Protein AF-A0A7X1NZ88-F1 (afdb_monomer)

Nearest PDB structures (foldseek):
  2yy6-assembly2_B  TM=7.267E-01  e=1.446E-05  Aquifex aeolicus VF5
  4rn3-assembly2_B  TM=6.350E-01  e=9.796E-06  Geobacter sulfurreducens PCA
  4rn3-assembly1_A  TM=6.258E-01  e=7.417E-06  Geobacter sulfurreducens PCA
  4uas-assembly2_B  TM=7.132E-01  e=3.085E-04  Cereibacter sphaeroides
  4uau-assembly2_B  TM=7.292E-01  e=5.381E-04  Cereibacter sphaeroides

Sequence (412 aa):
MLRLVIVDSTIISESDAKNLDTLEKVLTRLRSKGVKIALVSTNKMGMYKASRASFQFSFDYSLSGEEVYGKPQNSFKGGGDRITEICGEMGIPPHETLYIGDDQHDYASSLHSGCFFVAAAWKGLSGVFTAERAQRPEDVWSFASHYLLHPPRWNFSLDDPNRKFRLRTLASANTLASEVRFSGNPPYRLFNLKQLFKDKLPIKCGNRSAVLIMFWHTLASIVLENLSPQYSIFTVYPGSKPDRTNGVIQQVADIASKVLGSKFIGDLIVRAIPAPSSHELKTSGKDSFLTQTNSVILNKHYRSKIKGKTIVVFDDFHTSGKSLEWARNLFLAAGAKEVVMIAMGRFGGRSKPHTAYEPVSVSTVTPFDLKEYSESDFLSTDLHLSPSDEGRVVLQKSFEKNLVNKPFEEID

InterPro domains:
  IPR000836 Phosphoribosyltransferase domain [cd06223] (265-352)
  IPR002645 STAS domain [PS50801] (1-43)
  IPR023214 HAD superfamily [G3DSA:3.40.50.1000] (4-145)
  IPR029057 Phosphoribosyltransferase-like [G3DSA:3.40.50.2020] (245-382)
  IPR029057 Phosphoribosyltransferase-like [SSF53271] (260-346)
  IPR036412 HAD-like superfamily [SSF56784] (19-124)
  IPR041492 Haloacid dehalogenase-like hydrolase [PF13419] (17-119)

Foldseek 3Di:
DAAEEEEELCQQLQDDPVLLVLLLVLVVVCVVLNHAYEYEYQAVVSVVSSVPGPHPDDHPYYDYVCVVPVDNDPVCQLDQVRVVVVCVVVVHQQLSYEYEEAEPSSLSNSLNRQHFYEHDPCSPHDDDDLHHYDVGSLVVSVLCVQARSDAQQFQWWDDDVVLQEIEGELEAQEPPPPFFWAAFDPPCRIDGLCCCQVVVDQTHQAPHTLLVLLLSSNLSNCSNVVVDPAAAEEEEQDFQDFPDDSVSVLVSRCSSCRSNNYHYDHQQKTFQDHADGLVVCVVVVNNDLQSQQQGMAGAPVCLVVLAAHEYEYEYAEAEQCSRVLSVSLLSVLSHHSHYYYYYHYYYDDQARFRKHWAAPDSPLHPRHDRDRDDPVRTDIDTHHIDGDPNSSVSSNVSSVCSNVVDPSVPSD

Solvent-accessible surface area (backbone atoms only — not comparable to full-atom values): 21600 Å² total; per-residue (Å²): 69,53,41,35,38,38,35,36,22,64,66,53,50,68,45,54,71,70,53,37,55,44,35,48,54,39,54,53,53,43,38,76,73,66,26,43,42,31,41,34,25,68,29,65,66,41,47,52,44,27,72,68,31,95,56,96,69,86,63,79,42,76,48,34,38,25,76,76,68,76,44,86,55,80,88,56,67,31,51,16,60,70,58,47,48,54,22,57,79,66,75,41,62,40,41,24,26,38,36,40,32,45,42,59,38,48,52,37,17,24,29,61,41,42,20,42,56,36,36,40,41,63,69,56,65,55,78,89,77,71,60,54,69,22,68,41,51,61,44,51,47,56,48,36,66,72,44,33,66,44,71,63,38,41,23,28,37,41,79,37,79,91,80,32,34,38,41,40,21,41,33,58,43,34,86,58,104,70,50,51,67,37,45,31,39,83,92,46,47,64,43,43,55,55,47,47,73,73,68,57,50,93,52,32,21,48,95,40,48,45,67,56,56,55,45,49,47,50,50,38,24,34,40,46,65,57,65,57,54,76,62,20,38,26,33,41,66,62,41,48,42,63,92,44,65,63,63,68,60,48,52,49,41,41,53,45,15,58,46,38,44,27,43,56,38,75,63,48,41,38,39,82,42,74,45,82,47,69,66,61,26,50,77,67,73,66,65,52,63,55,62,46,58,55,19,49,34,36,38,67,91,48,53,83,70,38,49,68,24,43,36,37,38,36,44,69,62,41,55,47,34,51,67,62,36,48,51,41,49,33,42,48,58,48,40,27,60,32,33,30,38,39,19,59,21,27,40,63,63,86,83,52,40,36,44,45,62,42,59,76,43,84,80,64,58,57,32,63,48,93,50,90,71,58,74,85,49,42,47,76,46,78,41,78,48,52,74,34,67,62,18,44,52,54,54,37,50,49,31,49,53,38,49,66,65,66,58,81,92,73,70,128

Organism: NCBI:txid2651870

Mean predicted aligned error: 5.88 Å

Radius of gyration: 22.83 Å; Cα contacts (8 Å, |Δi|>4): 846; chains: 1; bounding box: 55×40×68 Å

pLDDT: mean 89.1, std 9.87, range [45.41, 98.62]

Structure (mmCIF, N/CA/C/O backbone):
data_AF-A0A7X1NZ88-F1
#
_entry.id   AF-A0A7X1NZ88-F1
#
loop_
_atom_site.group_PDB
_atom_site.id
_atom_site.type_symbol
_atom_site.label_atom_id
_atom_site.label_alt_id
_atom_site.label_comp_id
_atom_site.label_asym_id
_atom_site.label_entity_id
_atom_site.label_seq_id
_atom_site.pdbx_PDB_ins_code
_atom_site.Cartn_x
_atom_site.Cartn_y
_atom_site.Cartn_z
_atom_site.occupancy
_atom_site.B_iso_or_equiv
_atom_site.auth_seq_id
_atom_site.auth_comp_id
_atom_site.auth_asym_id
_atom_site.auth_atom_id
_atom_site.pdbx_PDB_model_num
ATOM 1 N N . MET A 1 1 ? 8.891 -9.110 -2.313 1.00 92.50 1 MET A N 1
ATOM 2 C CA . MET A 1 1 ? 9.969 -8.152 -2.715 1.00 92.50 1 MET A CA 1
ATOM 3 C C . MET A 1 1 ? 9.889 -7.950 -4.220 1.00 92.50 1 MET A C 1
ATOM 5 O O . MET A 1 1 ? 9.249 -8.764 -4.864 1.00 92.50 1 MET A O 1
ATOM 9 N N . LEU A 1 2 ? 10.516 -6.922 -4.803 1.00 96.25 2 LEU A N 1
ATOM 10 C CA . LEU A 1 2 ? 10.587 -6.804 -6.266 1.00 96.25 2 LEU A CA 1
ATOM 11 C C . LEU A 1 2 ? 11.314 -8.009 -6.865 1.00 96.25 2 LEU A C 1
ATOM 13 O O . LEU A 1 2 ? 12.443 -8.305 -6.475 1.00 96.25 2 LEU A O 1
ATOM 17 N N . ARG A 1 3 ? 10.668 -8.677 -7.817 1.00 97.88 3 ARG A N 1
ATOM 18 C CA . ARG A 1 3 ? 11.208 -9.850 -8.517 1.00 97.88 3 ARG A CA 1
ATOM 19 C C . ARG A 1 3 ? 11.140 -9.729 -10.028 1.00 97.88 3 ARG A C 1
ATOM 21 O O . ARG A 1 3 ? 11.883 -10.441 -10.695 1.00 97.88 3 ARG A O 1
ATOM 28 N N . LEU A 1 4 ? 10.317 -8.824 -10.556 1.00 98.50 4 LEU A N 1
ATOM 29 C CA . LEU A 1 4 ? 10.181 -8.585 -11.989 1.00 98.50 4 LEU A CA 1
ATOM 30 C C . LEU A 1 4 ? 10.167 -7.087 -12.303 1.00 98.50 4 LEU A C 1
ATOM 32 O O . LEU A 1 4 ? 9.461 -6.319 -11.652 1.00 98.50 4 LEU A O 1
ATOM 36 N N . VAL A 1 5 ? 10.906 -6.678 -13.330 1.00 98.50 5 VAL A N 1
ATOM 37 C CA . VAL A 1 5 ? 10.702 -5.398 -14.015 1.00 98.50 5 VAL A CA 1
ATOM 38 C C . VAL A 1 5 ? 10.202 -5.658 -15.425 1.00 98.50 5 VAL A C 1
ATOM 40 O O . VAL A 1 5 ? 10.816 -6.424 -16.162 1.00 98.50 5 VAL A O 1
ATOM 43 N N . ILE A 1 6 ? 9.113 -4.996 -15.801 1.00 98.19 6 ILE A N 1
ATOM 44 C CA . ILE A 1 6 ? 8.585 -4.975 -17.164 1.00 98.19 6 ILE A CA 1
ATOM 45 C C . ILE A 1 6 ? 8.858 -3.591 -17.748 1.00 98.19 6 ILE A C 1
ATOM 47 O O . ILE A 1 6 ? 8.533 -2.579 -17.129 1.00 98.19 6 ILE A O 1
ATOM 51 N N . VAL A 1 7 ? 9.457 -3.549 -18.933 1.00 97.75 7 VAL A N 1
ATOM 52 C CA . VAL A 1 7 ? 9.765 -2.311 -19.657 1.00 97.75 7 VAL A CA 1
ATOM 53 C C . VAL A 1 7 ? 8.891 -2.249 -20.903 1.00 97.75 7 VAL A C 1
ATOM 55 O O . VAL A 1 7 ? 8.884 -3.217 -21.666 1.00 97.75 7 VAL A O 1
ATOM 58 N N . ASP A 1 8 ? 8.167 -1.148 -21.133 1.00 96.00 8 ASP A N 1
ATOM 59 C CA . ASP A 1 8 ? 7.512 -0.958 -22.432 1.00 96.00 8 ASP A CA 1
ATOM 60 C C . ASP A 1 8 ? 8.554 -0.702 -23.530 1.00 96.00 8 ASP A C 1
ATOM 62 O O . ASP A 1 8 ? 9.543 0.013 -23.358 1.00 96.00 8 ASP A O 1
ATOM 66 N N . SER A 1 9 ? 8.322 -1.300 -24.690 1.00 94.69 9 SER A N 1
ATOM 67 C CA . SER A 1 9 ? 9.119 -1.150 -25.901 1.00 94.69 9 SER A CA 1
ATOM 68 C C . SER A 1 9 ? 9.396 0.295 -26.317 1.00 94.69 9 SER A C 1
ATOM 70 O O . SER A 1 9 ? 10.493 0.557 -26.813 1.00 94.69 9 SER A O 1
ATOM 72 N N . THR A 1 10 ? 8.464 1.232 -26.105 1.00 93.94 10 THR A N 1
ATOM 73 C CA . THR A 1 10 ? 8.634 2.657 -26.442 1.00 93.94 10 THR A CA 1
ATOM 74 C C . THR A 1 10 ? 9.784 3.280 -25.663 1.00 93.94 10 THR A C 1
ATOM 76 O O . THR A 1 10 ? 10.535 4.081 -26.221 1.00 93.94 10 THR A O 1
ATOM 79 N N . ILE A 1 11 ? 9.996 2.848 -24.416 1.00 95.50 11 ILE A N 1
ATOM 80 C CA . ILE A 1 11 ? 11.105 3.298 -23.570 1.00 95.50 11 ILE A CA 1
ATOM 81 C C . ILE A 1 11 ? 12.448 2.980 -24.224 1.00 95.50 11 ILE A C 1
ATOM 83 O O . ILE A 1 11 ? 13.386 3.764 -24.112 1.00 95.50 11 ILE A O 1
ATOM 87 N N . ILE A 1 12 ? 12.541 1.860 -24.939 1.00 95.00 12 ILE A N 1
ATOM 88 C CA . ILE A 1 12 ? 13.766 1.441 -25.623 1.00 95.00 12 ILE A CA 1
ATOM 89 C C . ILE A 1 12 ? 13.857 2.078 -27.008 1.00 95.00 12 ILE A C 1
ATOM 91 O O . ILE A 1 12 ? 14.896 2.609 -27.385 1.00 95.00 12 ILE A O 1
ATOM 95 N N . SER A 1 13 ? 12.779 2.032 -27.791 1.00 92.56 13 SER A N 1
ATOM 96 C CA . SER A 1 13 ? 12.834 2.456 -29.190 1.00 92.56 13 SER A CA 1
ATOM 97 C C . SER A 1 13 ? 12.854 3.971 -29.391 1.00 92.56 13 SER A C 1
ATOM 99 O O . SER A 1 13 ? 13.199 4.418 -30.481 1.00 92.56 13 SER A O 1
ATOM 101 N N . GLU A 1 14 ? 12.443 4.755 -28.390 1.00 92.12 14 GLU A N 1
ATOM 102 C CA . GLU A 1 14 ? 12.278 6.213 -28.509 1.00 92.12 14 GLU A CA 1
ATOM 103 C C . GLU A 1 14 ? 13.181 7.018 -27.558 1.00 92.12 14 GLU A C 1
ATOM 105 O O . GLU A 1 14 ? 13.150 8.247 -27.593 1.00 92.12 14 GLU A O 1
ATOM 110 N N . SER A 1 15 ? 14.003 6.361 -26.731 1.00 93.31 15 SER A N 1
ATOM 111 C CA . SER A 1 15 ? 15.005 7.047 -25.902 1.00 93.31 15 SER A CA 1
ATOM 112 C C . SER A 1 15 ? 16.286 7.342 -26.687 1.00 93.31 15 SER A C 1
ATOM 114 O O . SER A 1 15 ? 16.672 6.600 -27.590 1.00 93.31 15 SER A O 1
ATOM 116 N N . ASP A 1 16 ? 16.993 8.409 -26.307 1.00 93.81 16 ASP A N 1
ATOM 117 C CA . ASP A 1 16 ? 18.328 8.691 -26.837 1.00 93.81 16 ASP A CA 1
ATOM 118 C C . ASP A 1 16 ? 19.387 7.685 -26.341 1.00 93.81 16 ASP A C 1
ATOM 120 O O . ASP A 1 16 ? 19.215 6.998 -25.331 1.00 93.81 16 ASP A O 1
ATOM 124 N N . ALA A 1 17 ? 20.524 7.628 -27.040 1.00 92.69 17 ALA A N 1
ATOM 125 C CA . ALA A 1 17 ? 21.594 6.671 -26.761 1.00 92.69 17 ALA A CA 1
ATOM 126 C C . ALA A 1 17 ? 22.169 6.773 -25.334 1.00 92.69 17 ALA A C 1
ATOM 128 O O . ALA A 1 17 ? 22.557 5.759 -24.757 1.00 92.69 17 ALA A O 1
ATOM 129 N N . LYS A 1 18 ? 22.209 7.975 -24.741 1.00 93.94 18 LYS A N 1
ATOM 130 C CA . LYS A 1 18 ? 22.734 8.179 -23.382 1.00 93.94 18 LYS A CA 1
ATOM 131 C C . LYS A 1 18 ? 21.781 7.603 -22.333 1.00 93.94 18 LYS A C 1
ATOM 133 O O . LYS A 1 18 ? 22.219 6.976 -21.365 1.00 93.94 18 LYS A O 1
ATOM 138 N N . ASN A 1 19 ? 20.482 7.814 -22.520 1.00 94.94 19 ASN A N 1
ATOM 139 C CA . ASN A 1 19 ? 19.455 7.237 -21.666 1.00 94.94 19 ASN A CA 1
ATOM 140 C C . ASN A 1 19 ? 19.406 5.709 -21.810 1.00 94.94 19 ASN A C 1
ATOM 142 O O . ASN A 1 19 ? 19.270 5.017 -20.804 1.00 94.94 19 ASN A O 1
ATOM 146 N N . LEU A 1 20 ? 19.602 5.173 -23.018 1.00 94.88 20 LEU A N 1
ATOM 147 C CA . LEU A 1 20 ? 19.685 3.727 -23.249 1.00 94.88 20 LEU A CA 1
ATOM 148 C C . LEU A 1 20 ? 20.888 3.079 -22.551 1.00 94.88 20 LEU A C 1
ATOM 150 O O . LEU A 1 20 ? 20.698 2.099 -21.836 1.00 94.88 20 LEU A O 1
ATOM 154 N N . ASP A 1 21 ? 22.089 3.653 -22.668 1.00 94.44 21 ASP A N 1
ATOM 155 C CA . ASP A 1 21 ? 23.287 3.165 -21.960 1.00 94.44 21 ASP A CA 1
ATOM 156 C C . ASP A 1 21 ? 23.079 3.152 -20.433 1.00 94.44 21 ASP A C 1
ATOM 158 O O . ASP A 1 21 ? 23.385 2.177 -19.742 1.00 94.44 21 ASP A O 1
ATOM 162 N N . THR A 1 22 ? 22.480 4.214 -19.887 1.00 95.62 22 THR A N 1
ATOM 163 C CA . THR A 1 22 ? 22.176 4.275 -18.449 1.00 95.62 22 THR A CA 1
ATOM 164 C C . THR A 1 22 ? 21.103 3.262 -18.044 1.00 95.62 22 THR A C 1
ATOM 166 O O . THR A 1 22 ? 21.238 2.602 -17.011 1.00 95.62 22 THR A O 1
ATOM 169 N N . LEU A 1 23 ? 20.046 3.100 -18.846 1.00 96.62 23 LEU A N 1
ATOM 170 C CA . LEU A 1 23 ? 18.994 2.117 -18.590 1.00 96.62 23 LEU A CA 1
ATOM 171 C C . LEU A 1 23 ? 19.556 0.690 -18.608 1.00 96.62 23 LEU A C 1
ATOM 173 O O . LEU A 1 23 ? 19.223 -0.097 -17.726 1.00 96.62 23 LEU A O 1
ATOM 177 N N . GLU A 1 24 ? 20.453 0.367 -19.539 1.00 96.50 24 GLU A N 1
ATOM 178 C CA . GLU A 1 24 ? 21.107 -0.943 -19.618 1.00 96.50 24 GLU A CA 1
ATOM 179 C C . GLU A 1 24 ? 21.880 -1.261 -18.329 1.00 96.50 24 GLU A C 1
ATOM 181 O O . GLU A 1 24 ? 21.734 -2.347 -17.755 1.00 96.50 24 GLU A O 1
ATOM 186 N N . LYS A 1 25 ? 22.625 -0.282 -17.798 1.00 96.00 25 LYS A N 1
ATOM 187 C CA . LYS A 1 25 ? 23.321 -0.402 -16.504 1.00 96.00 25 LYS A CA 1
ATOM 188 C C . LYS A 1 25 ? 22.343 -0.614 -15.349 1.00 96.00 25 LYS A C 1
ATOM 190 O O . LYS A 1 25 ? 22.582 -1.465 -14.491 1.00 96.00 25 LYS A O 1
ATOM 195 N N . VAL A 1 26 ? 21.227 0.117 -15.331 1.00 96.94 26 VAL A N 1
ATOM 196 C CA . VAL A 1 26 ? 20.171 -0.027 -14.314 1.00 96.94 26 VAL A CA 1
ATOM 197 C C . VAL A 1 26 ? 19.550 -1.424 -14.346 1.00 96.94 26 VAL A C 1
ATOM 199 O O . VAL A 1 26 ? 19.471 -2.073 -13.301 1.00 96.94 26 VAL A O 1
ATOM 202 N N . LEU A 1 27 ? 19.147 -1.919 -15.520 1.00 97.75 27 LEU A N 1
ATOM 203 C CA . LEU A 1 27 ? 18.542 -3.248 -15.661 1.00 97.75 27 LEU A CA 1
ATOM 204 C C . LEU A 1 27 ? 19.543 -4.362 -15.327 1.00 97.75 27 LEU A C 1
ATOM 206 O O . LEU A 1 27 ? 19.189 -5.322 -14.643 1.00 97.75 27 LEU A O 1
ATOM 210 N N . THR A 1 28 ? 20.811 -4.206 -15.717 1.00 96.88 28 THR A N 1
ATOM 211 C CA . THR A 1 28 ? 21.896 -5.134 -15.351 1.00 96.88 28 THR A CA 1
ATOM 212 C C . THR A 1 28 ? 22.089 -5.196 -13.839 1.00 96.88 28 THR A C 1
ATOM 214 O O . THR A 1 28 ? 22.226 -6.277 -13.262 1.00 96.88 28 THR A O 1
ATOM 217 N N . ARG A 1 29 ? 22.034 -4.044 -13.163 1.00 96.06 29 ARG A N 1
ATOM 218 C CA . ARG A 1 29 ? 22.141 -3.969 -11.704 1.00 96.06 29 ARG A CA 1
ATOM 219 C C . ARG A 1 29 ? 20.928 -4.567 -10.993 1.00 96.06 29 ARG A C 1
ATOM 221 O O . ARG A 1 29 ? 21.085 -5.233 -9.977 1.00 96.06 29 ARG A O 1
ATOM 228 N N . LEU A 1 30 ? 19.719 -4.377 -11.517 1.00 97.25 30 LEU A N 1
ATOM 229 C CA . LEU A 1 30 ? 18.522 -5.047 -10.997 1.00 97.25 30 LEU A CA 1
ATOM 230 C C . LEU A 1 30 ? 18.638 -6.570 -11.150 1.00 97.25 30 LEU A C 1
ATOM 232 O O . LEU A 1 30 ? 18.397 -7.306 -10.191 1.00 97.25 30 LEU A O 1
ATOM 236 N N . ARG A 1 31 ? 19.105 -7.042 -12.311 1.00 97.44 31 ARG A N 1
ATOM 237 C CA . ARG A 1 31 ? 19.367 -8.464 -12.562 1.00 97.44 31 ARG A CA 1
ATOM 238 C C . ARG A 1 31 ? 20.394 -9.052 -11.599 1.00 97.44 31 ARG A C 1
ATOM 240 O O . ARG A 1 31 ? 20.181 -10.156 -11.103 1.00 97.44 31 ARG A O 1
ATOM 247 N N . SER A 1 32 ? 21.461 -8.323 -11.263 1.00 96.50 32 SER A N 1
ATOM 248 C CA . SER A 1 32 ? 22.452 -8.798 -10.281 1.00 96.50 32 SER A CA 1
ATOM 249 C C . SER A 1 32 ? 21.893 -8.921 -8.856 1.00 96.50 32 SER A C 1
ATOM 251 O O . SER A 1 32 ? 22.459 -9.642 -8.036 1.00 96.50 32 SER A O 1
ATOM 253 N N . LYS A 1 33 ? 20.748 -8.287 -8.564 1.00 96.75 33 LYS A N 1
ATOM 254 C CA . LYS A 1 33 ? 19.971 -8.477 -7.327 1.00 96.75 33 LYS A CA 1
ATOM 255 C C . LYS A 1 33 ? 18.910 -9.585 -7.437 1.00 96.75 33 LYS A C 1
ATOM 257 O O . LYS A 1 33 ? 18.087 -9.722 -6.537 1.00 96.75 33 LYS A O 1
ATOM 262 N N . GLY A 1 34 ? 18.924 -10.375 -8.512 1.00 96.75 34 GLY A N 1
ATOM 263 C CA . GLY A 1 34 ? 17.995 -11.486 -8.738 1.00 96.75 34 GLY A CA 1
ATOM 264 C C . GLY A 1 34 ? 16.652 -11.083 -9.353 1.00 96.75 34 GLY A C 1
ATOM 265 O O . GLY A 1 34 ? 15.737 -11.904 -9.390 1.00 96.75 34 GLY A O 1
ATOM 266 N N . VAL A 1 35 ? 16.514 -9.843 -9.832 1.00 98.25 35 VAL A N 1
ATOM 267 C CA . VAL A 1 35 ? 15.289 -9.367 -10.486 1.00 98.25 35 VAL A CA 1
ATOM 268 C C . VAL A 1 35 ? 15.260 -9.825 -11.942 1.00 98.25 35 VAL A C 1
ATOM 270 O O . VAL A 1 35 ? 16.208 -9.614 -12.696 1.00 98.25 35 VAL A O 1
ATOM 273 N N . LYS A 1 36 ? 14.154 -10.440 -12.349 1.00 98.50 36 LYS A N 1
ATOM 274 C CA . LYS A 1 36 ? 13.869 -10.794 -13.738 1.00 98.50 36 LYS A CA 1
ATOM 275 C C . LYS A 1 36 ? 13.466 -9.565 -14.538 1.00 98.50 36 LYS A C 1
ATOM 277 O O . LYS A 1 36 ? 12.806 -8.681 -14.000 1.00 98.50 36 LYS A O 1
ATOM 282 N N . ILE A 1 37 ? 13.852 -9.501 -15.808 1.00 98.44 37 ILE A N 1
ATOM 283 C CA . ILE A 1 37 ? 13.590 -8.336 -16.657 1.00 98.44 37 ILE A CA 1
ATOM 284 C C . ILE A 1 37 ? 12.858 -8.778 -17.922 1.00 98.44 37 ILE A C 1
ATOM 286 O O . ILE A 1 37 ? 13.381 -9.588 -18.684 1.00 98.44 37 ILE A O 1
ATOM 290 N N . ALA A 1 38 ? 11.675 -8.223 -18.160 1.00 98.06 38 ALA A N 1
ATOM 291 C CA . ALA A 1 38 ? 10.854 -8.519 -19.325 1.00 98.06 38 ALA A CA 1
ATOM 292 C C . ALA A 1 38 ? 10.605 -7.275 -20.187 1.00 98.06 38 ALA A C 1
ATOM 294 O O . ALA A 1 38 ? 10.600 -6.143 -19.697 1.00 98.06 38 ALA A O 1
ATOM 295 N N . LEU A 1 39 ? 10.377 -7.511 -21.476 1.00 96.81 39 LEU A N 1
ATOM 296 C CA . LEU A 1 39 ? 10.003 -6.497 -22.457 1.00 96.81 39 LEU A CA 1
ATOM 297 C C . LEU A 1 39 ? 8.551 -6.703 -22.884 1.00 96.81 39 LEU A C 1
ATOM 299 O O . LEU A 1 39 ? 8.151 -7.821 -23.208 1.00 96.81 39 LEU A O 1
ATOM 303 N N . VAL A 1 40 ? 7.770 -5.630 -22.938 1.00 94.75 40 VAL A N 1
ATOM 304 C CA . VAL A 1 40 ? 6.394 -5.681 -23.438 1.00 94.75 40 VAL A CA 1
ATOM 305 C C . VAL A 1 40 ? 6.188 -4.679 -24.563 1.00 94.75 40 VAL A C 1
ATOM 307 O O . VAL A 1 40 ? 6.780 -3.606 -24.573 1.00 94.75 40 VAL A O 1
ATOM 310 N N . SER A 1 41 ? 5.332 -5.012 -25.524 1.00 91.31 41 SER A N 1
ATOM 311 C CA . SER A 1 41 ? 4.857 -4.047 -26.515 1.00 91.31 41 SER A CA 1
ATOM 312 C C . SER A 1 41 ? 3.378 -4.225 -26.811 1.00 91.31 41 SER A C 1
ATOM 314 O O . SER A 1 41 ? 2.755 -5.241 -26.497 1.00 91.31 41 SER A O 1
ATOM 316 N N . THR A 1 42 ? 2.774 -3.219 -27.438 1.00 85.69 42 THR A N 1
ATOM 317 C CA . THR A 1 42 ? 1.399 -3.336 -27.944 1.00 85.69 42 THR A CA 1
ATOM 318 C C . THR A 1 42 ? 1.335 -4.252 -29.169 1.00 85.69 42 THR A C 1
ATOM 320 O O . THR A 1 42 ? 0.361 -4.976 -29.337 1.00 85.69 42 THR A O 1
ATOM 323 N N . ASN A 1 43 ? 2.363 -4.244 -30.021 1.00 84.81 43 ASN A N 1
ATOM 324 C CA . ASN A 1 43 ? 2.378 -4.971 -31.292 1.00 84.81 43 ASN A CA 1
ATOM 325 C C . ASN A 1 43 ? 3.790 -5.471 -31.634 1.00 84.81 43 ASN A C 1
ATOM 327 O O . ASN A 1 43 ? 4.777 -5.050 -31.026 1.00 84.81 43 ASN A O 1
ATOM 331 N N . LYS A 1 44 ? 3.899 -6.361 -32.626 1.00 86.06 44 LYS A N 1
ATOM 332 C CA . LYS A 1 44 ? 5.195 -6.943 -33.021 1.00 86.06 44 LYS A CA 1
ATOM 333 C C . LYS A 1 44 ? 6.163 -5.913 -33.601 1.00 86.06 44 LYS A C 1
ATOM 335 O O . LYS A 1 44 ? 7.374 -6.054 -33.463 1.00 86.06 44 LYS A O 1
ATOM 340 N N . MET A 1 45 ? 5.646 -4.852 -34.220 1.00 86.25 45 MET A N 1
ATOM 341 C CA . MET A 1 45 ? 6.479 -3.781 -34.768 1.00 86.25 45 MET A CA 1
ATOM 342 C C . MET A 1 45 ? 7.207 -3.002 -33.664 1.00 86.25 45 MET A C 1
ATOM 344 O O . MET A 1 45 ? 8.372 -2.653 -33.835 1.00 86.25 45 MET A O 1
ATOM 348 N N . GLY A 1 46 ? 6.560 -2.755 -32.523 1.00 86.38 46 GLY A N 1
ATOM 349 C CA . GLY A 1 46 ? 7.202 -2.136 -31.362 1.00 86.38 46 GLY A CA 1
ATOM 350 C C . GLY A 1 46 ? 8.326 -3.007 -30.797 1.00 86.38 46 GLY A C 1
ATOM 351 O O . GLY A 1 46 ? 9.4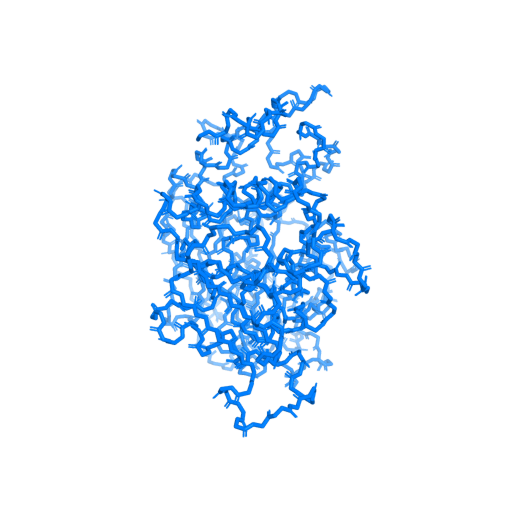27 -2.508 -30.572 1.00 86.38 46 GLY A O 1
ATOM 352 N N . MET A 1 47 ? 8.102 -4.323 -30.698 1.00 87.88 47 MET A N 1
ATOM 353 C CA . MET A 1 47 ? 9.153 -5.287 -30.333 1.00 87.88 47 MET A CA 1
ATOM 354 C C . MET A 1 47 ? 10.336 -5.238 -31.305 1.00 87.88 47 MET A C 1
ATOM 356 O O . MET A 1 47 ? 11.491 -5.156 -30.887 1.00 87.88 47 MET A O 1
ATOM 360 N N . TYR A 1 48 ? 10.053 -5.230 -32.610 1.00 87.44 48 TYR A N 1
ATOM 361 C CA . TYR A 1 48 ? 11.082 -5.142 -33.641 1.00 87.44 48 TYR A CA 1
ATOM 362 C C . TYR A 1 48 ? 11.897 -3.846 -33.531 1.00 87.44 48 TYR A C 1
ATOM 364 O O . TYR A 1 48 ? 13.127 -3.891 -33.569 1.00 87.44 48 TYR A O 1
ATOM 372 N N . LYS A 1 49 ? 11.243 -2.695 -33.338 1.00 88.75 49 LYS A N 1
ATOM 373 C CA . LYS A 1 49 ? 11.929 -1.408 -33.144 1.00 88.75 49 LYS A CA 1
ATOM 374 C C . LYS A 1 49 ? 12.832 -1.422 -31.911 1.00 88.75 49 LYS A C 1
ATOM 376 O O . LYS A 1 49 ? 13.979 -1.004 -32.018 1.00 88.75 49 LYS A O 1
ATOM 381 N N . ALA A 1 50 ? 12.351 -1.948 -30.784 1.00 87.62 50 ALA A N 1
ATOM 382 C CA . ALA A 1 50 ? 13.156 -2.090 -29.573 1.00 87.62 50 ALA A CA 1
ATOM 383 C C . ALA A 1 50 ? 14.384 -2.989 -29.807 1.00 87.62 50 ALA A C 1
ATOM 385 O O . ALA A 1 50 ? 15.486 -2.624 -29.416 1.00 87.62 50 ALA A O 1
ATOM 386 N N . SER A 1 51 ? 14.230 -4.103 -30.536 1.00 84.94 51 SER A N 1
ATOM 387 C CA . SER A 1 51 ? 15.345 -5.009 -30.876 1.00 84.94 51 SER A CA 1
ATOM 388 C C . SER A 1 51 ? 16.404 -4.400 -31.809 1.00 84.94 51 SER A C 1
ATOM 390 O O . SER A 1 51 ? 17.528 -4.890 -31.878 1.00 84.94 51 SER A O 1
ATOM 392 N N . ARG A 1 52 ? 16.041 -3.351 -32.559 1.00 84.44 52 ARG A N 1
ATOM 393 C CA . ARG A 1 52 ? 16.928 -2.629 -33.486 1.00 84.44 52 ARG A CA 1
ATOM 394 C C . ARG A 1 52 ? 17.576 -1.399 -32.857 1.00 84.44 52 ARG A C 1
ATOM 396 O O . ARG A 1 52 ? 18.451 -0.810 -33.489 1.00 84.44 52 ARG A O 1
ATOM 403 N N . ALA A 1 53 ? 17.140 -0.991 -31.667 1.00 82.44 53 ALA A N 1
ATOM 404 C CA . ALA A 1 53 ? 17.783 0.087 -30.934 1.00 82.44 53 ALA A CA 1
ATOM 405 C C . ALA A 1 53 ? 19.216 -0.319 -30.557 1.00 82.44 53 ALA A C 1
ATOM 407 O O . ALA A 1 53 ? 19.526 -1.505 -30.430 1.00 82.44 53 ALA A O 1
ATOM 408 N N . SER A 1 54 ? 20.088 0.665 -30.338 1.00 78.44 54 SER A N 1
ATOM 409 C CA . SER A 1 54 ? 21.433 0.450 -29.786 1.00 78.44 54 SER A CA 1
ATOM 410 C C . SER A 1 54 ? 21.358 0.103 -28.292 1.00 78.44 54 SER A C 1
ATOM 412 O O . SER A 1 54 ? 21.888 0.826 -27.457 1.00 78.44 54 SER A O 1
ATOM 414 N N . PHE A 1 55 ? 20.637 -0.965 -27.958 1.00 86.69 55 PHE A N 1
ATOM 415 C CA . PHE A 1 55 ? 20.359 -1.426 -26.606 1.00 86.69 55 PHE A CA 1
ATOM 416 C C . PHE A 1 55 ? 20.724 -2.909 -26.522 1.00 86.69 55 PHE A C 1
ATOM 418 O O . PHE A 1 55 ? 20.010 -3.758 -27.055 1.00 86.69 55 PHE A O 1
ATOM 425 N N . GLN A 1 56 ? 21.866 -3.230 -25.911 1.00 85.12 56 GLN A N 1
ATOM 426 C CA . GLN A 1 56 ? 22.455 -4.575 -25.956 1.00 85.12 56 GLN A CA 1
ATOM 427 C C . GLN A 1 56 ? 22.074 -5.409 -24.730 1.00 85.12 56 GLN A C 1
ATOM 429 O O . GLN A 1 56 ? 22.865 -6.182 -24.192 1.00 85.12 56 GLN A O 1
ATOM 434 N N . PHE A 1 57 ? 20.821 -5.291 -24.298 1.00 90.19 57 PHE A N 1
ATOM 435 C CA . PHE A 1 57 ? 20.311 -6.012 -23.143 1.00 90.19 57 PHE A CA 1
ATOM 436 C C . PHE A 1 57 ? 19.494 -7.241 -23.559 1.00 90.19 57 PHE A C 1
ATOM 438 O O . PHE A 1 57 ? 18.510 -7.135 -24.289 1.00 90.19 57 PHE A O 1
ATOM 445 N N . SER A 1 58 ? 19.860 -8.416 -23.043 1.00 92.75 58 SER A N 1
ATOM 446 C CA . SER A 1 58 ? 19.046 -9.629 -23.190 1.00 92.75 58 SER A CA 1
ATOM 447 C C . SER A 1 58 ? 17.917 -9.637 -22.162 1.00 92.75 58 SER A C 1
ATOM 449 O O . SER A 1 58 ? 18.189 -9.449 -20.976 1.00 92.75 58 SER A O 1
ATOM 451 N N . PHE A 1 59 ? 16.675 -9.868 -22.585 1.00 95.94 59 PHE A N 1
ATOM 452 C CA . PHE A 1 59 ? 15.505 -9.968 -21.707 1.00 95.94 59 PHE A CA 1
ATOM 453 C C . PHE A 1 59 ? 15.252 -11.414 -21.278 1.00 95.94 59 PHE A C 1
ATOM 455 O O . PHE A 1 59 ? 15.464 -12.343 -22.050 1.00 95.94 59 PHE A O 1
ATOM 462 N N . ASP A 1 60 ? 14.775 -11.601 -20.047 1.00 97.19 60 ASP A N 1
ATOM 463 C CA . ASP A 1 60 ? 14.361 -12.912 -19.538 1.00 97.19 60 ASP A CA 1
ATOM 464 C C . ASP A 1 60 ? 13.059 -13.392 -20.205 1.00 97.19 60 ASP A C 1
ATOM 466 O O . ASP A 1 60 ? 12.842 -14.594 -20.331 1.00 97.19 60 ASP A O 1
ATOM 470 N N . TYR A 1 61 ? 12.194 -12.459 -20.619 1.00 96.75 61 TYR A N 1
ATOM 471 C CA . TYR A 1 61 ? 10.960 -12.742 -21.351 1.00 96.75 61 TYR A CA 1
ATOM 472 C C . TYR A 1 61 ? 10.538 -11.543 -22.207 1.00 96.75 61 TYR A C 1
ATOM 474 O O . TYR A 1 61 ? 10.886 -10.397 -21.909 1.00 96.75 61 TYR A O 1
ATOM 482 N N . SER A 1 62 ? 9.777 -11.785 -23.270 1.00 94.75 62 SER A N 1
ATOM 483 C CA . SER A 1 62 ? 9.306 -10.730 -24.162 1.00 94.75 62 SER A CA 1
ATOM 484 C C . SER A 1 62 ? 7.926 -11.056 -24.715 1.00 94.75 62 SER A C 1
ATOM 486 O O . SER A 1 62 ? 7.732 -12.175 -25.179 1.00 94.75 62 SER A O 1
ATOM 488 N N . LEU A 1 63 ? 7.000 -10.096 -24.701 1.00 93.00 63 LEU A N 1
ATOM 489 C CA . LEU A 1 63 ? 5.617 -10.330 -25.122 1.00 93.00 63 LEU A CA 1
ATOM 490 C C . LEU A 1 63 ? 5.027 -9.132 -25.871 1.00 93.00 63 LEU A C 1
ATOM 492 O O . LEU A 1 63 ? 5.041 -7.996 -25.392 1.00 93.00 63 LEU A O 1
ATOM 496 N N . SER A 1 64 ? 4.435 -9.387 -27.031 1.00 90.19 64 SER A N 1
ATOM 497 C CA . SER A 1 64 ? 3.604 -8.421 -27.746 1.00 90.19 64 SER A CA 1
ATOM 498 C C . SER A 1 64 ? 2.118 -8.632 -27.451 1.00 90.19 64 SER A C 1
ATOM 500 O O . SER A 1 64 ? 1.653 -9.746 -27.227 1.00 90.19 64 SER A O 1
ATOM 502 N N . GLY A 1 65 ? 1.325 -7.560 -27.513 1.00 84.19 65 GLY A N 1
ATOM 503 C CA . GLY A 1 65 ? -0.134 -7.666 -27.393 1.00 84.19 65 GLY A CA 1
ATOM 504 C C . GLY A 1 65 ? -0.767 -8.582 -28.448 1.00 84.19 65 GLY A C 1
ATOM 505 O O . GLY A 1 65 ? -1.767 -9.233 -28.172 1.00 84.19 65 GLY A O 1
ATOM 506 N N . GLU A 1 66 ? -0.169 -8.697 -29.635 1.00 85.00 66 GLU A N 1
ATOM 507 C CA . GLU A 1 66 ? -0.627 -9.630 -30.674 1.00 85.00 66 GLU A CA 1
ATOM 508 C C . GLU A 1 66 ? -0.556 -11.096 -30.239 1.00 85.00 66 GLU A C 1
ATOM 510 O O . GLU A 1 66 ? -1.416 -11.877 -30.638 1.00 85.00 66 GLU A O 1
ATOM 515 N N . GLU A 1 67 ? 0.439 -11.468 -29.433 1.00 84.62 67 GLU A N 1
ATOM 516 C CA . GLU A 1 67 ? 0.585 -12.832 -28.911 1.00 84.62 67 GLU A CA 1
ATOM 517 C C . GLU A 1 67 ? -0.476 -13.149 -27.855 1.00 84.62 67 GLU A C 1
ATOM 519 O O . GLU A 1 67 ? -0.948 -14.278 -27.796 1.00 84.62 67 GLU A O 1
ATOM 524 N N . VAL A 1 68 ? -0.920 -12.143 -27.096 1.00 83.62 68 VAL A N 1
ATOM 525 C CA . VAL A 1 68 ? -1.990 -12.298 -26.097 1.00 83.62 68 VAL A CA 1
ATOM 526 C C . VAL A 1 68 ? -3.369 -12.358 -26.752 1.00 83.62 68 VAL A C 1
ATOM 528 O O . VAL A 1 68 ? -4.198 -13.193 -26.406 1.00 83.62 68 VAL A O 1
ATOM 531 N N . TYR A 1 69 ? -3.645 -11.464 -27.704 1.00 82.69 69 TYR A N 1
ATOM 532 C CA . TYR A 1 69 ? -5.003 -11.280 -28.229 1.00 82.69 69 TYR A CA 1
ATOM 533 C C . TYR A 1 69 ? -5.242 -11.936 -29.595 1.00 82.69 69 TYR A C 1
ATOM 535 O O . TYR A 1 69 ? -6.366 -11.898 -30.099 1.00 82.69 69 TYR A O 1
ATOM 543 N N . GLY A 1 70 ? -4.206 -12.491 -30.230 1.00 78.88 70 GLY A N 1
ATOM 544 C CA . GLY A 1 70 ? -4.282 -13.134 -31.548 1.00 78.88 70 GLY A CA 1
ATOM 545 C C . GLY A 1 70 ? -4.533 -12.176 -32.720 1.00 78.88 70 GLY A C 1
ATOM 546 O O . GLY A 1 70 ? -4.770 -12.621 -33.842 1.00 78.88 70 GLY A O 1
ATOM 547 N N . LYS A 1 71 ? -4.514 -10.858 -32.486 1.00 72.88 71 LYS A N 1
ATOM 548 C CA . LYS A 1 71 ? -4.729 -9.823 -33.508 1.00 72.88 71 LYS A CA 1
ATOM 549 C C . LYS A 1 71 ? -4.018 -8.516 -33.147 1.00 72.88 71 LYS A C 1
ATOM 551 O O . LYS A 1 71 ? -3.973 -8.155 -31.968 1.00 72.88 71 LYS A O 1
ATOM 556 N N . PRO A 1 72 ? -3.523 -7.757 -34.140 1.00 65.50 72 PRO A N 1
ATOM 557 C CA . PRO A 1 72 ? -3.026 -6.406 -33.916 1.00 65.50 72 PRO A CA 1
ATOM 558 C C . PRO A 1 72 ? -4.214 -5.499 -33.592 1.00 65.50 72 PRO A C 1
ATOM 560 O O . PRO A 1 72 ? -4.977 -5.111 -34.475 1.00 65.50 72 PRO A O 1
ATOM 563 N N . GLN A 1 73 ? -4.420 -5.181 -32.313 1.00 63.84 73 GLN A N 1
ATOM 564 C CA . GLN A 1 73 ? -5.517 -4.303 -31.917 1.00 63.84 73 GLN A CA 1
ATOM 565 C C . GLN A 1 73 ? -5.108 -3.338 -30.801 1.00 63.84 73 GLN A C 1
ATOM 567 O O . GLN A 1 73 ? -4.794 -3.736 -29.683 1.00 63.84 73 GLN A O 1
ATOM 572 N N . ASN A 1 74 ? -5.201 -2.037 -31.092 1.00 62.44 74 ASN A N 1
ATOM 573 C CA . ASN A 1 74 ? -5.018 -0.962 -30.108 1.00 62.44 74 ASN A CA 1
ATOM 574 C C . ASN A 1 74 ? -6.135 -0.916 -29.046 1.00 62.44 74 ASN A C 1
ATOM 576 O O . ASN A 1 74 ? -5.993 -0.220 -28.046 1.00 62.44 74 ASN A O 1
ATOM 580 N N . SER A 1 75 ? -7.237 -1.652 -29.239 1.00 58.31 75 SER A N 1
ATOM 581 C CA . SER A 1 75 ? -8.400 -1.678 -28.338 1.00 58.31 75 SER A CA 1
ATOM 582 C C . SER A 1 75 ? -8.130 -2.303 -26.967 1.00 58.31 75 SER A C 1
ATOM 584 O O . SER A 1 75 ? -8.978 -2.201 -26.090 1.00 58.31 75 SER A O 1
ATOM 586 N N . PHE A 1 76 ? -6.972 -2.938 -26.777 1.00 67.38 76 PHE A N 1
ATOM 587 C CA . PHE A 1 76 ? -6.575 -3.562 -25.511 1.00 67.38 76 PHE A CA 1
ATOM 588 C C . PHE A 1 76 ? -5.535 -2.746 -24.730 1.00 67.38 76 PHE A C 1
ATOM 590 O O . PHE A 1 76 ? -5.053 -3.177 -23.679 1.00 67.38 76 PHE A O 1
ATOM 597 N N . LYS A 1 77 ? -5.165 -1.559 -25.232 1.00 77.31 77 LYS A N 1
ATOM 598 C CA . LYS A 1 77 ? -4.270 -0.648 -24.516 1.00 77.31 77 LYS A CA 1
ATOM 599 C C . LYS A 1 77 ? -4.905 -0.212 -23.196 1.00 77.31 77 LYS A C 1
ATOM 601 O O . LYS A 1 77 ? -6.043 0.250 -23.164 1.00 77.31 77 LYS A O 1
ATOM 606 N N . GLY A 1 78 ? -4.147 -0.319 -22.111 1.00 83.00 78 GLY A N 1
ATOM 607 C CA . GLY A 1 78 ? -4.634 -0.025 -20.766 1.00 83.00 78 GLY A CA 1
ATOM 608 C C . GLY A 1 78 ? -5.200 -1.228 -20.019 1.00 83.00 78 GLY A C 1
ATOM 609 O O . GLY A 1 78 ? -5.477 -1.088 -18.834 1.00 83.00 78 GLY A O 1
ATOM 610 N N . GLY A 1 79 ? -5.367 -2.392 -20.655 1.00 87.69 79 GLY A N 1
ATOM 611 C CA . GLY A 1 79 ? -5.700 -3.641 -19.963 1.00 87.69 79 GLY A CA 1
ATOM 612 C C . GLY A 1 79 ? -4.504 -4.220 -19.197 1.00 87.69 79 GLY A C 1
ATOM 613 O O . GLY A 1 79 ? -3.354 -4.037 -19.596 1.00 87.69 79 GLY A O 1
ATOM 614 N N . GLY A 1 80 ? -4.773 -4.937 -18.103 1.00 90.75 80 GLY A N 1
ATOM 615 C CA . GLY A 1 80 ? -3.738 -5.589 -17.289 1.00 90.75 80 GLY A CA 1
ATOM 616 C C . GLY A 1 80 ? -3.203 -6.901 -17.876 1.00 90.75 80 GLY A C 1
ATOM 617 O O . GLY A 1 80 ? -2.177 -7.390 -17.413 1.00 90.75 80 GLY A O 1
ATOM 618 N N . ASP A 1 81 ? -3.860 -7.458 -18.898 1.00 91.62 81 ASP A N 1
ATOM 619 C CA . ASP A 1 81 ? -3.672 -8.856 -19.317 1.00 91.62 81 ASP A CA 1
ATOM 620 C C . ASP A 1 81 ? -2.241 -9.169 -19.760 1.00 91.62 81 ASP A C 1
ATOM 622 O O . ASP A 1 81 ? -1.702 -10.197 -19.379 1.00 91.62 81 ASP A O 1
ATOM 626 N N . ARG A 1 82 ? -1.569 -8.253 -20.474 1.00 92.31 82 ARG A N 1
ATOM 627 C CA . ARG A 1 82 ? -0.161 -8.442 -20.883 1.00 92.31 82 ARG A CA 1
ATOM 628 C C . ARG A 1 82 ? 0.779 -8.573 -19.687 1.00 92.31 82 ARG A C 1
ATOM 630 O O . ARG A 1 82 ? 1.702 -9.376 -19.714 1.00 92.31 82 ARG A O 1
ATOM 637 N N . ILE A 1 83 ? 0.557 -7.771 -18.646 1.00 94.19 83 ILE A N 1
ATOM 638 C CA . ILE A 1 83 ? 1.363 -7.835 -17.424 1.00 94.19 83 ILE A CA 1
ATOM 639 C C . ILE A 1 83 ? 1.052 -9.137 -16.690 1.00 94.19 83 ILE A C 1
ATOM 641 O O . ILE A 1 83 ? 1.979 -9.824 -16.274 1.00 94.19 83 ILE A O 1
ATOM 645 N N . THR A 1 84 ? -0.229 -9.497 -16.580 1.00 94.00 84 THR A N 1
ATOM 646 C CA . THR A 1 84 ? -0.674 -10.749 -15.955 1.00 94.00 84 THR A CA 1
ATOM 647 C C . THR A 1 84 ? -0.110 -11.983 -16.659 1.00 94.00 84 THR A C 1
ATOM 649 O O . THR A 1 84 ? 0.331 -12.899 -15.974 1.00 94.00 84 THR A O 1
ATOM 652 N N . GLU A 1 85 ? -0.061 -11.990 -17.990 1.00 95.00 85 GLU A N 1
ATOM 653 C CA . GLU A 1 85 ? 0.509 -13.076 -18.793 1.00 95.00 85 GLU A CA 1
ATOM 654 C C . GLU A 1 85 ? 2.007 -13.242 -18.515 1.00 95.00 85 GLU A C 1
ATOM 656 O O . GLU A 1 85 ? 2.451 -14.321 -18.135 1.00 95.00 85 GLU A O 1
ATOM 661 N N . ILE A 1 86 ? 2.783 -12.150 -18.591 1.00 96.50 86 ILE A N 1
ATOM 662 C CA . ILE A 1 86 ? 4.217 -12.171 -18.253 1.00 96.50 86 ILE A CA 1
ATOM 663 C C . ILE A 1 86 ? 4.416 -12.653 -16.807 1.00 96.50 86 ILE A C 1
ATOM 665 O O . ILE A 1 86 ? 5.278 -13.484 -16.536 1.00 96.50 86 ILE A O 1
ATOM 669 N N . CYS A 1 87 ? 3.616 -12.146 -15.867 1.00 96.94 87 CYS A N 1
ATOM 670 C CA . CYS A 1 87 ? 3.648 -12.569 -14.467 1.00 96.94 87 CYS A CA 1
ATOM 671 C C . CYS A 1 87 ? 3.386 -14.078 -14.317 1.00 96.94 87 CYS A C 1
ATOM 673 O O . CYS A 1 87 ? 4.096 -14.752 -13.566 1.00 96.94 87 CYS A O 1
ATOM 675 N N . GLY A 1 88 ? 2.395 -14.604 -15.042 1.00 97.00 88 GLY A N 1
ATOM 676 C CA . GLY A 1 88 ? 2.023 -16.017 -15.058 1.00 97.00 88 GLY A CA 1
ATOM 677 C C . GLY A 1 88 ? 3.147 -16.909 -15.575 1.00 97.00 88 GLY A C 1
ATOM 678 O O . GLY A 1 88 ? 3.578 -17.811 -14.858 1.00 97.00 88 GLY A O 1
ATOM 679 N N . GLU A 1 89 ? 3.685 -16.592 -16.753 1.00 97.00 89 GLU A N 1
ATOM 680 C CA . GLU A 1 89 ? 4.795 -17.323 -17.382 1.00 97.00 89 GLU A CA 1
ATOM 681 C C . GLU A 1 89 ? 6.062 -17.328 -16.517 1.00 97.00 89 GLU A C 1
ATOM 683 O O . GLU A 1 89 ? 6.790 -18.317 -16.441 1.00 97.00 89 GLU A O 1
ATOM 688 N N . MET A 1 90 ? 6.317 -16.234 -15.798 1.00 96.81 90 MET A N 1
ATOM 689 C CA . MET A 1 90 ? 7.489 -16.120 -14.931 1.00 96.81 90 MET A CA 1
ATOM 690 C C . MET A 1 90 ? 7.256 -16.644 -13.507 1.00 96.81 90 MET A C 1
ATOM 692 O O . MET A 1 90 ? 8.201 -16.676 -12.714 1.00 96.81 90 MET A O 1
ATOM 696 N N . GLY A 1 91 ? 6.027 -17.033 -13.149 1.00 97.38 91 GLY A N 1
ATOM 697 C CA . GLY A 1 91 ? 5.669 -17.445 -11.788 1.00 97.38 91 GLY A CA 1
ATOM 698 C C . GLY A 1 91 ? 5.891 -16.343 -10.741 1.00 97.38 91 GLY A C 1
ATOM 699 O O . GLY A 1 91 ? 6.250 -16.625 -9.591 1.00 97.38 91 GLY A O 1
ATOM 700 N N . ILE A 1 92 ? 5.737 -15.077 -11.140 1.00 97.62 92 ILE A N 1
ATOM 701 C CA . ILE A 1 92 ? 5.940 -13.900 -10.289 1.00 97.62 92 ILE A CA 1
ATOM 702 C C . ILE A 1 92 ? 4.608 -13.161 -10.173 1.00 97.62 92 ILE A C 1
ATOM 704 O O . ILE A 1 92 ? 4.045 -12.776 -11.191 1.00 97.62 92 ILE A O 1
ATOM 708 N N . PRO A 1 93 ? 4.076 -12.929 -8.964 1.00 95.50 93 PRO A N 1
ATOM 709 C CA . PRO A 1 93 ? 2.804 -12.239 -8.828 1.00 95.50 93 PRO A CA 1
ATOM 710 C C . PRO A 1 93 ? 2.927 -10.741 -9.190 1.00 95.50 93 PRO A C 1
ATOM 712 O O . PRO A 1 93 ? 3.972 -10.128 -8.944 1.00 95.50 93 PRO A O 1
ATOM 715 N N . PRO A 1 94 ? 1.851 -10.093 -9.681 1.00 94.31 94 PRO A N 1
ATOM 716 C CA . PRO A 1 94 ? 1.910 -8.692 -10.112 1.00 94.31 94 PRO A CA 1
ATOM 717 C C . PRO A 1 94 ? 2.381 -7.704 -9.037 1.00 94.31 94 PRO A C 1
ATOM 719 O O . PRO A 1 94 ? 3.109 -6.761 -9.327 1.00 94.31 94 PRO A O 1
ATOM 722 N N . HIS A 1 95 ? 2.047 -7.944 -7.770 1.00 93.06 95 HIS A N 1
ATOM 723 C CA . HIS A 1 95 ? 2.446 -7.075 -6.659 1.00 93.06 95 HIS A CA 1
ATOM 724 C C . HIS A 1 95 ? 3.950 -7.156 -6.306 1.00 93.06 95 HIS A C 1
ATOM 726 O O . HIS A 1 95 ? 4.452 -6.373 -5.502 1.00 93.06 95 HIS A O 1
ATOM 732 N N . GLU A 1 96 ? 4.691 -8.078 -6.927 1.00 95.62 96 GLU A N 1
ATOM 733 C CA . GLU A 1 96 ? 6.157 -8.167 -6.887 1.00 95.62 96 GLU A CA 1
ATOM 734 C C . GLU A 1 96 ? 6.808 -7.635 -8.177 1.00 95.62 96 GLU A C 1
ATOM 736 O O . GLU A 1 96 ? 7.990 -7.887 -8.434 1.00 95.62 96 GLU A O 1
ATOM 741 N N . THR A 1 97 ? 6.047 -6.884 -8.979 1.00 96.56 97 THR A N 1
ATOM 742 C CA . THR A 1 97 ? 6.449 -6.383 -10.297 1.00 96.56 97 THR A CA 1
ATOM 743 C C . THR A 1 97 ? 6.486 -4.853 -10.339 1.00 96.56 97 THR A C 1
ATOM 745 O O . THR A 1 97 ? 5.633 -4.174 -9.763 1.00 96.56 97 THR A O 1
ATOM 748 N N . LEU A 1 98 ? 7.477 -4.304 -11.044 1.00 97.00 98 LEU A N 1
ATOM 749 C CA . LEU A 1 98 ? 7.574 -2.890 -11.406 1.00 97.00 98 LEU A CA 1
ATOM 750 C C . LEU A 1 98 ? 7.433 -2.737 -12.922 1.00 97.00 98 LEU A C 1
ATOM 752 O O . LEU A 1 98 ? 8.201 -3.325 -13.676 1.00 97.00 98 LEU A O 1
ATOM 756 N N . TYR A 1 99 ? 6.496 -1.908 -13.361 1.00 97.19 99 TYR A N 1
ATOM 757 C CA . TYR A 1 99 ? 6.319 -1.529 -14.756 1.00 97.19 99 TYR A CA 1
ATOM 758 C C . TYR A 1 99 ? 6.937 -0.155 -15.027 1.00 97.19 99 TYR A C 1
ATOM 760 O O . TYR A 1 99 ? 6.701 0.796 -14.276 1.00 97.19 99 TYR A O 1
ATOM 768 N N . ILE A 1 100 ? 7.701 -0.047 -16.113 1.00 97.56 100 ILE A N 1
ATOM 769 C CA . ILE A 1 100 ? 8.291 1.200 -16.608 1.00 97.56 100 ILE A CA 1
ATOM 770 C C . ILE A 1 100 ? 7.621 1.547 -17.937 1.00 97.56 100 ILE A C 1
ATOM 772 O O . ILE A 1 100 ? 7.754 0.801 -18.905 1.00 97.56 100 ILE A O 1
ATOM 776 N N . GLY A 1 101 ? 6.924 2.682 -17.974 1.00 95.94 101 GLY A N 1
ATOM 777 C CA . GLY A 1 101 ? 6.220 3.169 -19.164 1.00 95.94 101 GLY A CA 1
ATOM 778 C C . GLY A 1 101 ? 6.137 4.691 -19.208 1.00 95.94 101 GLY A C 1
ATOM 779 O O . GLY A 1 101 ? 6.592 5.372 -18.284 1.00 95.94 101 GLY A O 1
ATOM 780 N N . ASP A 1 102 ? 5.576 5.233 -20.283 1.00 94.12 102 ASP A N 1
ATOM 781 C CA . ASP A 1 102 ? 5.599 6.672 -20.584 1.00 94.12 102 ASP A CA 1
ATOM 782 C C . ASP A 1 102 ? 4.223 7.287 -20.877 1.00 94.12 102 ASP A C 1
ATOM 784 O O . ASP A 1 102 ? 4.090 8.519 -20.891 1.00 94.12 102 ASP A O 1
ATOM 788 N N . ASP A 1 103 ? 3.192 6.460 -21.066 1.00 93.00 103 ASP A N 1
ATOM 789 C CA . ASP A 1 103 ? 1.856 6.922 -21.437 1.00 93.00 103 ASP A CA 1
ATOM 790 C C . ASP A 1 103 ? 0.743 6.505 -20.453 1.00 93.00 103 ASP A C 1
ATOM 792 O O . ASP A 1 103 ? 0.915 5.720 -19.514 1.00 93.00 103 ASP A O 1
ATOM 796 N N . GLN A 1 104 ? -0.446 7.078 -20.653 1.00 92.06 104 GLN A N 1
ATOM 797 C CA . GLN A 1 104 ? -1.621 6.809 -19.821 1.00 92.06 104 GLN A CA 1
ATOM 798 C C . GLN A 1 104 ? -2.100 5.348 -19.900 1.00 92.06 104 GLN A C 1
ATOM 800 O O . GLN A 1 104 ? -2.723 4.857 -18.954 1.00 92.06 104 GLN A O 1
ATOM 805 N N . HIS A 1 105 ? -1.840 4.651 -21.006 1.00 92.19 105 HIS A N 1
ATOM 806 C CA . HIS A 1 105 ? -2.214 3.252 -21.172 1.00 92.19 105 HIS A CA 1
ATOM 807 C C . HIS A 1 105 ? -1.281 2.330 -20.393 1.00 92.19 105 HIS A C 1
ATOM 809 O O . HIS A 1 105 ? -1.757 1.369 -19.794 1.00 92.19 105 HIS A O 1
ATOM 815 N N . ASP A 1 106 ? 0.010 2.625 -20.334 1.00 93.38 106 ASP A N 1
ATOM 816 C CA . ASP A 1 106 ? 0.959 1.928 -19.468 1.00 93.38 106 ASP A CA 1
ATOM 817 C C . ASP A 1 106 ? 0.550 2.048 -18.004 1.00 93.38 106 ASP A C 1
ATOM 819 O O . ASP A 1 106 ? 0.419 1.049 -17.290 1.00 93.38 106 ASP A O 1
ATOM 823 N N . TYR A 1 107 ? 0.243 3.276 -17.581 1.00 93.62 107 TYR A N 1
ATOM 824 C CA . TYR A 1 107 ? -0.245 3.527 -16.234 1.00 93.62 107 TYR A CA 1
ATOM 825 C C . TYR A 1 107 ? -1.535 2.752 -15.957 1.00 93.62 107 TYR A C 1
ATOM 827 O O . TYR A 1 107 ? -1.605 2.017 -14.977 1.00 93.62 107 TYR A O 1
ATOM 835 N N . ALA A 1 108 ? -2.532 2.816 -16.841 1.00 92.00 108 ALA A N 1
ATOM 836 C CA . ALA A 1 108 ? -3.759 2.039 -16.674 1.00 92.00 108 ALA A CA 1
ATOM 837 C C . ALA A 1 108 ? -3.496 0.520 -16.617 1.00 92.00 108 ALA A C 1
ATOM 839 O O . ALA A 1 108 ? -4.068 -0.160 -15.766 1.00 92.00 108 ALA A O 1
ATOM 840 N N . SER A 1 109 ? -2.587 0.000 -17.449 1.00 92.38 109 SER A N 1
ATOM 841 C CA . SER A 1 109 ? -2.217 -1.424 -17.467 1.00 92.38 109 SER A CA 1
ATOM 842 C C . SER A 1 109 ? -1.617 -1.853 -16.123 1.00 92.38 109 SER A C 1
ATOM 844 O O . SER A 1 109 ? -1.976 -2.902 -15.581 1.00 92.38 109 SER A O 1
ATOM 846 N N . SER A 1 110 ? -0.754 -1.017 -15.536 1.00 92.62 110 SER A N 1
ATOM 847 C CA . SER A 1 110 ? -0.160 -1.275 -14.219 1.00 92.62 110 SER A CA 1
ATOM 848 C C . SER A 1 110 ? -1.204 -1.303 -13.092 1.00 92.62 110 SER A C 1
ATOM 850 O O . SER A 1 110 ? -1.222 -2.228 -12.282 1.00 92.62 110 SER A O 1
ATOM 852 N N . LEU A 1 111 ? -2.159 -0.363 -13.093 1.00 90.94 111 LEU A N 1
ATOM 853 C CA . LEU A 1 111 ? -3.251 -0.330 -12.114 1.00 90.94 111 LEU A CA 1
ATOM 854 C C . LEU A 1 111 ? -4.176 -1.543 -12.260 1.00 90.94 111 LEU A C 1
ATOM 856 O O . LEU A 1 111 ? -4.640 -2.113 -11.269 1.00 90.94 111 LEU A O 1
ATOM 860 N N . HIS A 1 112 ? -4.455 -1.943 -13.501 1.00 90.88 112 HIS A N 1
ATOM 861 C CA . HIS A 1 112 ? -5.321 -3.079 -13.795 1.00 90.88 112 HIS A CA 1
ATOM 862 C C . HIS A 1 112 ? -4.670 -4.439 -13.518 1.00 90.88 112 HIS A C 1
ATOM 864 O O . HIS A 1 112 ? -5.390 -5.418 -13.338 1.00 90.88 112 HIS A O 1
ATOM 870 N N . SER A 1 113 ? -3.343 -4.505 -13.429 1.00 90.56 113 SER A N 1
ATOM 871 C CA . SER A 1 113 ? -2.613 -5.713 -13.021 1.00 90.56 113 SER A CA 1
ATOM 872 C C . SER A 1 113 ? -2.242 -5.720 -11.535 1.00 90.56 113 SER A C 1
ATOM 874 O O . SER A 1 113 ? -2.032 -6.787 -10.966 1.00 90.56 113 SER A O 1
ATOM 876 N N . GLY A 1 114 ? -2.207 -4.556 -10.877 1.00 89.56 114 GLY A N 1
ATOM 877 C CA . GLY A 1 114 ? -1.826 -4.432 -9.469 1.00 89.56 114 GLY A CA 1
ATOM 878 C C . GLY A 1 114 ? -0.311 -4.427 -9.239 1.00 89.56 114 GLY A C 1
ATOM 879 O O . GLY A 1 114 ? 0.138 -4.826 -8.163 1.00 89.56 114 GLY A O 1
ATOM 880 N N . CYS A 1 115 ? 0.473 -4.001 -10.233 1.00 91.12 115 CYS A N 1
ATOM 881 C CA . CYS A 1 115 ? 1.921 -3.826 -10.112 1.00 91.12 115 CYS A CA 1
ATOM 882 C C . CYS A 1 115 ? 2.303 -2.363 -9.831 1.00 91.12 115 CYS A C 1
ATOM 884 O O . CYS A 1 115 ? 1.496 -1.446 -9.994 1.00 91.12 115 CYS A O 1
ATOM 886 N N . PHE A 1 116 ? 3.555 -2.116 -9.431 1.00 91.88 116 PHE A N 1
ATOM 887 C CA . PHE A 1 116 ? 4.070 -0.747 -9.346 1.00 91.88 116 PHE A CA 1
ATOM 888 C C . PHE A 1 116 ? 4.236 -0.129 -10.730 1.00 91.88 116 PHE A C 1
ATOM 890 O O . PHE A 1 116 ? 4.549 -0.828 -11.691 1.00 91.88 116 PHE A O 1
ATOM 897 N N . PHE A 1 117 ? 4.117 1.195 -10.802 1.00 93.88 117 PHE A N 1
ATOM 898 C CA . PHE A 1 117 ? 4.407 1.973 -11.999 1.00 93.88 117 PHE A CA 1
ATOM 899 C C . PHE A 1 117 ? 5.432 3.057 -11.706 1.00 93.88 117 PHE A C 1
ATOM 901 O O . PHE A 1 117 ? 5.296 3.806 -10.734 1.00 93.88 117 PHE A O 1
ATOM 908 N N . VAL A 1 118 ? 6.429 3.159 -12.578 1.00 95.12 118 VAL A N 1
ATOM 909 C CA . VAL A 1 118 ? 7.327 4.308 -12.661 1.00 95.12 118 VAL A CA 1
ATOM 910 C C . VAL A 1 118 ? 7.164 4.929 -14.040 1.00 95.12 118 VAL A C 1
ATOM 912 O O . VAL A 1 118 ? 7.357 4.269 -15.060 1.00 95.12 118 VAL A O 1
ATOM 915 N N . ALA A 1 119 ? 6.826 6.217 -14.052 1.00 95.75 119 ALA A N 1
ATOM 916 C CA . ALA A 1 119 ? 6.710 6.991 -15.276 1.00 95.75 119 ALA A CA 1
ATOM 917 C C . ALA A 1 119 ? 8.108 7.423 -15.742 1.00 95.75 119 ALA A C 1
ATOM 919 O O . ALA A 1 119 ? 8.807 8.147 -15.021 1.00 95.75 119 ALA A O 1
ATOM 920 N N . ALA A 1 120 ? 8.498 7.003 -16.942 1.00 96.31 120 ALA A N 1
ATOM 921 C CA . ALA A 1 120 ? 9.771 7.315 -17.584 1.00 96.31 120 ALA A CA 1
ATOM 922 C C . ALA A 1 120 ? 9.792 8.758 -18.117 1.00 96.31 120 ALA A C 1
ATOM 924 O O . ALA A 1 120 ? 9.719 9.018 -19.318 1.00 96.31 120 ALA A O 1
ATOM 925 N N . ALA A 1 121 ? 9.873 9.733 -17.212 1.00 95.00 121 ALA A N 1
ATOM 926 C CA . ALA A 1 121 ? 9.766 11.146 -17.560 1.00 95.00 121 ALA A CA 1
ATOM 927 C C . ALA A 1 121 ? 10.922 11.669 -18.422 1.00 95.00 121 ALA A C 1
ATOM 929 O O . ALA A 1 121 ? 10.733 12.670 -19.110 1.00 95.00 121 ALA A O 1
ATOM 930 N N . TRP A 1 122 ? 12.067 10.976 -18.454 1.00 94.69 122 TRP A N 1
ATOM 931 C CA . TRP A 1 122 ? 13.184 11.303 -19.350 1.00 94.69 122 TRP A CA 1
ATOM 932 C C . TRP A 1 122 ? 12.807 11.261 -20.838 1.00 94.69 122 TRP A C 1
ATOM 934 O O . TRP A 1 122 ? 13.449 11.926 -21.644 1.00 94.69 122 TRP A O 1
ATOM 944 N N . LYS A 1 123 ? 11.753 10.521 -21.203 1.00 91.12 123 LYS A N 1
ATOM 945 C CA . LYS A 1 123 ? 11.238 10.438 -22.577 1.00 91.12 123 LYS A CA 1
ATOM 946 C C . LYS A 1 123 ? 10.238 11.553 -22.917 1.00 91.12 123 LYS A C 1
ATOM 948 O O . LYS A 1 123 ? 9.919 11.782 -24.080 1.00 91.12 123 LYS A O 1
ATOM 953 N N . GLY A 1 124 ? 9.761 12.276 -21.906 1.00 87.81 124 GLY A N 1
ATOM 954 C CA . GLY A 1 124 ? 8.588 13.135 -22.005 1.00 87.81 124 GLY A CA 1
ATOM 955 C C . GLY A 1 124 ? 7.310 12.329 -21.778 1.00 87.81 124 GLY A C 1
ATOM 956 O O . GLY A 1 124 ? 7.078 11.302 -22.406 1.00 87.81 124 GLY A O 1
ATOM 957 N N . LEU A 1 125 ? 6.481 12.796 -20.846 1.00 89.69 125 LEU A N 1
ATOM 958 C CA . LEU A 1 125 ? 5.250 12.109 -20.462 1.00 89.69 125 LEU A CA 1
ATOM 959 C C . LEU A 1 125 ? 4.047 12.658 -21.223 1.00 89.69 125 LEU A C 1
ATOM 961 O O . LEU A 1 125 ? 3.896 13.874 -21.361 1.00 89.69 125 LEU A O 1
ATOM 965 N N . SER A 1 126 ? 3.135 11.767 -21.609 1.00 81.94 126 SER A N 1
ATOM 966 C CA . SER A 1 126 ? 1.818 12.144 -22.123 1.00 81.94 126 SER A CA 1
ATOM 967 C C . SER A 1 126 ? 0.723 11.739 -21.130 1.00 81.94 126 SER A C 1
ATOM 969 O O . SER A 1 126 ? 0.363 10.572 -21.008 1.00 81.94 126 SER A O 1
ATOM 971 N N . GLY A 1 127 ? 0.200 12.710 -20.372 1.00 80.94 127 GLY A N 1
ATOM 972 C CA . GLY A 1 127 ? -0.902 12.491 -19.426 1.00 80.94 127 GLY A CA 1
ATOM 973 C C . GLY A 1 127 ? -0.604 12.883 -17.977 1.00 80.94 127 GLY A C 1
ATOM 974 O O . GLY A 1 127 ? 0.408 13.514 -17.662 1.00 80.94 127 GLY A O 1
ATOM 975 N N . VAL A 1 128 ? -1.536 12.534 -17.085 1.00 81.31 128 VAL A N 1
ATOM 976 C CA . VAL A 1 128 ? -1.480 12.865 -15.654 1.00 81.31 128 VAL A CA 1
ATOM 977 C C . VAL A 1 128 ? -1.393 11.582 -14.839 1.00 81.31 128 VAL A C 1
ATOM 979 O O . VAL A 1 128 ? -2.347 10.817 -14.731 1.00 81.31 128 VAL A O 1
ATOM 982 N N . PHE A 1 129 ? -0.242 11.403 -14.199 1.00 83.31 129 PHE A N 1
ATOM 983 C CA . PHE A 1 129 ? 0.094 10.213 -13.423 1.00 83.31 129 PHE A CA 1
ATOM 984 C C . PHE A 1 129 ? 0.131 10.525 -11.934 1.00 83.31 129 PHE A C 1
ATOM 986 O O . PHE A 1 129 ? 0.745 11.521 -11.529 1.00 83.31 129 PHE A O 1
ATOM 993 N N . THR A 1 130 ? -0.452 9.637 -11.128 1.00 86.88 130 THR A N 1
ATOM 994 C CA . THR A 1 130 ? -0.188 9.563 -9.685 1.00 86.88 130 THR A CA 1
ATOM 995 C C . THR A 1 130 ? 0.770 8.398 -9.452 1.00 86.88 130 THR A C 1
ATOM 997 O O . THR A 1 130 ? 0.343 7.302 -9.122 1.00 86.88 130 THR A O 1
ATOM 1000 N N . ALA A 1 131 ? 2.057 8.620 -9.718 1.00 87.50 131 ALA A N 1
ATOM 1001 C CA . ALA A 1 131 ? 3.115 7.613 -9.631 1.00 87.50 131 ALA A CA 1
ATOM 1002 C C . ALA A 1 131 ? 4.488 8.280 -9.447 1.00 87.50 131 ALA A C 1
ATOM 1004 O O . ALA A 1 131 ? 4.607 9.499 -9.619 1.00 87.50 131 ALA A O 1
ATOM 1005 N N . GLU A 1 132 ? 5.520 7.493 -9.124 1.00 88.31 132 GLU A N 1
ATOM 1006 C CA . GLU A 1 132 ? 6.898 7.998 -9.119 1.00 88.31 132 GLU A CA 1
ATOM 1007 C C . GLU A 1 132 ? 7.304 8.355 -10.555 1.00 88.31 132 GLU A C 1
ATOM 1009 O O . GLU A 1 132 ? 7.080 7.590 -11.496 1.00 88.31 132 GLU A O 1
ATOM 1014 N N . ARG A 1 133 ? 7.885 9.546 -10.723 1.00 92.00 133 ARG A N 1
ATOM 1015 C CA . ARG A 1 133 ? 8.355 10.052 -12.016 1.00 92.00 133 ARG A CA 1
ATOM 1016 C C . ARG A 1 133 ? 9.869 10.028 -12.034 1.00 92.00 133 ARG A C 1
ATOM 1018 O O . ARG A 1 133 ? 10.502 10.876 -11.407 1.00 92.00 133 ARG A O 1
ATOM 1025 N N . ALA A 1 134 ? 10.430 9.094 -12.779 1.00 94.12 134 ALA A N 1
ATOM 1026 C CA . ALA A 1 134 ? 11.863 9.015 -12.969 1.00 94.12 134 ALA A CA 1
ATOM 1027 C C . ALA A 1 134 ? 12.276 10.025 -14.049 1.00 94.12 134 ALA A C 1
ATOM 1029 O O . ALA A 1 134 ? 11.876 9.904 -15.204 1.00 94.12 134 ALA A O 1
ATOM 1030 N N . GLN A 1 135 ? 13.023 11.061 -13.661 1.00 94.31 135 GLN A N 1
ATOM 1031 C CA . GLN A 1 135 ? 13.503 12.099 -14.582 1.00 94.31 135 GLN A CA 1
ATOM 1032 C C . GLN A 1 135 ? 14.670 11.604 -15.428 1.00 94.31 135 GLN A C 1
ATOM 1034 O O . GLN A 1 135 ? 14.959 12.184 -16.470 1.00 94.31 135 GLN A O 1
ATOM 1039 N N . ARG A 1 136 ? 15.348 10.556 -14.956 1.00 95.31 136 ARG A N 1
ATOM 1040 C CA . ARG A 1 136 ? 16.449 9.870 -15.626 1.00 95.31 136 ARG A CA 1
ATOM 1041 C C . ARG A 1 136 ? 16.375 8.365 -15.327 1.00 95.31 136 ARG A C 1
ATOM 1043 O O . ARG A 1 136 ? 15.813 8.000 -14.287 1.00 95.31 136 ARG A O 1
ATOM 1050 N N . PRO A 1 137 ? 16.937 7.485 -16.172 1.00 96.19 137 PRO A N 1
ATOM 1051 C CA . PRO A 1 137 ? 16.899 6.039 -15.940 1.00 96.19 137 PRO A CA 1
ATOM 1052 C C . PRO A 1 137 ? 17.440 5.609 -14.565 1.00 96.19 137 PRO A C 1
ATOM 1054 O O . PRO A 1 137 ? 16.878 4.715 -13.933 1.00 96.19 137 PRO A O 1
ATOM 1057 N N . GLU A 1 138 ? 18.470 6.275 -14.033 1.00 95.25 138 GLU A N 1
ATOM 1058 C CA . GLU A 1 138 ? 19.028 6.017 -12.695 1.00 95.25 138 GLU A CA 1
ATOM 1059 C C . GLU A 1 138 ? 18.034 6.221 -11.539 1.00 95.25 138 GLU A C 1
ATOM 1061 O O . GLU A 1 138 ? 18.187 5.637 -10.456 1.00 95.25 138 GLU A O 1
ATOM 1066 N N . ASP A 1 139 ? 16.990 7.023 -11.749 1.00 93.25 139 ASP A N 1
ATOM 1067 C CA . ASP A 1 139 ? 15.963 7.247 -10.739 1.00 93.25 139 ASP A CA 1
ATOM 1068 C C . ASP A 1 139 ? 15.109 5.975 -10.544 1.00 93.25 139 ASP A C 1
ATOM 1070 O O . ASP A 1 139 ? 14.611 5.742 -9.443 1.00 93.25 139 ASP A O 1
ATOM 1074 N N . VAL A 1 140 ? 15.015 5.092 -11.554 1.00 95.81 140 VAL A N 1
ATOM 1075 C CA . VAL A 1 140 ? 14.357 3.772 -11.445 1.00 95.81 140 VAL A CA 1
ATOM 1076 C C . VAL A 1 140 ? 15.077 2.896 -10.426 1.00 95.81 140 VAL A C 1
ATOM 1078 O O . VAL A 1 140 ? 14.446 2.335 -9.531 1.00 95.81 140 VAL A O 1
ATOM 1081 N N . TRP A 1 141 ? 16.405 2.792 -10.524 1.00 94.38 141 TRP A N 1
ATOM 1082 C CA . TRP A 1 141 ? 17.203 2.070 -9.532 1.00 94.38 141 TRP A CA 1
ATOM 1083 C C . TRP A 1 141 ? 17.091 2.715 -8.160 1.00 94.38 141 TRP A C 1
ATOM 1085 O O . TRP A 1 141 ? 16.926 2.013 -7.166 1.00 94.38 141 TRP A O 1
ATOM 1095 N N . SER A 1 142 ? 17.178 4.045 -8.096 1.00 89.81 142 SER A N 1
ATOM 1096 C CA . SER A 1 142 ? 17.075 4.776 -6.835 1.00 89.81 142 SER A CA 1
ATOM 1097 C C . SER A 1 142 ? 15.746 4.467 -6.149 1.00 89.81 142 SER A C 1
ATOM 1099 O O . SER A 1 142 ? 15.722 4.174 -4.960 1.00 89.81 142 SER A O 1
ATOM 1101 N N . PHE A 1 143 ? 14.647 4.423 -6.902 1.00 90.69 143 PHE A N 1
ATOM 1102 C CA . PHE A 1 143 ? 13.346 4.016 -6.388 1.00 90.69 143 PHE A CA 1
ATOM 1103 C C . PHE A 1 143 ? 13.314 2.532 -5.980 1.00 90.69 143 PHE A C 1
ATOM 1105 O O . PHE A 1 143 ? 12.967 2.208 -4.842 1.00 90.69 143 PHE A O 1
ATOM 1112 N N . ALA A 1 144 ? 13.716 1.623 -6.870 1.00 93.88 144 ALA A N 1
ATOM 1113 C CA . ALA A 1 144 ? 13.658 0.182 -6.632 1.00 93.88 144 ALA A CA 1
ATOM 1114 C C . ALA A 1 144 ? 14.541 -0.254 -5.453 1.00 93.88 144 ALA A C 1
ATOM 1116 O O . ALA A 1 144 ? 14.062 -0.926 -4.543 1.00 93.88 144 ALA A O 1
ATOM 1117 N N . SER A 1 145 ? 15.804 0.169 -5.420 1.00 89.88 145 SER A N 1
ATOM 1118 C CA . SER A 1 145 ? 16.746 -0.132 -4.333 1.00 89.88 145 SER A CA 1
ATOM 1119 C C . SER A 1 145 ? 16.289 0.415 -2.994 1.00 89.88 145 SER A C 1
ATOM 1121 O O . SER A 1 145 ? 16.480 -0.227 -1.968 1.00 89.88 145 SER A O 1
ATOM 1123 N N . HIS A 1 146 ? 15.633 1.569 -2.987 1.00 87.19 146 HIS A N 1
ATOM 1124 C CA . HIS A 1 146 ? 15.220 2.199 -1.750 1.00 87.19 146 HIS A CA 1
ATOM 1125 C C . HIS A 1 146 ? 13.911 1.624 -1.198 1.00 87.19 146 HIS A C 1
ATOM 1127 O O . HIS A 1 146 ? 13.775 1.429 0.016 1.00 87.19 146 HIS A O 1
ATOM 1133 N N . TYR A 1 147 ? 12.952 1.322 -2.078 1.00 88.94 147 TYR A N 1
ATOM 1134 C CA . TYR A 1 147 ? 11.582 0.983 -1.692 1.00 88.94 147 TYR A CA 1
ATOM 1135 C C . TYR A 1 147 ? 11.174 -0.457 -2.016 1.00 88.94 147 TYR A C 1
ATOM 1137 O O . TYR A 1 147 ? 10.442 -1.050 -1.225 1.00 88.94 147 TYR A O 1
ATOM 1145 N N . LEU A 1 148 ? 11.674 -1.070 -3.087 1.00 92.50 148 LEU A N 1
ATOM 1146 C CA . LEU A 1 148 ? 11.112 -2.326 -3.599 1.00 92.50 148 LEU A CA 1
ATOM 1147 C C . LEU A 1 148 ? 12.017 -3.563 -3.439 1.00 92.50 148 LEU A C 1
ATOM 1149 O O . LEU A 1 148 ? 11.509 -4.679 -3.352 1.00 92.50 148 LEU A O 1
ATOM 1153 N N . LEU A 1 149 ? 13.336 -3.383 -3.333 1.00 92.19 149 LEU A N 1
ATOM 1154 C CA . LEU A 1 149 ? 14.325 -4.465 -3.172 1.00 92.19 149 LEU A CA 1
ATOM 1155 C C . LEU A 1 149 ? 14.522 -4.938 -1.722 1.00 92.19 149 LEU A C 1
ATOM 1157 O O . LEU A 1 149 ? 15.442 -5.698 -1.430 1.00 92.19 149 LEU A O 1
ATOM 1161 N N . HIS A 1 150 ? 13.661 -4.503 -0.806 1.00 87.50 150 HIS A N 1
ATOM 1162 C CA . HIS A 1 150 ? 13.663 -4.962 0.580 1.00 87.50 150 HIS A CA 1
ATOM 1163 C C . HIS A 1 150 ? 12.300 -5.564 0.939 1.00 87.50 150 HIS A C 1
ATOM 1165 O O . HIS A 1 150 ? 11.293 -5.187 0.328 1.00 87.50 150 HIS A O 1
ATOM 1171 N N . PRO A 1 151 ? 12.235 -6.477 1.926 1.00 85.50 151 PRO A N 1
ATOM 1172 C CA . PRO A 1 151 ? 10.965 -6.967 2.451 1.00 85.50 151 PRO A CA 1
ATOM 1173 C C . PRO A 1 151 ? 10.068 -5.824 2.969 1.00 85.50 151 PRO A C 1
ATOM 1175 O O . PRO A 1 151 ? 10.578 -4.739 3.278 1.00 85.50 151 PRO A O 1
ATOM 1178 N N . PRO A 1 152 ? 8.743 -6.045 3.089 1.00 84.56 152 PRO A N 1
ATOM 1179 C CA . PRO A 1 152 ? 7.827 -5.108 3.744 1.00 84.56 152 PRO A CA 1
ATOM 1180 C C . PRO A 1 152 ? 8.346 -4.652 5.119 1.00 84.56 152 PRO A C 1
ATOM 1182 O O . PRO A 1 152 ? 8.877 -5.447 5.891 1.00 84.56 152 PRO A O 1
ATOM 1185 N N . ARG A 1 153 ? 8.215 -3.356 5.429 1.00 84.94 153 ARG A N 1
ATOM 1186 C CA . ARG A 1 153 ? 8.984 -2.692 6.505 1.00 84.94 153 ARG A CA 1
ATOM 1187 C C . ARG A 1 153 ? 8.166 -2.408 7.757 1.00 84.94 153 ARG A C 1
ATOM 1189 O O . ARG A 1 153 ? 8.287 -1.349 8.368 1.00 84.94 153 ARG A O 1
ATOM 1196 N N . TRP A 1 154 ? 7.308 -3.337 8.141 1.00 91.75 154 TRP A N 1
ATOM 1197 C CA . TRP A 1 154 ? 6.439 -3.141 9.293 1.00 91.75 154 TRP A CA 1
ATOM 1198 C C . TRP A 1 154 ? 7.194 -3.392 10.590 1.00 91.75 154 TRP A C 1
ATOM 1200 O O . TRP A 1 154 ? 7.659 -4.498 10.833 1.00 91.75 154 TRP A O 1
ATOM 1210 N N . ASN A 1 155 ? 7.280 -2.387 11.461 1.00 90.75 155 ASN A N 1
ATOM 1211 C CA . ASN A 1 155 ? 7.864 -2.577 12.788 1.00 90.75 155 ASN A CA 1
ATOM 1212 C C . ASN A 1 155 ? 6.988 -3.478 13.672 1.00 90.75 155 ASN A C 1
ATOM 1214 O O . ASN A 1 155 ? 7.500 -4.112 14.592 1.00 90.75 155 ASN A O 1
ATOM 1218 N N . PHE A 1 156 ? 5.675 -3.514 13.428 1.00 92.25 156 PHE A N 1
ATOM 1219 C CA . PHE A 1 156 ? 4.781 -4.481 14.062 1.00 92.25 156 PHE A CA 1
ATOM 1220 C C . PHE A 1 156 ? 3.729 -4.986 13.079 1.00 92.25 156 PHE A C 1
ATOM 1222 O O . PHE A 1 156 ? 3.155 -4.193 12.324 1.00 92.25 156 PHE A O 1
ATOM 1229 N N . SER A 1 157 ? 3.445 -6.283 13.150 1.00 95.12 157 SER A N 1
ATOM 1230 C CA . SER A 1 157 ? 2.418 -6.963 12.361 1.00 95.12 157 SER A CA 1
ATOM 1231 C C . SER A 1 157 ? 1.568 -7.887 13.235 1.00 95.12 157 SER A C 1
ATOM 1233 O O . SER A 1 157 ? 2.011 -8.358 14.281 1.00 95.12 157 SER A O 1
ATOM 1235 N N . LEU A 1 158 ? 0.322 -8.107 12.830 1.00 96.25 158 LEU A N 1
ATOM 1236 C CA . LEU A 1 158 ? -0.580 -9.097 13.412 1.00 96.25 158 LEU A CA 1
ATOM 1237 C C . LEU A 1 158 ? -1.590 -9.503 12.342 1.00 96.25 158 LEU A C 1
ATOM 1239 O O . LEU A 1 158 ? -2.269 -8.635 11.797 1.00 96.25 158 LEU A O 1
ATOM 1243 N N . ASP A 1 159 ? -1.688 -10.798 12.068 1.00 97.56 159 ASP A N 1
ATOM 1244 C CA . ASP A 1 159 ? -2.679 -11.370 11.160 1.00 97.56 159 ASP A CA 1
ATOM 1245 C C . ASP A 1 159 ? -3.617 -12.274 11.942 1.00 97.56 159 ASP A C 1
ATOM 1247 O O . ASP A 1 159 ? -3.172 -13.123 12.713 1.00 97.56 159 ASP A O 1
ATOM 1251 N N . ASP A 1 160 ? -4.915 -12.095 11.727 1.00 97.38 160 ASP A N 1
ATOM 1252 C CA . ASP A 1 160 ? -5.941 -12.941 12.314 1.00 97.38 160 ASP A CA 1
ATOM 1253 C C . ASP A 1 160 ? -6.999 -13.262 11.247 1.00 97.38 160 ASP A C 1
ATOM 1255 O O . ASP A 1 160 ? -7.975 -12.520 11.072 1.00 97.38 160 ASP A O 1
ATOM 1259 N N . PRO A 1 161 ? -6.812 -14.358 10.488 1.00 96.38 161 PRO A N 1
ATOM 1260 C CA . PRO A 1 161 ? -7.757 -14.748 9.447 1.00 96.38 161 PRO A CA 1
ATOM 1261 C C . PRO A 1 161 ? -9.126 -15.144 10.016 1.00 96.38 161 PRO A C 1
ATOM 1263 O O . PRO A 1 161 ? -10.135 -14.956 9.334 1.00 96.38 161 PRO A O 1
ATOM 1266 N N . ASN A 1 162 ? -9.193 -15.619 11.266 1.00 95.94 162 ASN A N 1
ATOM 1267 C CA . ASN A 1 162 ? -10.457 -15.975 11.918 1.00 95.94 162 ASN A CA 1
ATOM 1268 C C . ASN A 1 162 ? -11.295 -14.722 12.187 1.00 95.94 162 ASN A C 1
ATOM 1270 O O . ASN A 1 162 ? -12.491 -14.690 11.895 1.00 95.94 162 ASN A O 1
ATOM 1274 N N . ARG A 1 163 ? -10.644 -13.652 12.656 1.00 96.25 163 ARG A N 1
ATOM 1275 C CA . ARG A 1 163 ? -11.262 -12.332 12.861 1.00 96.25 163 ARG A CA 1
ATOM 1276 C C . ARG A 1 163 ? -11.243 -11.447 11.612 1.00 96.25 163 ARG A C 1
ATOM 1278 O O . ARG A 1 163 ? -11.686 -10.298 11.679 1.00 96.25 163 ARG A O 1
ATOM 1285 N N . LYS A 1 164 ? -10.781 -11.988 10.476 1.00 97.75 164 LYS A N 1
ATOM 1286 C CA . LYS A 1 164 ? -10.737 -11.361 9.144 1.00 97.75 164 LYS A CA 1
ATOM 1287 C C . LYS A 1 164 ? -10.043 -10.001 9.140 1.00 97.75 164 LYS A C 1
ATOM 1289 O O . LYS A 1 164 ? -10.557 -9.040 8.554 1.00 97.75 164 LYS A O 1
ATOM 1294 N N . PHE A 1 165 ? -8.886 -9.909 9.794 1.00 97.94 165 PHE A N 1
ATOM 1295 C CA . PHE A 1 165 ? -8.093 -8.690 9.754 1.00 97.94 165 PHE A CA 1
ATOM 1296 C C . PHE A 1 165 ? -6.592 -8.921 9.645 1.00 97.94 165 PHE A C 1
ATOM 1298 O O . PHE A 1 165 ? -6.051 -9.951 10.046 1.00 97.94 165 PHE A O 1
ATOM 1305 N N . ARG A 1 166 ? -5.924 -7.878 9.151 1.00 98.19 166 ARG A N 1
ATOM 1306 C CA . ARG A 1 166 ? -4.470 -7.714 9.193 1.00 98.19 166 ARG A CA 1
ATOM 1307 C C . ARG A 1 166 ? -4.158 -6.346 9.777 1.00 98.19 166 ARG A C 1
ATOM 1309 O O . ARG A 1 166 ? -4.750 -5.354 9.366 1.00 98.19 166 ARG A O 1
ATOM 1316 N N . LEU A 1 167 ? -3.249 -6.276 10.739 1.00 97.50 167 LEU A N 1
ATOM 1317 C CA . LEU A 1 167 ? -2.796 -5.042 11.372 1.00 97.50 167 LEU A CA 1
ATOM 1318 C C . LEU A 1 167 ? -1.323 -4.826 11.062 1.00 97.50 167 LEU A C 1
ATOM 1320 O O . LEU A 1 167 ? -0.494 -5.710 11.277 1.00 97.50 167 LEU A O 1
ATOM 1324 N N . ARG A 1 168 ? -0.992 -3.628 10.592 1.00 96.25 168 ARG A N 1
ATOM 1325 C CA . ARG A 1 168 ? 0.375 -3.207 10.314 1.00 96.25 168 ARG A CA 1
ATOM 1326 C C . ARG A 1 168 ? 0.654 -1.854 10.937 1.00 96.25 168 ARG A C 1
ATOM 1328 O O . ARG A 1 168 ? -0.177 -0.947 10.897 1.00 96.25 168 ARG A O 1
ATOM 1335 N N . THR A 1 169 ? 1.846 -1.707 11.502 1.00 93.56 169 THR A N 1
ATOM 1336 C CA . THR A 1 169 ? 2.330 -0.405 11.965 1.00 93.56 169 THR A CA 1
ATOM 1337 C C . THR A 1 169 ? 3.740 -0.161 11.456 1.00 93.56 169 THR A C 1
ATOM 1339 O O . THR A 1 169 ? 4.596 -1.045 11.550 1.00 93.56 169 THR A O 1
ATOM 1342 N N . LEU A 1 170 ? 3.972 1.020 10.884 1.00 90.56 170 LEU A N 1
ATOM 1343 C CA . LEU A 1 170 ? 5.221 1.300 10.180 1.00 90.56 170 LEU A CA 1
ATOM 1344 C C . LEU A 1 170 ? 6.395 1.489 11.142 1.00 90.56 170 LEU A C 1
ATOM 1346 O O . LEU A 1 170 ? 7.453 0.907 10.930 1.00 90.56 170 LEU A O 1
ATOM 1350 N N . ALA A 1 171 ? 6.215 2.254 12.220 1.00 88.69 171 ALA A N 1
ATOM 1351 C CA . ALA A 1 171 ? 7.287 2.497 13.179 1.00 88.69 171 ALA A CA 1
ATOM 1352 C C . ALA A 1 171 ? 6.791 2.686 14.623 1.00 88.69 171 ALA A C 1
ATOM 1354 O O . ALA A 1 171 ? 5.633 3.005 14.892 1.00 88.69 171 ALA A O 1
ATOM 1355 N N . SER A 1 172 ? 7.698 2.489 15.581 1.00 86.19 172 SER A N 1
ATOM 1356 C CA . SER A 1 172 ? 7.451 2.820 16.987 1.00 86.19 172 SER A CA 1
ATOM 1357 C C . SER A 1 172 ? 7.388 4.339 17.175 1.00 86.19 172 SER A C 1
ATOM 1359 O O . SER A 1 172 ? 8.255 5.077 16.710 1.00 86.19 172 SER A O 1
ATOM 1361 N N . ALA A 1 173 ? 6.366 4.796 17.891 1.00 84.25 173 ALA A N 1
ATOM 1362 C CA . ALA A 1 173 ? 6.169 6.176 18.322 1.00 84.25 173 ALA A CA 1
ATOM 1363 C C . ALA A 1 173 ? 6.474 6.368 19.818 1.00 84.25 173 ALA A C 1
ATOM 1365 O O . ALA A 1 173 ? 6.125 7.400 20.392 1.00 84.25 173 ALA A O 1
ATOM 1366 N N . ASN A 1 174 ? 7.082 5.375 20.476 1.00 78.94 174 ASN A N 1
ATOM 1367 C CA . ASN A 1 174 ? 7.449 5.494 21.885 1.00 78.94 174 ASN A CA 1
ATOM 1368 C C . ASN A 1 174 ? 8.390 6.672 22.113 1.00 78.94 174 ASN A C 1
ATOM 1370 O O . ASN A 1 174 ? 9.323 6.876 21.351 1.00 78.94 174 ASN A O 1
ATOM 1374 N N . THR A 1 175 ? 8.161 7.403 23.200 1.00 63.66 175 THR A N 1
ATOM 1375 C CA . THR A 1 175 ? 8.991 8.542 23.623 1.00 63.66 175 THR A CA 1
ATOM 1376 C C . THR A 1 175 ? 9.865 8.220 24.840 1.00 63.66 175 THR A C 1
ATOM 1378 O O . THR A 1 175 ? 10.528 9.104 25.365 1.00 63.66 175 THR A O 1
ATOM 1381 N N . LEU A 1 176 ? 9.819 6.979 25.336 1.00 62.69 176 LEU A N 1
ATOM 1382 C CA . LEU A 1 176 ? 10.650 6.484 26.445 1.00 62.69 176 LEU A CA 1
ATOM 1383 C C . LEU A 1 176 ? 11.838 5.676 25.885 1.00 62.69 176 LEU A C 1
ATOM 1385 O O . LEU A 1 176 ? 12.123 5.791 24.700 1.00 62.69 176 LEU A O 1
ATOM 1389 N N . ALA A 1 177 ? 12.514 4.853 26.697 1.00 51.75 177 ALA A N 1
ATOM 1390 C CA . ALA A 1 177 ? 13.808 4.182 26.437 1.00 51.75 177 ALA A CA 1
ATOM 1391 C C . ALA A 1 177 ? 13.989 3.386 25.110 1.00 51.75 177 ALA A C 1
ATOM 1393 O O . ALA A 1 177 ? 15.050 2.823 24.876 1.00 51.75 177 ALA A O 1
ATOM 1394 N N . SER A 1 178 ? 12.983 3.328 24.234 1.00 60.66 178 SER A N 1
ATOM 1395 C CA . SER A 1 178 ? 13.016 2.703 22.902 1.00 60.66 178 SER A CA 1
ATOM 1396 C C . SER A 1 178 ? 12.536 3.648 21.784 1.00 60.66 178 SER A C 1
ATOM 1398 O O . SER A 1 178 ? 11.933 3.208 20.801 1.00 60.66 178 SER A O 1
ATOM 1400 N N . GLU A 1 179 ? 12.744 4.957 21.950 1.00 72.12 179 GLU A N 1
ATOM 1401 C CA . GLU A 1 179 ? 12.366 5.958 20.953 1.00 72.12 179 GLU A CA 1
ATOM 1402 C C . GLU A 1 179 ? 13.153 5.785 19.651 1.00 72.12 179 GLU A C 1
ATOM 1404 O O . GLU A 1 179 ? 14.383 5.753 19.631 1.00 72.12 179 GLU A O 1
ATOM 1409 N N . VAL A 1 180 ? 12.420 5.708 18.541 1.00 81.06 180 VAL A N 1
ATOM 1410 C CA . VAL A 1 180 ? 13.008 5.659 17.203 1.00 81.06 180 VAL A CA 1
ATOM 1411 C C . VAL A 1 180 ? 13.196 7.085 16.704 1.00 81.06 180 VAL A C 1
ATOM 1413 O O . VAL A 1 180 ? 12.239 7.857 16.607 1.00 81.06 180 VAL A O 1
ATOM 1416 N 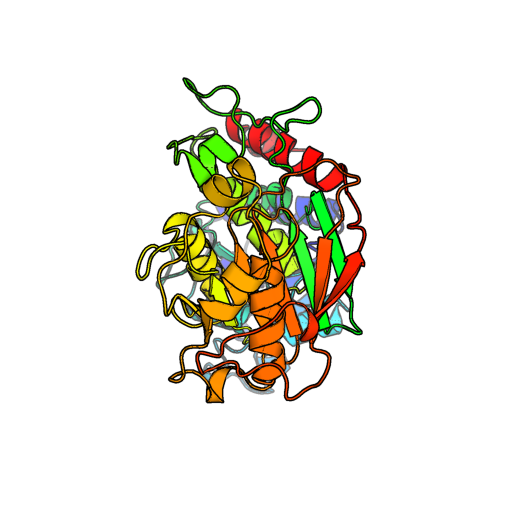N . ARG A 1 181 ? 14.445 7.425 16.381 1.00 89.62 181 ARG A N 1
ATOM 1417 C CA . ARG A 1 181 ? 14.829 8.702 15.777 1.00 89.62 181 ARG A CA 1
ATOM 1418 C C . ARG A 1 181 ? 15.224 8.501 14.317 1.00 89.62 181 ARG A C 1
ATOM 1420 O O . ARG A 1 181 ? 15.839 7.492 13.973 1.00 89.62 181 ARG A O 1
ATOM 1427 N N . PHE A 1 182 ? 14.875 9.472 13.485 1.00 91.69 182 PHE A N 1
ATOM 1428 C CA . PHE A 1 182 ? 15.189 9.523 12.059 1.00 91.69 182 PHE A CA 1
ATOM 1429 C C . PHE A 1 182 ? 16.035 10.754 11.749 1.00 91.69 182 PHE A C 1
ATOM 1431 O O . PHE A 1 182 ? 15.894 11.785 12.410 1.00 91.69 182 PHE A O 1
ATOM 1438 N N . SER A 1 183 ? 16.884 10.647 10.730 1.00 92.56 183 SER A N 1
ATOM 1439 C CA . SER A 1 183 ? 17.781 11.717 10.291 1.00 92.56 183 SER A CA 1
ATOM 1440 C C . SER A 1 183 ? 17.068 12.715 9.377 1.00 92.56 183 SER A C 1
ATOM 1442 O O . SER A 1 183 ? 16.366 12.325 8.442 1.00 92.56 183 SER A O 1
ATOM 1444 N N . GLY A 1 184 ? 17.262 14.009 9.625 1.00 93.06 184 GLY A N 1
ATOM 1445 C CA . GLY A 1 184 ? 16.666 15.097 8.847 1.00 93.06 184 GLY A CA 1
ATOM 1446 C C . GLY A 1 184 ? 17.626 16.261 8.604 1.00 93.06 184 GLY A C 1
ATOM 1447 O O . GLY A 1 184 ? 18.739 16.306 9.127 1.00 93.06 184 GLY A O 1
ATOM 1448 N N . ASN A 1 185 ? 17.189 17.220 7.791 1.00 92.06 185 ASN A N 1
ATOM 1449 C CA . ASN A 1 185 ? 17.927 18.456 7.540 1.00 92.06 185 ASN A CA 1
ATOM 1450 C C . ASN A 1 185 ? 17.899 19.366 8.785 1.00 92.06 185 ASN A C 1
ATOM 1452 O O . ASN A 1 185 ? 16.944 19.315 9.565 1.00 92.06 185 ASN A O 1
ATOM 1456 N N . PRO A 1 186 ? 18.877 20.277 8.953 1.00 89.69 186 PRO A N 1
ATOM 1457 C CA . PRO A 1 186 ? 18.758 21.374 9.911 1.00 89.69 186 PRO A CA 1
ATOM 1458 C C . PRO A 1 186 ? 17.450 22.177 9.721 1.00 89.69 186 PRO A C 1
ATOM 1460 O O . PRO A 1 186 ? 17.027 22.375 8.581 1.00 89.69 186 PRO A O 1
ATOM 1463 N N . PRO A 1 187 ? 16.804 22.648 10.809 1.00 89.81 187 PRO A N 1
ATOM 1464 C CA . PRO A 1 187 ? 17.218 22.519 12.212 1.00 89.81 187 PRO A CA 1
ATOM 1465 C C . PRO A 1 187 ? 16.891 21.148 12.842 1.00 89.81 187 PRO A C 1
ATOM 1467 O O . PRO A 1 187 ? 17.377 20.837 13.926 1.00 89.81 187 PRO A O 1
ATOM 1470 N N . TYR A 1 188 ? 16.119 20.299 12.163 1.00 89.50 188 TYR A N 1
ATOM 1471 C CA . TYR A 1 188 ? 15.617 19.017 12.668 1.00 89.50 188 TYR A CA 1
ATOM 1472 C C . TYR A 1 188 ? 16.545 17.843 12.319 1.00 89.50 188 TYR A C 1
ATOM 1474 O O . TYR A 1 188 ? 16.136 16.887 11.661 1.00 89.50 188 TYR A O 1
ATOM 1482 N N . ARG A 1 189 ? 17.807 17.909 12.771 1.00 91.06 189 ARG A N 1
ATOM 1483 C CA . ARG A 1 189 ? 18.832 16.882 12.474 1.00 91.06 189 ARG A CA 1
ATOM 1484 C C . ARG A 1 189 ? 18.402 15.466 12.864 1.00 91.06 189 ARG A C 1
ATOM 1486 O O . ARG A 1 189 ? 18.701 14.517 12.149 1.00 91.06 189 ARG A O 1
ATOM 1493 N N . LEU A 1 190 ? 17.690 15.348 13.985 1.00 92.75 190 LEU A N 1
ATOM 1494 C CA . LEU A 1 190 ? 17.024 14.130 14.428 1.00 92.75 190 LEU A CA 1
ATOM 1495 C C . LEU A 1 190 ? 15.568 14.443 14.764 1.00 92.75 190 LEU A C 1
ATOM 1497 O O . LEU A 1 190 ? 15.284 15.446 15.422 1.00 92.75 190 LEU A O 1
ATOM 1501 N N . PHE A 1 191 ? 14.652 13.567 14.364 1.00 92.06 191 PHE A N 1
ATOM 1502 C CA . PHE A 1 191 ? 13.228 13.725 14.650 1.00 92.06 191 PHE A CA 1
ATOM 1503 C C . PHE A 1 191 ? 12.527 12.392 14.934 1.00 92.06 191 PHE A C 1
ATOM 1505 O O . PHE A 1 191 ? 13.079 11.325 14.678 1.00 92.06 191 PHE A O 1
ATOM 1512 N N . ASN A 1 192 ? 11.312 12.447 15.483 1.00 90.25 192 ASN A N 1
ATOM 1513 C CA . ASN A 1 192 ? 10.455 11.285 15.741 1.00 90.25 192 ASN A CA 1
ATOM 1514 C C . ASN A 1 192 ? 9.100 11.393 15.008 1.00 90.25 192 ASN A C 1
ATOM 1516 O O . ASN A 1 192 ? 8.753 12.423 14.426 1.00 90.25 192 ASN A O 1
ATOM 1520 N N . LEU A 1 193 ? 8.292 10.328 15.057 1.00 88.19 193 LEU A N 1
ATOM 1521 C CA . LEU A 1 193 ? 6.982 10.295 14.388 1.00 88.19 193 LEU A CA 1
ATOM 1522 C C . LEU A 1 193 ? 5.980 11.308 14.947 1.00 88.19 193 LEU A C 1
ATOM 1524 O O . LEU A 1 193 ? 5.123 11.793 14.209 1.00 88.19 193 LEU A O 1
ATOM 1528 N N . LYS A 1 194 ? 6.067 11.631 16.243 1.00 86.38 194 LYS A N 1
ATOM 1529 C CA . LYS A 1 194 ? 5.180 12.618 16.872 1.00 86.38 194 LYS A CA 1
ATOM 1530 C C . LYS A 1 194 ? 5.396 13.992 16.238 1.00 86.38 194 LYS A C 1
ATOM 1532 O O . LYS A 1 194 ? 4.422 14.624 15.839 1.00 86.38 194 LYS A O 1
ATOM 1537 N N . GLN A 1 195 ? 6.652 14.396 16.071 1.00 88.62 195 GLN A N 1
ATOM 1538 C CA . GLN A 1 195 ? 7.010 15.651 15.412 1.00 88.62 195 GLN A CA 1
ATOM 1539 C C . GLN A 1 195 ? 6.460 15.724 13.981 1.00 88.62 195 GLN A C 1
ATOM 1541 O O . GLN A 1 195 ? 6.000 16.778 13.546 1.00 88.62 195 GLN A O 1
ATOM 1546 N N . LEU A 1 196 ? 6.454 14.597 13.265 1.00 86.50 196 LEU A N 1
ATOM 1547 C CA . LEU A 1 196 ? 5.988 14.527 11.883 1.00 86.50 196 LEU A CA 1
ATOM 1548 C C . LEU A 1 196 ? 4.454 14.545 11.757 1.00 86.50 196 LEU A C 1
ATOM 1550 O O . LEU A 1 196 ? 3.908 15.335 10.993 1.00 86.50 196 LEU A O 1
ATOM 1554 N N . PHE A 1 197 ? 3.748 13.684 12.496 1.00 82.94 197 PHE A N 1
ATOM 1555 C CA . PHE A 1 197 ? 2.309 13.457 12.296 1.00 82.94 197 PHE A CA 1
ATOM 1556 C C . PHE A 1 197 ? 1.409 14.205 13.285 1.00 82.94 197 PHE A C 1
ATOM 1558 O O . PHE A 1 197 ? 0.286 14.565 12.927 1.00 82.94 197 PHE A O 1
ATOM 1565 N N . LYS A 1 198 ? 1.882 14.456 14.514 1.00 80.88 198 LYS A N 1
ATOM 1566 C CA . LYS A 1 198 ? 1.115 15.166 15.549 1.00 80.88 198 LYS A CA 1
ATOM 1567 C C . LYS A 1 198 ? 1.432 16.657 15.552 1.00 80.88 198 LYS A C 1
ATOM 1569 O O . LYS A 1 198 ? 0.512 17.467 15.466 1.00 80.88 198 LYS A O 1
ATOM 1574 N N . ASP A 1 199 ? 2.718 16.996 15.598 1.00 85.00 199 ASP A N 1
ATOM 1575 C CA . ASP A 1 199 ? 3.178 18.389 15.646 1.00 85.00 199 ASP A CA 1
ATOM 1576 C C . ASP A 1 199 ? 3.282 19.005 14.234 1.00 85.00 199 ASP A C 1
ATOM 1578 O O . ASP A 1 199 ? 3.378 20.221 14.095 1.00 85.00 199 ASP A O 1
ATOM 1582 N N . LYS A 1 200 ? 3.194 18.169 13.183 1.00 85.06 200 LYS A N 1
ATOM 1583 C CA . LYS A 1 200 ? 3.146 18.557 11.760 1.00 85.06 200 LYS A CA 1
ATOM 1584 C C . LYS A 1 200 ? 4.323 19.431 11.323 1.00 85.06 200 LYS A C 1
ATOM 1586 O O . LYS A 1 200 ? 4.161 20.345 10.513 1.00 85.06 200 LYS A O 1
ATOM 1591 N N . LEU A 1 201 ? 5.514 19.150 11.849 1.00 89.12 201 LEU A N 1
ATOM 1592 C CA . LEU A 1 201 ? 6.715 19.888 11.479 1.00 89.12 201 LEU A CA 1
ATOM 1593 C C . LEU A 1 201 ? 7.086 19.606 10.009 1.00 89.12 201 LEU A C 1
ATOM 1595 O O . LEU A 1 201 ? 7.077 18.443 9.592 1.00 89.12 201 LEU A O 1
ATOM 1599 N N . PRO A 1 202 ? 7.452 20.632 9.215 1.00 90.25 202 PRO A N 1
ATOM 1600 C CA . PRO A 1 202 ? 7.771 20.498 7.791 1.00 90.25 202 PRO A CA 1
ATOM 1601 C C . PRO A 1 202 ? 9.194 19.954 7.581 1.00 90.25 202 PRO A C 1
ATOM 1603 O O . PRO A 1 202 ? 10.056 20.598 6.982 1.00 90.25 202 PRO A O 1
ATOM 1606 N N . ILE A 1 203 ? 9.465 18.768 8.120 1.00 91.81 203 ILE A N 1
ATOM 1607 C CA . ILE A 1 203 ? 10.797 18.165 8.131 1.00 91.81 203 ILE A CA 1
ATOM 1608 C C . ILE A 1 203 ? 11.144 17.653 6.732 1.00 91.81 203 ILE A C 1
ATOM 1610 O O . ILE A 1 203 ? 10.368 16.934 6.096 1.00 91.81 203 ILE A O 1
ATOM 1614 N N . LYS A 1 204 ? 12.346 18.001 6.270 1.00 92.62 204 LYS A N 1
ATOM 1615 C CA . LYS A 1 204 ? 12.942 17.492 5.032 1.00 92.62 204 LYS A CA 1
ATOM 1616 C C . LYS A 1 204 ? 14.128 16.590 5.340 1.00 92.62 204 LYS A C 1
ATO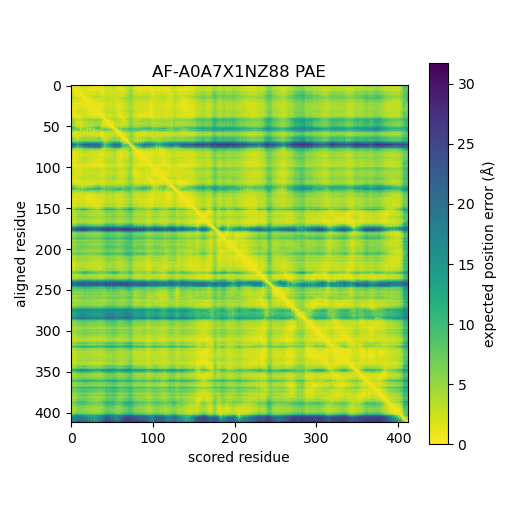M 1618 O O . LYS A 1 204 ? 14.774 16.739 6.374 1.00 92.62 204 LYS A O 1
ATOM 1623 N N . CYS A 1 205 ? 14.410 15.686 4.417 1.00 89.75 205 CYS A N 1
ATOM 1624 C CA . CYS A 1 205 ? 15.584 14.835 4.418 1.00 89.75 205 CYS A CA 1
ATOM 1625 C C . CYS A 1 205 ? 16.177 14.856 3.004 1.00 89.75 205 CYS A C 1
ATOM 1627 O O . CYS A 1 205 ? 15.527 14.422 2.048 1.00 89.75 205 CYS A O 1
ATOM 1629 N N . GLY A 1 206 ? 17.343 15.489 2.862 1.00 88.62 206 GLY A N 1
ATOM 1630 C CA . GLY A 1 206 ? 17.853 15.917 1.562 1.00 88.62 206 GLY A CA 1
ATOM 1631 C C . GLY A 1 206 ? 16.848 16.848 0.882 1.00 88.62 206 GLY A C 1
ATOM 1632 O O . GLY A 1 206 ? 16.384 17.826 1.476 1.00 88.62 206 GLY A O 1
ATOM 1633 N N . ASN A 1 207 ? 16.456 16.507 -0.344 1.00 85.44 207 ASN A N 1
ATOM 1634 C CA . ASN A 1 207 ? 15.479 17.282 -1.118 1.00 85.44 207 ASN A CA 1
ATOM 1635 C C . ASN A 1 207 ? 14.026 16.805 -0.946 1.00 85.44 207 ASN A C 1
ATOM 1637 O O . ASN A 1 207 ? 13.110 17.425 -1.490 1.00 85.44 207 ASN A O 1
ATOM 1641 N N . ARG A 1 208 ? 13.785 15.724 -0.192 1.00 85.19 208 ARG A N 1
ATOM 1642 C CA . ARG A 1 208 ? 12.455 15.114 -0.038 1.00 85.19 208 ARG A CA 1
ATOM 1643 C C . ARG A 1 208 ? 11.815 15.484 1.304 1.00 85.19 208 ARG A C 1
ATOM 1645 O O . ARG A 1 208 ? 12.490 15.697 2.308 1.00 85.19 208 ARG A O 1
ATOM 1652 N N . SER A 1 209 ? 10.484 15.552 1.329 1.00 88.62 209 SER A N 1
ATOM 1653 C CA . SER A 1 209 ? 9.716 15.653 2.578 1.00 88.62 209 SER A CA 1
ATOM 1654 C C . SER A 1 209 ? 9.832 14.350 3.372 1.00 88.62 209 SER A C 1
ATOM 1656 O O . SER A 1 209 ? 9.687 13.269 2.800 1.00 88.62 209 SER A O 1
ATOM 1658 N N . ALA A 1 210 ? 10.029 14.434 4.689 1.00 90.44 210 ALA A N 1
ATOM 1659 C CA . ALA A 1 210 ? 10.064 13.254 5.550 1.00 90.44 210 ALA A CA 1
ATOM 1660 C C . ALA A 1 210 ? 8.734 12.480 5.529 1.00 90.44 210 ALA A C 1
ATOM 1662 O O . ALA A 1 210 ? 8.739 11.251 5.525 1.00 90.44 210 ALA A O 1
ATOM 1663 N N . VAL A 1 211 ? 7.600 13.188 5.425 1.00 86.56 211 VAL A N 1
ATOM 1664 C CA . VAL A 1 211 ? 6.272 12.573 5.240 1.00 86.56 211 VAL A CA 1
ATOM 1665 C C . VAL A 1 211 ? 6.243 11.736 3.966 1.00 86.56 211 VAL A C 1
ATOM 1667 O O . VAL A 1 211 ? 5.742 10.616 3.980 1.00 86.56 211 VAL A O 1
ATOM 1670 N N . LEU A 1 212 ? 6.806 12.259 2.874 1.00 84.12 212 LEU A N 1
ATOM 1671 C CA . LEU A 1 212 ? 6.806 11.577 1.583 1.00 84.12 212 LEU A CA 1
ATOM 1672 C C . LEU A 1 212 ? 7.684 10.317 1.606 1.00 84.12 212 LEU A C 1
ATOM 1674 O O . LEU A 1 212 ? 7.314 9.304 1.022 1.00 84.12 212 LEU A O 1
ATOM 1678 N N . ILE A 1 213 ? 8.815 10.348 2.317 1.00 87.94 213 ILE A N 1
ATOM 1679 C CA . ILE A 1 213 ? 9.658 9.159 2.511 1.00 87.94 213 ILE A CA 1
ATOM 1680 C C . ILE A 1 213 ? 8.880 8.074 3.271 1.00 87.94 213 ILE A C 1
ATOM 1682 O O . ILE A 1 213 ? 8.822 6.936 2.806 1.00 87.94 213 ILE A O 1
ATOM 1686 N N . MET A 1 214 ? 8.233 8.422 4.393 1.00 88.25 214 MET A N 1
ATOM 1687 C CA . MET A 1 214 ? 7.388 7.484 5.157 1.00 88.25 214 MET A CA 1
ATOM 1688 C C . MET A 1 214 ? 6.246 6.927 4.307 1.00 88.25 214 MET A C 1
ATOM 1690 O O . MET A 1 214 ? 5.951 5.732 4.346 1.00 88.25 214 MET A O 1
ATOM 1694 N N . PHE A 1 215 ? 5.612 7.798 3.524 1.00 85.19 215 PHE A N 1
ATOM 1695 C CA . PHE A 1 215 ? 4.529 7.434 2.628 1.00 85.19 215 PHE A CA 1
ATOM 1696 C C . PHE A 1 215 ? 4.962 6.364 1.627 1.00 85.19 215 PHE A C 1
ATOM 1698 O O . PHE A 1 215 ? 4.320 5.319 1.547 1.00 85.19 215 PHE A O 1
ATOM 1705 N N . TRP A 1 216 ? 6.077 6.578 0.925 1.00 86.88 216 TRP A N 1
ATOM 1706 C CA . TRP A 1 216 ? 6.572 5.613 -0.053 1.00 86.88 216 TRP A CA 1
ATOM 1707 C C . TRP A 1 216 ? 6.949 4.272 0.575 1.00 86.88 216 TRP A C 1
ATOM 1709 O O . TRP A 1 216 ? 6.660 3.237 -0.014 1.00 86.88 216 TRP A O 1
ATOM 1719 N N . HIS A 1 217 ? 7.499 4.254 1.794 1.00 90.00 217 HIS A N 1
ATOM 1720 C CA . HIS A 1 217 ? 7.725 2.994 2.519 1.00 90.00 217 HIS A CA 1
ATOM 1721 C C . HIS A 1 217 ? 6.435 2.279 2.894 1.00 90.00 217 HIS A C 1
ATOM 1723 O O . HIS A 1 217 ? 6.364 1.052 2.793 1.00 90.00 217 HIS A O 1
ATOM 1729 N N . THR A 1 218 ? 5.416 3.035 3.303 1.00 90.69 218 THR A N 1
ATOM 1730 C CA . THR A 1 218 ? 4.090 2.482 3.599 1.00 90.69 218 THR A CA 1
ATOM 1731 C C . THR A 1 218 ? 3.499 1.857 2.342 1.00 90.69 218 THR A C 1
ATOM 1733 O O . THR A 1 218 ? 3.110 0.694 2.354 1.00 90.69 218 THR A O 1
ATOM 1736 N N . LEU A 1 219 ? 3.482 2.609 1.241 1.00 89.06 219 LEU A N 1
ATOM 1737 C CA . LEU A 1 219 ? 2.911 2.189 -0.031 1.00 89.06 219 LEU A CA 1
ATOM 1738 C C . LEU A 1 219 ? 3.649 0.979 -0.615 1.00 89.06 219 LEU A C 1
ATOM 1740 O O . LEU A 1 219 ? 3.008 -0.008 -0.964 1.00 89.06 219 LEU A O 1
ATOM 1744 N N . ALA A 1 220 ? 4.984 1.015 -0.632 1.00 90.19 220 ALA A N 1
ATOM 1745 C CA . ALA A 1 220 ? 5.826 -0.121 -1.001 1.00 90.19 220 ALA A CA 1
ATOM 1746 C C . ALA A 1 220 ? 5.458 -1.379 -0.211 1.00 90.19 220 ALA A C 1
ATOM 1748 O O . ALA A 1 220 ? 5.236 -2.435 -0.794 1.00 90.19 220 ALA A O 1
ATOM 1749 N N . SER A 1 221 ? 5.334 -1.256 1.111 1.00 92.38 221 SER A N 1
ATOM 1750 C CA . SER A 1 221 ? 5.019 -2.393 1.979 1.00 92.38 221 SER A CA 1
ATOM 1751 C C . SER A 1 221 ? 3.592 -2.915 1.768 1.00 92.38 221 SER A C 1
ATOM 1753 O O . SER A 1 221 ? 3.392 -4.124 1.782 1.00 92.38 221 SER A O 1
ATOM 1755 N N . ILE A 1 222 ? 2.614 -2.034 1.509 1.00 92.12 222 ILE A N 1
ATOM 1756 C CA . ILE A 1 222 ? 1.228 -2.422 1.187 1.00 92.12 222 ILE A CA 1
ATOM 1757 C C . ILE A 1 222 ? 1.171 -3.292 -0.064 1.00 92.12 222 ILE A C 1
ATOM 1759 O O . ILE A 1 222 ? 0.487 -4.314 -0.066 1.00 92.12 222 ILE A O 1
ATOM 1763 N N . VAL A 1 223 ? 1.872 -2.887 -1.120 1.00 89.06 223 VAL A N 1
ATOM 1764 C CA . VAL A 1 223 ? 1.867 -3.625 -2.386 1.00 89.06 223 VAL A CA 1
ATOM 1765 C C . VAL A 1 223 ? 2.640 -4.916 -2.260 1.00 89.06 223 VAL A C 1
ATOM 1767 O O . VAL A 1 223 ? 2.088 -5.967 -2.546 1.00 89.06 223 VAL A O 1
ATOM 1770 N N . LEU A 1 224 ? 3.879 -4.864 -1.769 1.00 90.19 224 LEU A N 1
ATOM 1771 C CA . LEU A 1 224 ? 4.743 -6.043 -1.691 1.00 90.19 224 LEU A CA 1
ATOM 1772 C C . LEU A 1 224 ? 4.165 -7.168 -0.820 1.00 90.19 224 LEU A C 1
ATOM 1774 O O . LEU A 1 224 ? 4.574 -8.311 -0.978 1.00 90.19 224 LEU A O 1
ATOM 1778 N N . GLU A 1 225 ? 3.249 -6.853 0.096 1.00 91.94 225 GLU A N 1
ATOM 1779 C CA . GLU A 1 225 ? 2.538 -7.826 0.935 1.00 91.94 225 GLU A CA 1
ATOM 1780 C C . GLU A 1 225 ? 1.092 -8.089 0.466 1.00 91.94 225 GLU A C 1
ATOM 1782 O O . GLU A 1 225 ? 0.338 -8.830 1.096 1.00 91.94 225 GLU A O 1
ATOM 1787 N N . ASN A 1 226 ? 0.670 -7.476 -0.643 1.00 91.69 226 ASN A N 1
ATOM 1788 C CA . ASN A 1 226 ? -0.684 -7.573 -1.183 1.00 91.69 226 ASN A CA 1
ATOM 1789 C C . ASN A 1 226 ? -1.765 -7.278 -0.116 1.00 91.69 226 ASN A C 1
ATOM 1791 O O . ASN A 1 226 ? -2.764 -7.988 0.054 1.00 91.69 226 ASN A O 1
ATOM 1795 N N . LEU A 1 227 ? -1.537 -6.219 0.663 1.00 93.19 227 LEU A N 1
ATOM 1796 C CA . LEU A 1 227 ? -2.462 -5.732 1.691 1.00 93.19 227 LEU A CA 1
ATOM 1797 C C . LEU A 1 227 ? -3.639 -4.956 1.095 1.00 93.19 227 LEU A C 1
ATOM 1799 O O . LEU A 1 227 ? -4.643 -4.731 1.761 1.00 93.19 227 LEU A O 1
ATOM 1803 N N . SER A 1 228 ? -3.522 -4.561 -0.167 1.00 90.88 228 SER A N 1
ATOM 1804 C CA . SER A 1 228 ? -4.569 -3.888 -0.918 1.00 90.88 228 SER A CA 1
ATOM 1805 C C . SER A 1 228 ? -4.755 -4.592 -2.257 1.00 90.88 228 SER A C 1
ATOM 1807 O O . SER A 1 228 ? -4.264 -4.096 -3.275 1.00 90.88 228 SER A O 1
ATOM 1809 N N . PRO A 1 229 ? -5.459 -5.736 -2.285 1.00 86.38 229 PRO A N 1
ATOM 1810 C CA . PRO A 1 229 ? -5.847 -6.337 -3.549 1.00 86.38 229 PRO A CA 1
ATOM 1811 C C . PRO A 1 229 ? -6.674 -5.341 -4.370 1.00 86.38 229 PRO A C 1
ATOM 1813 O O . PRO A 1 229 ? -7.263 -4.394 -3.834 1.00 86.38 229 PRO A O 1
ATOM 1816 N N . GLN A 1 230 ? -6.732 -5.564 -5.677 1.00 81.12 230 GLN A N 1
ATOM 1817 C CA . GLN A 1 230 ? -7.435 -4.679 -6.595 1.00 81.12 230 GLN A CA 1
ATOM 1818 C C . GLN A 1 230 ? -8.879 -4.403 -6.146 1.00 81.12 230 GLN A C 1
ATOM 1820 O O . GLN A 1 230 ? -9.578 -5.285 -5.638 1.00 81.12 230 GLN A O 1
ATOM 1825 N N . TYR A 1 231 ? -9.329 -3.161 -6.342 1.00 83.88 231 TYR A N 1
ATOM 1826 C CA . TYR A 1 231 ? -10.655 -2.684 -5.937 1.00 83.88 231 TYR A CA 1
ATOM 1827 C C . TYR A 1 231 ? -10.910 -2.672 -4.422 1.00 83.88 231 TYR A C 1
ATOM 1829 O O . TYR A 1 231 ? -12.072 -2.693 -3.994 1.00 83.88 231 TYR A O 1
ATOM 1837 N N . SER A 1 232 ? -9.848 -2.608 -3.617 1.00 94.56 232 SER A N 1
ATOM 1838 C CA . SER A 1 232 ? -9.952 -2.283 -2.194 1.00 94.56 232 SER A CA 1
ATOM 1839 C C . SER A 1 232 ? -10.490 -0.864 -1.989 1.00 94.56 232 SER A C 1
ATOM 1841 O O . SER A 1 232 ? -10.389 0.007 -2.863 1.00 94.56 232 SER A O 1
ATOM 1843 N N . ILE A 1 233 ? -11.072 -0.623 -0.815 1.00 96.94 233 ILE A N 1
ATOM 1844 C CA . ILE A 1 233 ? -11.532 0.709 -0.414 1.00 96.94 233 ILE A CA 1
ATOM 1845 C C . ILE A 1 233 ? -10.635 1.231 0.698 1.00 96.94 233 ILE A C 1
ATOM 1847 O O . ILE A 1 233 ? -10.524 0.614 1.750 1.00 96.94 233 ILE A O 1
ATOM 1851 N N . PHE A 1 234 ? -10.032 2.389 0.469 1.00 96.50 234 PHE A N 1
ATOM 1852 C CA . PHE A 1 234 ? -9.203 3.103 1.425 1.00 96.50 234 PHE A CA 1
ATOM 1853 C C . PHE A 1 234 ? -10.048 4.114 2.185 1.00 96.50 234 PHE A C 1
ATOM 1855 O O . PHE A 1 234 ? -10.859 4.834 1.599 1.00 96.50 234 PHE A O 1
ATOM 1862 N N . THR A 1 235 ? -9.817 4.219 3.485 1.00 96.12 235 THR A N 1
ATOM 1863 C CA . THR A 1 235 ? -10.408 5.261 4.320 1.00 96.12 235 THR A CA 1
ATOM 1864 C C . THR A 1 235 ? -9.483 5.611 5.484 1.00 96.12 235 THR A C 1
ATOM 1866 O O . THR A 1 235 ? -8.461 4.959 5.699 1.00 96.12 235 THR A O 1
ATOM 1869 N N . VAL A 1 236 ? -9.826 6.659 6.229 1.00 93.94 236 VAL A N 1
ATOM 1870 C CA . VAL A 1 236 ? -9.093 7.092 7.424 1.00 93.94 236 VAL A CA 1
ATOM 1871 C C . VAL A 1 236 ? -10.053 7.112 8.602 1.00 93.94 236 VAL A C 1
ATOM 1873 O O . VAL A 1 236 ? -11.186 7.567 8.466 1.00 93.94 236 VAL A O 1
ATOM 1876 N N . TYR A 1 237 ? -9.599 6.648 9.762 1.00 93.25 237 TYR A N 1
ATOM 1877 C CA . TYR A 1 237 ? -10.385 6.723 10.985 1.00 93.25 237 TYR A CA 1
ATOM 1878 C C . TYR A 1 237 ? -10.657 8.190 11.384 1.00 93.25 237 TYR A C 1
ATOM 1880 O O . TYR A 1 237 ? -9.748 9.026 11.315 1.00 93.25 237 TYR A O 1
ATOM 1888 N N . PRO A 1 238 ? -11.886 8.553 11.802 1.00 89.88 238 PRO A N 1
ATOM 1889 C CA . PRO A 1 238 ? -12.224 9.944 12.073 1.00 89.88 238 PRO A CA 1
ATOM 1890 C C . PRO A 1 238 ? -11.602 10.444 13.385 1.00 89.88 238 PRO A C 1
ATOM 1892 O O . PRO A 1 238 ? -11.655 9.783 14.431 1.00 89.88 238 PRO A O 1
ATOM 1895 N N . GLY A 1 239 ? -11.084 11.676 13.351 1.00 83.56 239 GLY A N 1
ATOM 1896 C CA . GLY A 1 239 ? -10.594 12.387 14.535 1.00 83.56 239 GLY A CA 1
ATOM 1897 C C . GLY A 1 239 ? -11.709 12.711 15.535 1.00 83.56 239 GLY A C 1
ATOM 1898 O O . GLY A 1 239 ? -12.876 12.442 15.284 1.00 83.56 239 GLY A O 1
ATOM 1899 N N . SER A 1 240 ? -11.367 13.298 16.687 1.00 72.06 240 SER A N 1
ATOM 1900 C CA . SER A 1 240 ? -12.291 13.483 17.827 1.00 72.06 240 SER A CA 1
ATOM 1901 C C . SER A 1 240 ? -13.463 14.452 17.597 1.00 72.06 240 SER A C 1
ATOM 1903 O O . SER A 1 240 ? -14.462 14.386 18.312 1.00 72.06 240 SER A O 1
ATOM 1905 N N . LYS A 1 241 ? -13.372 15.338 16.600 1.00 69.19 241 LYS A N 1
ATOM 1906 C CA . LYS A 1 241 ? -14.447 16.268 16.225 1.00 69.19 241 LYS A CA 1
ATOM 1907 C C . LYS A 1 241 ? -15.053 15.851 14.880 1.00 69.19 241 LYS A C 1
ATOM 1909 O O . LYS A 1 241 ? -14.275 15.443 14.011 1.00 69.19 241 LYS A O 1
ATOM 1914 N N . PRO A 1 242 ? -16.376 16.012 14.683 1.00 60.19 242 PRO A N 1
ATOM 1915 C CA . PRO A 1 242 ? -16.963 16.024 13.345 1.00 60.19 242 PRO A CA 1
ATOM 1916 C C . PRO A 1 242 ? -16.158 16.987 12.455 1.00 60.19 242 PRO A C 1
ATOM 1918 O O . PRO A 1 242 ? -15.684 18.017 12.936 1.00 60.19 242 PRO A O 1
ATOM 1921 N N . ASP A 1 243 ? -15.892 16.594 11.212 1.00 58.78 243 ASP A N 1
ATOM 1922 C CA . ASP A 1 243 ? -15.143 17.364 10.200 1.00 58.78 243 ASP A CA 1
ATOM 1923 C C . ASP A 1 243 ? -13.636 17.575 10.436 1.00 58.78 243 ASP A C 1
ATOM 1925 O O . ASP A 1 243 ? -12.935 18.091 9.562 1.00 58.78 243 ASP A O 1
ATOM 1929 N N . ARG A 1 244 ? -13.069 17.131 11.568 1.00 55.66 244 ARG A N 1
ATOM 1930 C CA . ARG A 1 244 ? -11.613 17.190 11.776 1.00 55.66 244 ARG A CA 1
ATOM 1931 C C . ARG A 1 244 ? -10.947 15.925 11.257 1.00 55.66 244 ARG A C 1
ATOM 1933 O O . ARG A 1 244 ? -10.788 14.942 11.983 1.00 55.66 244 ARG A O 1
ATOM 1940 N N . THR A 1 245 ? -10.478 15.981 10.019 1.00 56.50 245 THR A N 1
ATOM 1941 C CA . THR A 1 245 ? -9.705 14.896 9.418 1.00 56.50 245 THR A CA 1
ATOM 1942 C C . THR A 1 245 ? -8.200 15.162 9.504 1.00 56.50 245 THR A C 1
ATOM 1944 O O . THR A 1 245 ? -7.733 16.308 9.490 1.00 56.50 245 THR A O 1
ATOM 1947 N N . ASN A 1 246 ? -7.394 14.103 9.639 1.00 65.56 246 ASN A N 1
ATOM 1948 C CA . ASN A 1 246 ? -5.943 14.239 9.546 1.00 65.56 246 ASN A CA 1
ATOM 1949 C C . ASN A 1 246 ? -5.556 14.403 8.069 1.00 65.56 246 ASN A C 1
ATOM 1951 O O . ASN A 1 246 ? -5.339 13.416 7.370 1.00 65.56 246 ASN A O 1
ATOM 1955 N N . GLY A 1 247 ? -5.488 15.655 7.601 1.00 74.44 247 GLY A N 1
ATOM 1956 C CA . GLY A 1 247 ? -5.242 15.975 6.191 1.00 74.44 247 GLY A CA 1
ATOM 1957 C C . GLY A 1 247 ? -3.999 15.307 5.591 1.00 74.44 247 GLY A C 1
ATOM 1958 O O . GLY A 1 247 ? -4.032 14.923 4.429 1.00 74.44 247 GLY A O 1
ATOM 1959 N N . VAL A 1 248 ? -2.940 15.080 6.379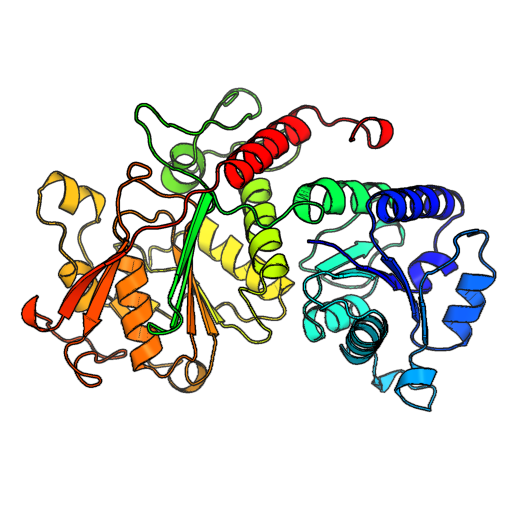 1.00 75.19 248 VAL A N 1
ATOM 1960 C CA . VAL A 1 248 ? -1.735 14.380 5.901 1.00 75.19 248 VAL A CA 1
ATOM 1961 C C . VAL A 1 248 ? -2.038 12.911 5.606 1.00 75.19 248 VAL A C 1
ATOM 1963 O O . VAL A 1 248 ? -1.691 12.410 4.543 1.00 75.19 248 VAL A O 1
ATOM 1966 N N . ILE A 1 249 ? -2.722 12.223 6.522 1.00 79.06 249 ILE A N 1
ATOM 1967 C CA . ILE A 1 249 ? -3.050 10.799 6.364 1.00 79.06 249 ILE A CA 1
ATOM 1968 C C . ILE A 1 249 ? -4.110 10.594 5.285 1.00 79.06 249 ILE A C 1
ATOM 1970 O O . ILE A 1 249 ? -4.034 9.624 4.542 1.00 79.06 249 ILE A O 1
ATOM 1974 N N . GLN A 1 250 ? -5.063 11.519 5.147 1.00 81.25 250 GLN A N 1
ATOM 1975 C CA . GLN A 1 250 ? -6.023 11.472 4.045 1.00 81.25 250 GLN A CA 1
ATOM 1976 C C . GLN A 1 250 ? -5.351 11.651 2.687 1.00 81.25 250 GLN A C 1
ATOM 1978 O O . GLN A 1 250 ? -5.640 10.880 1.781 1.00 81.25 250 GLN A O 1
ATOM 1983 N N . GLN A 1 251 ? -4.427 12.607 2.550 1.00 79.12 251 GLN A N 1
ATOM 1984 C CA . GLN A 1 251 ? -3.651 12.766 1.315 1.00 79.12 251 GLN A CA 1
ATOM 1985 C C . GLN A 1 251 ? -2.839 11.506 1.005 1.00 79.12 251 GLN A C 1
ATOM 1987 O O . GLN A 1 251 ? -2.832 11.040 -0.129 1.00 79.12 251 GLN A O 1
ATOM 1992 N N . VAL A 1 252 ? -2.210 10.915 2.022 1.00 78.94 252 VAL A N 1
ATOM 1993 C CA . VAL A 1 252 ? -1.506 9.632 1.909 1.00 78.94 252 VAL A CA 1
ATOM 1994 C C . VAL A 1 252 ? -2.445 8.520 1.431 1.00 78.94 252 VAL A C 1
ATOM 1996 O O . VAL A 1 252 ? -2.140 7.849 0.451 1.00 78.94 252 VAL A O 1
ATOM 1999 N N . ALA A 1 253 ? -3.598 8.334 2.072 1.00 83.69 253 ALA A N 1
ATOM 2000 C CA . ALA A 1 253 ? -4.553 7.293 1.704 1.00 83.69 253 ALA A CA 1
ATOM 2001 C C . ALA A 1 253 ? -5.139 7.506 0.295 1.00 83.69 253 ALA A C 1
ATOM 2003 O O . ALA A 1 253 ? -5.315 6.538 -0.444 1.00 83.69 253 ALA A O 1
ATOM 2004 N N . ASP A 1 254 ? -5.389 8.757 -0.102 1.00 84.81 254 ASP A N 1
ATOM 2005 C CA . ASP A 1 254 ? -5.855 9.115 -1.444 1.00 84.81 254 ASP A CA 1
ATOM 2006 C C . ASP A 1 254 ? -4.812 8.771 -2.516 1.00 84.81 254 ASP A C 1
ATOM 2008 O O . ASP A 1 254 ? -5.113 8.027 -3.453 1.00 84.81 254 ASP A O 1
ATOM 2012 N N . ILE A 1 255 ? -3.566 9.228 -2.344 1.00 83.00 255 ILE A N 1
ATOM 2013 C CA . ILE A 1 255 ? -2.465 8.919 -3.269 1.00 83.00 255 ILE A CA 1
ATOM 2014 C C . ILE A 1 255 ? -2.236 7.406 -3.331 1.00 83.00 255 ILE A C 1
ATOM 2016 O O . ILE A 1 255 ? -2.138 6.861 -4.427 1.00 83.00 255 ILE A O 1
ATOM 2020 N N . ALA A 1 256 ? -2.208 6.716 -2.184 1.00 83.75 256 ALA A N 1
ATOM 2021 C CA . ALA A 1 256 ? -2.076 5.262 -2.144 1.00 83.75 256 ALA A CA 1
ATOM 2022 C C . ALA A 1 256 ? -3.186 4.590 -2.956 1.00 83.75 256 ALA A C 1
ATOM 2024 O O . ALA A 1 256 ? -2.896 3.779 -3.824 1.00 83.75 256 ALA A O 1
ATOM 2025 N N . SER A 1 257 ? -4.449 4.972 -2.752 1.00 83.56 257 SER A N 1
ATOM 2026 C CA . SER A 1 257 ? -5.556 4.369 -3.495 1.00 83.56 257 SER A CA 1
ATOM 2027 C C . SER A 1 257 ? -5.392 4.518 -5.012 1.00 83.56 257 SER A C 1
ATOM 2029 O O . SER A 1 257 ? -5.589 3.551 -5.743 1.00 83.56 257 SER A O 1
ATOM 2031 N N . LYS A 1 258 ? -4.937 5.689 -5.477 1.00 86.06 258 LYS A N 1
ATOM 2032 C CA . LYS A 1 258 ? -4.720 5.986 -6.898 1.00 86.06 258 LYS A CA 1
ATOM 2033 C C . LYS A 1 258 ? -3.582 5.165 -7.494 1.00 86.06 258 LYS A C 1
ATOM 2035 O O . LYS A 1 258 ? -3.764 4.622 -8.578 1.00 86.06 258 LYS A O 1
ATOM 2040 N N . VAL A 1 259 ? -2.459 5.037 -6.781 1.00 84.50 259 VAL A N 1
ATOM 2041 C CA . VAL A 1 259 ? -1.314 4.215 -7.218 1.00 84.50 259 VAL A CA 1
ATOM 2042 C C . VAL A 1 259 ? -1.691 2.731 -7.289 1.00 84.50 259 VAL A C 1
ATOM 2044 O O . VAL A 1 259 ? -1.109 1.990 -8.069 1.00 84.50 259 VAL A O 1
ATOM 2047 N N . LEU A 1 260 ? -2.669 2.287 -6.491 1.00 84.38 260 LEU A N 1
ATOM 2048 C CA . LEU A 1 260 ? -3.047 0.873 -6.360 1.00 84.38 260 LEU A CA 1
ATOM 2049 C C . LEU A 1 260 ? -4.329 0.483 -7.100 1.00 84.38 260 LEU A C 1
ATOM 2051 O O . LEU A 1 260 ? -4.907 -0.566 -6.810 1.00 84.38 260 LEU A O 1
ATOM 2055 N N . GLY A 1 261 ? -4.840 1.343 -7.985 1.00 85.06 261 GLY A N 1
ATOM 2056 C CA . GLY A 1 261 ? -6.083 1.073 -8.720 1.00 85.06 261 GLY A CA 1
ATOM 2057 C C . GLY A 1 261 ? -7.285 0.845 -7.792 1.00 85.06 261 GLY A C 1
ATOM 2058 O O . GLY A 1 261 ? -8.215 0.104 -8.110 1.00 85.06 261 GLY A O 1
ATOM 2059 N N . SER A 1 262 ? -7.233 1.437 -6.603 1.00 90.75 262 SER A N 1
ATOM 2060 C CA . SER A 1 262 ? -8.204 1.310 -5.523 1.00 90.75 262 SER A CA 1
ATOM 2061 C C . SER A 1 262 ? -8.939 2.633 -5.317 1.00 90.75 262 SER A C 1
ATOM 2063 O O . SER A 1 262 ? -8.639 3.645 -5.951 1.00 90.75 262 SER A O 1
ATOM 2065 N N . LYS A 1 263 ? -9.948 2.644 -4.442 1.00 92.75 263 LYS A N 1
ATOM 2066 C CA . LYS A 1 263 ? -10.767 3.841 -4.216 1.00 92.75 263 LYS A CA 1
ATOM 2067 C C . LYS A 1 263 ? -10.582 4.393 -2.815 1.00 92.75 263 LYS A C 1
ATOM 2069 O O . LYS A 1 263 ? -10.842 3.682 -1.852 1.00 92.75 263 LYS A O 1
ATOM 2074 N N . PHE A 1 264 ? -10.244 5.672 -2.695 1.00 94.38 264 PHE A N 1
ATOM 2075 C CA . PHE A 1 264 ? -10.329 6.386 -1.426 1.00 94.38 264 PHE A CA 1
ATOM 2076 C C . PHE A 1 264 ? -11.731 6.962 -1.192 1.00 94.38 264 PHE A C 1
ATOM 2078 O O . PHE A 1 264 ? -12.332 7.565 -2.083 1.00 94.38 264 PHE A O 1
ATOM 2085 N N . ILE A 1 265 ? -12.261 6.758 0.016 1.00 94.62 265 ILE A N 1
ATOM 2086 C CA . ILE A 1 265 ? -13.524 7.330 0.490 1.00 94.62 265 ILE A CA 1
ATOM 2087 C C . ILE A 1 265 ? -13.274 7.917 1.885 1.00 94.62 265 ILE A C 1
ATOM 2089 O O . ILE A 1 265 ? -13.263 7.203 2.891 1.00 94.62 265 ILE A O 1
ATOM 2093 N N . GLY A 1 266 ? -13.029 9.228 1.936 1.00 91.38 266 GLY A N 1
ATOM 2094 C CA . GLY A 1 266 ? -12.620 9.932 3.157 1.00 91.38 266 GLY A CA 1
ATOM 2095 C C . GLY A 1 266 ? -13.705 10.048 4.231 1.00 91.38 266 GLY A C 1
ATOM 2096 O O . GLY A 1 266 ? -13.371 10.237 5.395 1.00 91.38 266 GLY A O 1
ATOM 2097 N N . ASP A 1 267 ? -14.973 9.900 3.852 1.00 93.06 267 ASP A N 1
ATOM 2098 C CA . ASP A 1 267 ? -16.156 9.9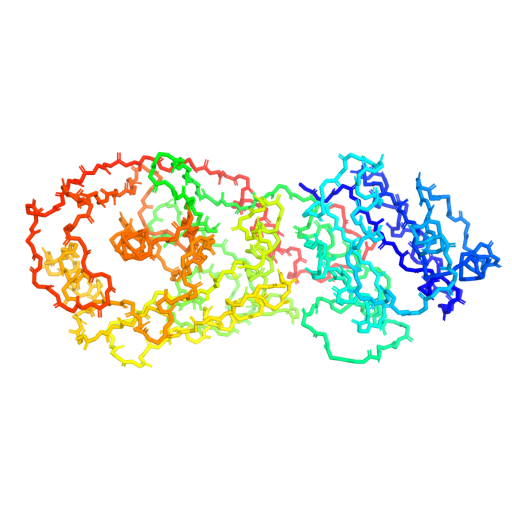75 4.714 1.00 93.06 267 ASP A CA 1
ATOM 2099 C C . ASP A 1 267 ? -16.888 8.623 4.819 1.00 93.06 267 ASP A C 1
ATOM 2101 O O . ASP A 1 267 ? -18.088 8.568 5.085 1.00 93.06 267 ASP A O 1
ATOM 2105 N N . LEU A 1 268 ? -16.182 7.509 4.580 1.00 96.31 268 LEU A N 1
ATOM 2106 C CA . LEU A 1 268 ? -16.757 6.164 4.687 1.00 96.31 268 LEU A CA 1
ATOM 2107 C C . LEU A 1 268 ? -17.125 5.809 6.133 1.00 96.31 268 LEU A C 1
ATOM 2109 O O . LEU A 1 268 ? -18.165 5.199 6.380 1.00 96.31 268 LEU A O 1
ATOM 2113 N N . ILE A 1 269 ? -16.261 6.203 7.066 1.00 95.88 269 ILE A N 1
ATOM 2114 C CA . ILE A 1 269 ? -16.437 6.103 8.511 1.00 95.88 269 ILE A CA 1
ATOM 2115 C C . ILE A 1 269 ? -16.478 7.523 9.078 1.00 95.88 269 ILE A C 1
ATOM 2117 O O . ILE A 1 269 ? -15.607 8.345 8.796 1.00 95.88 269 ILE A O 1
ATOM 2121 N N . VAL A 1 270 ? -17.517 7.836 9.847 1.00 94.00 270 VAL A N 1
ATOM 2122 C CA . VAL A 1 270 ? -17.803 9.198 10.306 1.00 94.00 270 VAL A CA 1
ATOM 2123 C C . VAL A 1 270 ? -18.038 9.219 11.805 1.00 94.00 270 VAL A C 1
ATOM 2125 O O . VAL A 1 270 ? -18.646 8.314 12.377 1.00 94.00 270 VAL A O 1
ATOM 2128 N N . ARG A 1 271 ? -17.568 10.284 12.454 1.00 93.31 271 ARG A N 1
ATOM 2129 C CA . ARG A 1 271 ? -17.910 10.562 13.845 1.00 93.31 271 ARG A CA 1
ATOM 2130 C C . ARG A 1 271 ? -19.228 11.326 13.878 1.00 93.31 271 ARG A C 1
ATOM 2132 O O . ARG A 1 271 ? -19.254 12.512 13.568 1.00 93.31 271 ARG A O 1
ATOM 2139 N N . ALA A 1 272 ? -20.305 10.632 14.229 1.00 91.31 272 ALA A N 1
ATOM 2140 C CA . ALA A 1 272 ? -21.651 11.193 14.268 1.00 91.31 272 ALA A CA 1
ATOM 2141 C C . ALA A 1 272 ? -21.899 12.057 15.514 1.00 91.31 272 ALA A C 1
ATOM 2143 O O . ALA A 1 272 ? -22.693 12.990 15.455 1.00 91.31 272 ALA A O 1
ATOM 2144 N N . ILE A 1 273 ? -21.201 11.782 16.623 1.00 88.50 273 ILE A N 1
ATOM 2145 C CA . ILE A 1 273 ? -21.268 12.586 17.853 1.00 88.50 273 ILE A CA 1
ATOM 2146 C C . ILE A 1 273 ? -19.844 12.976 18.276 1.00 88.50 273 ILE A C 1
ATOM 2148 O O . ILE A 1 273 ? -18.958 12.117 18.264 1.00 88.50 273 ILE A O 1
ATOM 2152 N N . PRO A 1 274 ? -19.577 14.240 18.659 1.00 84.12 274 PRO A N 1
ATOM 2153 C CA . PRO A 1 274 ? -18.284 14.629 19.213 1.00 84.12 274 PRO A CA 1
ATOM 2154 C C . PRO A 1 274 ? -17.871 13.744 20.393 1.00 84.12 274 PRO A C 1
ATOM 2156 O O . PRO A 1 274 ? -18.684 13.423 21.255 1.00 84.12 274 PRO A O 1
ATOM 2159 N N . ALA A 1 275 ? -16.589 13.397 20.461 1.00 80.75 275 ALA A N 1
ATOM 2160 C CA . ALA A 1 275 ? -16.028 12.655 21.583 1.00 80.75 275 ALA A CA 1
ATOM 2161 C C . ALA A 1 275 ? -14.794 13.389 22.129 1.00 80.75 275 ALA A C 1
ATOM 2163 O O . ALA A 1 275 ? -14.078 14.034 21.354 1.00 80.75 275 ALA A O 1
ATOM 2164 N N . PRO A 1 276 ? -14.501 13.295 23.438 1.00 77.94 276 PRO A N 1
ATOM 2165 C CA . PRO A 1 276 ? -13.240 13.790 23.980 1.00 77.94 276 PRO A CA 1
ATOM 2166 C C . PRO A 1 276 ? -12.048 13.124 23.284 1.00 77.94 276 PRO A C 1
ATOM 2168 O O . PRO A 1 276 ? -12.151 12.004 22.772 1.00 77.94 276 PRO A O 1
ATOM 2171 N N . SER A 1 277 ? -10.895 13.794 23.239 1.00 76.12 277 SER A N 1
ATOM 2172 C CA . SER A 1 277 ? -9.728 13.180 22.607 1.00 76.12 277 SER A CA 1
ATOM 2173 C C . SER A 1 277 ? -9.232 11.985 23.428 1.00 76.12 277 SER A C 1
ATOM 2175 O O . SER A 1 277 ? -9.204 12.020 24.659 1.00 76.12 277 SER A O 1
ATOM 2177 N N . SER A 1 278 ? -8.754 10.932 22.756 1.00 72.25 278 SER A N 1
ATOM 2178 C CA . SER A 1 278 ? -8.230 9.743 23.446 1.00 72.25 278 SER A CA 1
ATOM 2179 C C . SER A 1 278 ? -7.046 10.068 24.364 1.00 72.25 278 SER A C 1
ATOM 2181 O O . SER A 1 278 ? -6.773 9.328 25.300 1.00 72.25 278 SER A O 1
ATOM 2183 N N . HIS A 1 279 ? -6.322 11.163 24.108 1.00 73.31 279 HIS A N 1
ATOM 2184 C CA . HIS A 1 279 ? -5.258 11.636 24.992 1.00 73.31 279 HIS A CA 1
ATOM 2185 C C . HIS A 1 279 ? -5.819 12.172 26.316 1.00 73.31 279 HIS A C 1
ATOM 2187 O O . HIS A 1 279 ? -5.376 11.739 27.373 1.00 73.31 279 HIS A O 1
ATOM 2193 N N . GLU A 1 280 ? -6.812 13.064 26.266 1.00 74.19 280 GLU A N 1
ATOM 2194 C CA . GLU A 1 280 ? -7.470 13.611 27.464 1.00 74.19 280 GLU A CA 1
ATOM 2195 C C . GLU A 1 280 ? -8.125 12.503 28.300 1.00 74.19 280 GLU A C 1
ATOM 2197 O O . GLU A 1 280 ? -7.991 12.475 29.525 1.00 74.19 280 GLU A O 1
ATOM 2202 N N . LEU A 1 281 ? -8.776 11.541 27.639 1.00 78.38 281 LEU A N 1
ATOM 2203 C CA . LEU A 1 281 ? -9.393 10.397 28.312 1.00 78.38 281 LEU A CA 1
ATOM 2204 C C . LEU A 1 281 ? -8.362 9.487 28.981 1.00 78.38 281 LEU A C 1
ATOM 2206 O O . LEU A 1 281 ? -8.589 9.028 30.095 1.00 78.38 281 LEU A O 1
ATOM 2210 N N . LYS A 1 282 ? -7.205 9.261 28.349 1.00 74.31 282 LYS A N 1
ATOM 2211 C CA . LYS A 1 282 ? -6.119 8.477 28.956 1.00 74.31 282 LYS A CA 1
ATOM 2212 C C . LYS A 1 282 ? -5.535 9.173 30.175 1.00 74.31 282 LYS A C 1
ATOM 2214 O O . LYS A 1 282 ? -5.364 8.529 31.202 1.00 74.31 282 LYS A O 1
ATOM 2219 N N . THR A 1 283 ? -5.267 10.475 30.085 1.00 74.56 283 THR A N 1
ATOM 2220 C CA . THR A 1 283 ? -4.745 11.256 31.217 1.00 74.56 283 THR A CA 1
ATOM 2221 C C . THR A 1 283 ? -5.727 11.292 32.390 1.00 74.56 283 THR A C 1
ATOM 2223 O O . THR A 1 283 ? -5.298 11.310 33.536 1.00 74.56 283 THR A O 1
ATOM 2226 N N . SER A 1 284 ? -7.034 11.249 32.119 1.00 76.75 284 SER A N 1
ATOM 2227 C CA . SER A 1 284 ? -8.082 11.203 33.149 1.00 76.75 284 SER A CA 1
ATOM 2228 C C . SER A 1 284 ? -8.508 9.789 33.571 1.00 76.75 284 SER A C 1
ATOM 2230 O O . SER A 1 284 ? -9.408 9.661 34.397 1.00 76.75 284 SER A O 1
ATOM 2232 N N . GLY A 1 285 ? -7.901 8.730 33.020 1.00 74.62 285 GLY A N 1
ATOM 2233 C CA . GLY A 1 285 ? -8.248 7.338 33.336 1.00 74.62 285 GLY A CA 1
ATOM 2234 C C . GLY A 1 285 ? -9.623 6.876 32.829 1.00 74.62 285 GLY A C 1
ATOM 2235 O O . GLY A 1 285 ? -10.108 5.837 33.259 1.00 74.62 285 GLY A O 1
ATOM 2236 N N . LYS A 1 286 ? -10.257 7.626 31.919 1.00 79.12 286 LYS A N 1
ATOM 2237 C CA . LYS A 1 286 ? -11.613 7.376 31.389 1.00 79.12 286 LYS A CA 1
ATOM 2238 C C . LYS A 1 286 ? -11.625 6.849 29.952 1.00 79.12 286 LYS A C 1
ATOM 2240 O O . LYS A 1 286 ? -12.654 6.865 29.285 1.00 79.12 286 LYS A O 1
ATOM 2245 N N . ASP A 1 287 ? -10.475 6.429 29.435 1.00 82.44 287 ASP A N 1
ATOM 2246 C CA . ASP A 1 287 ? -10.368 5.878 28.086 1.00 82.44 287 ASP A CA 1
ATOM 2247 C C . ASP A 1 287 ? 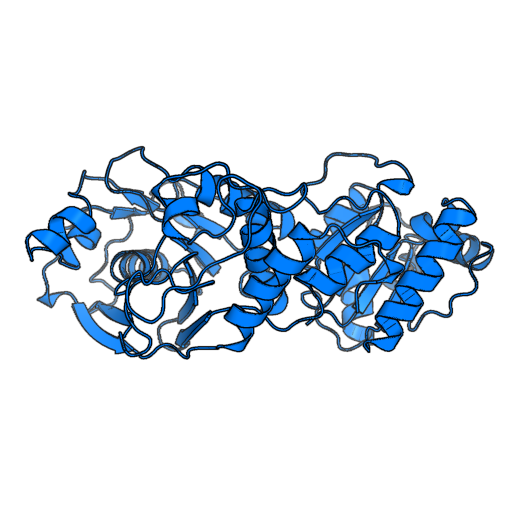-11.065 4.508 28.020 1.00 82.44 287 ASP A C 1
ATOM 2249 O O . ASP A 1 287 ? -10.511 3.507 28.473 1.00 82.44 287 ASP A O 1
ATOM 2253 N N . SER A 1 288 ? -12.246 4.444 27.398 1.00 88.56 288 SER A N 1
ATOM 2254 C CA . SER A 1 288 ? -13.033 3.217 27.181 1.00 88.56 288 SER A CA 1
ATOM 2255 C C . SER A 1 288 ? -13.226 2.945 25.685 1.00 88.56 288 SER A C 1
ATOM 2257 O O . SER A 1 288 ? -13.168 3.851 24.849 1.00 88.56 288 SER A O 1
ATOM 2259 N N . PHE A 1 289 ? -13.429 1.672 25.334 1.00 92.75 289 PHE A N 1
ATOM 2260 C CA . PHE A 1 289 ? -13.847 1.281 23.989 1.00 92.75 289 PHE A CA 1
ATOM 2261 C C . PHE A 1 289 ? -15.192 1.921 23.612 1.00 92.75 289 PHE A C 1
ATOM 2263 O O . PHE A 1 289 ? -15.359 2.361 22.472 1.00 92.75 289 PHE A O 1
ATOM 2270 N N . LEU A 1 290 ? -16.079 2.116 24.596 1.00 92.94 290 LEU A N 1
ATOM 2271 C CA . LEU A 1 290 ? -17.408 2.699 24.413 1.00 92.94 290 LEU A CA 1
ATOM 2272 C C . LEU A 1 290 ? -17.391 4.121 23.853 1.00 92.94 290 LEU A C 1
ATOM 2274 O O . LEU A 1 290 ? -18.309 4.540 23.150 1.00 92.94 290 LEU A O 1
ATOM 2278 N N . THR A 1 291 ? -16.310 4.869 24.095 1.00 90.88 291 THR A N 1
ATOM 2279 C CA . THR A 1 291 ? -16.133 6.187 23.480 1.00 90.88 291 THR A CA 1
ATOM 2280 C C . THR A 1 291 ? -16.130 6.095 21.954 1.00 90.88 291 THR A C 1
ATOM 2282 O O . THR A 1 291 ? -16.631 7.001 21.292 1.00 90.88 291 THR A O 1
ATOM 2285 N N . GLN A 1 292 ? -15.578 5.024 21.375 1.00 93.25 292 GLN A N 1
ATOM 2286 C CA . GLN A 1 292 ? -15.604 4.817 19.926 1.00 93.25 292 GLN A CA 1
ATOM 2287 C C . GLN A 1 292 ? -16.954 4.257 19.470 1.00 93.25 292 GLN A C 1
ATOM 2289 O O . GLN A 1 292 ? -17.544 4.815 18.543 1.00 93.25 292 GLN A O 1
ATOM 2294 N N . THR A 1 293 ? -17.471 3.228 20.151 1.00 94.88 293 THR A N 1
ATOM 2295 C CA . THR A 1 293 ? -18.702 2.530 19.737 1.00 94.88 293 THR A CA 1
ATOM 2296 C C . THR A 1 293 ? -19.929 3.432 19.718 1.00 94.88 293 THR A C 1
ATOM 2298 O O . THR A 1 293 ? -20.762 3.324 18.823 1.00 94.88 293 THR A O 1
ATOM 2301 N N . ASN A 1 294 ? -20.008 4.375 20.659 1.00 94.06 294 ASN A N 1
ATOM 2302 C CA . ASN A 1 294 ? -21.182 5.231 20.833 1.00 94.06 294 ASN A CA 1
ATOM 2303 C C . ASN A 1 294 ? -21.091 6.543 20.032 1.00 94.06 294 ASN A C 1
ATOM 2305 O O . ASN A 1 294 ? -21.967 7.395 20.149 1.00 94.06 294 ASN A O 1
ATOM 2309 N N . SER A 1 295 ? -20.030 6.748 19.238 1.00 94.12 295 SER A N 1
ATOM 2310 C CA . SER A 1 295 ? -19.814 8.019 18.526 1.00 94.12 295 SER A CA 1
ATOM 2311 C C . SER A 1 295 ? -19.461 7.889 17.047 1.00 94.12 295 SER A C 1
ATOM 2313 O O . SER A 1 295 ? -19.582 8.873 16.314 1.00 94.12 295 SER A O 1
ATOM 2315 N N . VAL A 1 296 ? -19.031 6.713 16.587 1.00 95.94 296 VAL A N 1
ATOM 2316 C CA . VAL A 1 296 ? -18.561 6.496 15.212 1.00 95.94 296 VAL A CA 1
ATOM 2317 C C . VAL A 1 296 ? -19.436 5.466 14.506 1.00 95.94 296 VAL A C 1
ATOM 2319 O O . VAL A 1 296 ? -19.685 4.392 15.045 1.00 95.94 296 VAL A O 1
ATOM 2322 N N . ILE A 1 297 ? -19.859 5.784 13.284 1.00 97.44 297 ILE A N 1
ATOM 2323 C CA . ILE A 1 297 ? -20.682 4.926 12.422 1.00 97.44 297 ILE A CA 1
ATOM 2324 C C . ILE A 1 297 ? -20.125 4.918 10.995 1.00 97.44 297 ILE A C 1
ATOM 2326 O O . ILE A 1 297 ? -19.284 5.743 10.631 1.00 97.44 297 ILE A O 1
ATOM 2330 N N . LEU A 1 298 ? -20.623 4.017 10.154 1.00 98.25 298 LEU A N 1
ATOM 2331 C CA . LEU A 1 298 ? -20.409 4.071 8.712 1.00 98.25 298 LEU A CA 1
ATOM 2332 C C . LEU A 1 298 ? -21.426 4.993 8.047 1.00 98.25 298 LEU A C 1
ATOM 2334 O O . LEU A 1 298 ? -22.608 5.018 8.399 1.00 98.25 298 LEU A O 1
ATOM 2338 N N . ASN A 1 299 ? -20.982 5.710 7.021 1.00 97.00 299 ASN A N 1
ATOM 2339 C CA . ASN A 1 299 ? -21.865 6.551 6.231 1.00 97.00 299 ASN A CA 1
ATOM 2340 C C . ASN A 1 299 ? -22.820 5.683 5.384 1.00 97.00 299 ASN A C 1
ATOM 2342 O O . ASN A 1 299 ? -22.404 4.914 4.508 1.00 97.00 299 ASN A O 1
ATOM 2346 N N . LYS A 1 300 ? -24.129 5.839 5.635 1.00 97.06 300 LYS A N 1
ATOM 2347 C CA . LYS A 1 300 ? -25.228 5.100 4.984 1.00 97.06 300 LYS A CA 1
ATOM 2348 C C . LYS A 1 300 ? -25.177 5.155 3.458 1.00 97.06 300 LYS A C 1
ATOM 2350 O O . LYS A 1 300 ? -25.560 4.177 2.815 1.00 97.06 300 LYS A O 1
ATOM 2355 N N . HIS A 1 301 ? -24.671 6.247 2.881 1.00 97.00 301 HIS A N 1
ATOM 2356 C CA . HIS A 1 301 ? -24.560 6.425 1.432 1.00 97.00 301 HIS A CA 1
ATOM 2357 C C . HIS A 1 301 ? -23.696 5.341 0.755 1.00 97.00 301 HIS A C 1
ATOM 2359 O O . HIS A 1 301 ? -23.901 5.012 -0.414 1.00 97.00 301 HIS A O 1
ATOM 2365 N N . TYR A 1 302 ? -22.752 4.735 1.483 1.00 97.31 302 TYR A N 1
ATOM 2366 C CA . TYR A 1 302 ? -21.824 3.740 0.938 1.00 97.31 302 TYR A CA 1
ATOM 2367 C C . TYR A 1 302 ? -22.165 2.291 1.293 1.00 97.31 302 TYR A C 1
ATOM 2369 O O . TYR A 1 302 ? -21.378 1.398 0.980 1.00 97.31 302 TYR A O 1
ATOM 2377 N N . ARG A 1 303 ? -23.333 2.027 1.894 1.00 96.62 303 ARG A N 1
ATOM 2378 C CA . ARG A 1 303 ? -23.746 0.685 2.348 1.00 96.62 303 ARG A CA 1
ATOM 2379 C C . ARG A 1 303 ? -23.532 -0.404 1.291 1.00 96.62 303 ARG A C 1
ATOM 2381 O O . ARG A 1 303 ? -22.948 -1.441 1.585 1.00 96.62 303 ARG A O 1
ATOM 2388 N N . SER A 1 304 ? -23.957 -0.160 0.052 1.00 95.94 304 SER A N 1
ATOM 2389 C CA . SER A 1 304 ? -23.829 -1.125 -1.050 1.00 95.94 304 SER A CA 1
ATOM 2390 C C . SER A 1 304 ? -22.396 -1.304 -1.561 1.00 95.94 304 SER A C 1
ATOM 2392 O O . SER A 1 304 ? -22.110 -2.300 -2.218 1.00 95.94 304 SER A O 1
ATOM 2394 N N . LYS A 1 305 ? -21.484 -0.370 -1.258 1.00 96.69 305 LYS A N 1
ATOM 2395 C CA . LYS A 1 305 ? -20.092 -0.400 -1.728 1.00 96.69 305 LYS A CA 1
ATOM 2396 C C . LYS A 1 305 ? -19.168 -1.209 -0.815 1.00 96.69 305 LYS A C 1
ATOM 2398 O O . LYS A 1 305 ? -18.094 -1.580 -1.265 1.00 96.69 305 LYS A O 1
ATOM 2403 N N . ILE A 1 306 ? -19.562 -1.478 0.432 1.00 97.75 306 ILE A N 1
ATOM 2404 C CA . ILE A 1 306 ? -18.718 -2.170 1.427 1.00 97.75 306 ILE A CA 1
ATOM 2405 C C . ILE A 1 306 ? -18.753 -3.694 1.251 1.00 97.75 306 ILE A C 1
ATOM 2407 O O . ILE A 1 306 ? -17.737 -4.367 1.428 1.00 97.75 306 ILE A O 1
ATOM 2411 N N . LYS A 1 307 ? -19.918 -4.251 0.901 1.00 97.50 307 LYS A N 1
ATOM 2412 C CA . LYS A 1 307 ? -20.140 -5.702 0.884 1.00 97.50 307 LYS A CA 1
ATOM 2413 C C . LYS A 1 307 ? -19.131 -6.422 -0.019 1.00 97.50 307 LYS A C 1
ATOM 2415 O O . LYS A 1 307 ? -18.984 -6.093 -1.193 1.00 97.50 307 LYS A O 1
ATOM 2420 N N . GLY A 1 308 ? -18.455 -7.427 0.537 1.00 97.06 308 GLY A N 1
ATOM 2421 C CA . GLY A 1 308 ? -17.476 -8.262 -0.161 1.00 97.06 308 GLY A CA 1
ATOM 2422 C C . GLY A 1 308 ? -16.150 -7.569 -0.490 1.00 97.06 308 GLY A C 1
ATOM 2423 O O . GLY A 1 308 ? -15.300 -8.180 -1.135 1.00 97.06 308 GLY A O 1
ATOM 2424 N N . LYS A 1 309 ? -15.945 -6.317 -0.062 1.00 97.75 309 LYS A N 1
ATOM 2425 C CA . LYS A 1 309 ? -14.698 -5.581 -0.300 1.00 97.75 309 LYS A CA 1
ATOM 2426 C C . LYS A 1 309 ? -13.696 -5.781 0.828 1.00 97.75 309 LYS A C 1
ATOM 2428 O O . LYS A 1 309 ? -14.081 -5.955 1.983 1.00 97.75 309 LYS A O 1
ATOM 2433 N N . THR A 1 310 ? -12.415 -5.722 0.479 1.00 97.88 310 THR A N 1
ATOM 2434 C CA . THR A 1 310 ? -11.340 -5.484 1.445 1.00 97.88 310 THR A CA 1
ATOM 2435 C C . THR A 1 310 ? -11.293 -3.988 1.741 1.00 97.88 310 THR A C 1
ATOM 2437 O O . THR A 1 310 ? -11.261 -3.168 0.818 1.00 97.88 310 THR A O 1
ATOM 2440 N N . ILE A 1 311 ? -11.333 -3.633 3.024 1.00 98.31 311 ILE A N 1
ATOM 2441 C CA . ILE A 1 311 ? -11.296 -2.241 3.477 1.00 98.31 311 ILE A CA 1
ATOM 2442 C C . ILE A 1 311 ? -9.941 -1.969 4.121 1.00 98.31 311 ILE A C 1
ATOM 2444 O O . ILE A 1 311 ? -9.577 -2.637 5.084 1.00 98.31 311 ILE A O 1
ATOM 2448 N N . VAL A 1 312 ? -9.209 -0.981 3.612 1.00 97.81 312 VAL A N 1
ATOM 2449 C CA . VAL A 1 312 ? -7.934 -0.522 4.165 1.00 97.81 312 VAL A CA 1
ATOM 2450 C C . VAL A 1 312 ? -8.187 0.737 4.992 1.00 97.81 312 VAL A C 1
ATOM 2452 O O . VAL A 1 312 ? -8.540 1.790 4.456 1.00 97.81 312 VAL A O 1
ATOM 2455 N N . VAL A 1 313 ? -8.025 0.634 6.308 1.00 96.81 313 VAL A N 1
ATOM 2456 C CA . VAL A 1 313 ? -8.278 1.716 7.264 1.00 96.81 313 VAL A CA 1
ATOM 2457 C C . VAL A 1 313 ? -6.952 2.259 7.773 1.00 96.81 313 VAL A C 1
ATOM 2459 O O . VAL A 1 313 ? -6.179 1.534 8.398 1.00 96.81 313 VAL A O 1
ATOM 2462 N N . PHE A 1 314 ? -6.711 3.546 7.541 1.00 93.88 314 PHE A N 1
ATOM 2463 C CA . PHE A 1 314 ? -5.566 4.258 8.094 1.00 93.88 314 PHE A CA 1
ATOM 2464 C C . PHE A 1 314 ? -5.908 4.945 9.415 1.00 93.88 314 PHE A C 1
ATOM 2466 O O . PHE A 1 314 ? -6.960 5.570 9.546 1.00 93.88 314 PHE A O 1
ATOM 2473 N N . ASP A 1 315 ? -4.974 4.902 10.357 1.00 90.75 315 ASP A N 1
ATOM 2474 C CA . ASP A 1 315 ? -4.980 5.713 11.574 1.00 90.75 315 ASP A CA 1
ATOM 2475 C C . ASP A 1 315 ? -3.599 6.357 11.787 1.00 90.75 315 ASP A C 1
ATOM 2477 O O . ASP A 1 315 ? -2.595 5.935 11.200 1.00 90.75 315 ASP A O 1
ATOM 2481 N N . ASP A 1 316 ? -3.528 7.408 12.603 1.00 85.31 316 ASP A N 1
ATOM 2482 C CA . ASP A 1 316 ? -2.255 8.071 12.890 1.00 85.31 316 ASP A CA 1
ATOM 2483 C C . ASP A 1 316 ? -1.360 7.206 13.777 1.00 85.31 316 ASP A C 1
ATOM 2485 O O . ASP A 1 316 ? -0.221 6.884 13.416 1.00 85.31 316 ASP A O 1
ATOM 2489 N N . PHE A 1 317 ? -1.900 6.777 14.910 1.00 88.81 317 PHE A N 1
ATOM 2490 C CA . PHE A 1 317 ? -1.175 6.064 15.933 1.00 88.81 317 PHE A CA 1
ATOM 2491 C C . PHE A 1 317 ? -2.007 4.936 16.533 1.00 88.81 317 PHE A C 1
ATOM 2493 O O . PHE A 1 317 ? -3.001 5.144 17.229 1.00 88.81 317 PHE A O 1
ATOM 2500 N N . HIS A 1 318 ? -1.501 3.713 16.396 1.00 91.00 318 HIS A N 1
ATOM 2501 C CA . HIS A 1 318 ? -1.997 2.584 17.169 1.00 91.00 318 HIS A CA 1
ATOM 2502 C C . HIS A 1 318 ? -1.547 2.716 18.636 1.00 91.00 318 HIS A C 1
ATOM 2504 O O . HIS A 1 318 ? -0.402 3.064 18.925 1.00 91.00 318 HIS A O 1
ATOM 2510 N N . THR A 1 319 ? -2.448 2.436 19.584 1.00 87.12 319 THR A N 1
ATOM 2511 C CA . THR A 1 319 ? -2.122 2.358 21.023 1.00 87.12 319 THR A CA 1
ATOM 2512 C C . THR A 1 319 ? -2.537 1.030 21.644 1.00 87.12 319 THR A C 1
ATOM 2514 O O . THR A 1 319 ? -1.685 0.240 22.030 1.00 87.12 319 THR A O 1
ATOM 2517 N N . SER A 1 320 ? -3.839 0.797 21.797 1.00 84.75 320 SER A N 1
ATOM 2518 C CA . SER A 1 320 ? -4.397 -0.475 22.288 1.00 84.75 320 SER A CA 1
ATOM 2519 C C . SER A 1 320 ? -5.334 -1.140 21.284 1.00 84.75 320 SER A C 1
ATOM 2521 O O . SER A 1 320 ? -5.703 -2.282 21.487 1.00 84.75 320 SER A O 1
ATOM 2523 N N . GLY A 1 321 ? -5.685 -0.463 20.186 1.00 88.50 321 GLY A N 1
ATOM 2524 C CA . GLY A 1 321 ? -6.519 -1.022 19.117 1.00 88.50 321 GLY A CA 1
ATOM 2525 C C . GLY A 1 321 ? -7.937 -0.463 19.047 1.00 88.50 321 GLY A C 1
ATOM 2526 O O . GLY A 1 321 ? -8.511 -0.522 17.976 1.00 88.50 321 GLY A O 1
ATOM 2527 N N . LYS A 1 322 ? -8.461 0.180 20.101 1.00 93.44 322 LYS A N 1
ATOM 2528 C CA . LYS A 1 322 ? -9.873 0.621 20.206 1.00 93.44 322 LYS A CA 1
ATOM 2529 C C . LYS A 1 322 ? -10.472 1.253 18.937 1.00 93.44 322 LYS A C 1
ATOM 2531 O O . LYS A 1 322 ? -11.517 0.810 18.485 1.00 93.44 322 LYS A O 1
ATOM 2536 N N . SER A 1 323 ? -9.828 2.270 18.359 1.00 94.12 323 SER A N 1
ATOM 2537 C CA . SER A 1 323 ? -10.311 2.926 17.131 1.00 94.12 323 SER A CA 1
ATOM 2538 C C . SER A 1 323 ? -10.391 1.951 15.953 1.00 94.12 323 SER A C 1
ATOM 2540 O O . SER A 1 323 ? -11.441 1.758 15.348 1.00 94.12 323 SER A O 1
ATOM 2542 N N . LEU A 1 324 ? -9.272 1.294 15.660 1.00 96.19 324 LEU A N 1
ATOM 2543 C CA . LEU A 1 324 ? -9.145 0.370 14.539 1.00 96.19 324 LEU A CA 1
ATOM 2544 C C . LEU A 1 324 ? -10.040 -0.871 14.709 1.00 96.19 324 LEU A C 1
ATOM 2546 O O . LEU A 1 324 ? -10.663 -1.301 13.745 1.00 96.19 324 LEU A O 1
ATOM 2550 N N . GLU A 1 325 ? -10.205 -1.369 15.933 1.00 97.50 325 GLU A N 1
ATOM 2551 C CA . GLU A 1 325 ? -11.120 -2.467 16.258 1.00 97.50 325 GLU A CA 1
ATOM 2552 C C . GLU A 1 325 ? -12.582 -2.086 16.094 1.00 97.50 325 GLU A C 1
ATOM 2554 O O . GLU A 1 325 ? -13.376 -2.877 15.585 1.00 97.50 325 GLU A O 1
ATOM 2559 N N . TRP A 1 326 ? -12.954 -0.858 16.458 1.00 97.56 326 TRP A N 1
ATOM 2560 C CA . TRP A 1 326 ? -14.306 -0.402 16.185 1.00 97.56 326 TRP A CA 1
ATOM 2561 C C . TRP A 1 326 ? -14.564 -0.288 14.681 1.00 97.56 326 TRP A C 1
ATOM 2563 O O . TRP A 1 326 ? -15.587 -0.770 14.197 1.00 97.56 326 TRP A O 1
ATOM 2573 N N . ALA A 1 327 ? -13.607 0.245 13.915 1.00 98.06 327 ALA A N 1
ATOM 2574 C CA . ALA A 1 327 ? -13.696 0.239 12.457 1.00 98.06 327 ALA A CA 1
ATOM 2575 C C . ALA A 1 327 ? -13.819 -1.186 11.897 1.00 98.06 327 ALA A C 1
ATOM 2577 O O . ALA A 1 327 ? -14.672 -1.429 11.042 1.00 98.06 327 ALA A O 1
ATOM 2578 N N . ARG A 1 328 ? -13.025 -2.141 12.403 1.00 98.31 328 ARG A N 1
ATOM 2579 C CA . ARG A 1 328 ? -13.112 -3.556 12.022 1.00 98.31 328 ARG A CA 1
ATOM 2580 C C . ARG A 1 328 ? -14.521 -4.100 12.244 1.00 98.31 328 ARG A C 1
ATOM 2582 O O . ARG A 1 328 ? -15.121 -4.623 11.307 1.00 98.31 328 ARG A O 1
ATOM 2589 N N . ASN A 1 329 ? -15.067 -3.922 13.443 1.00 98.44 329 ASN A N 1
ATOM 2590 C CA . ASN A 1 329 ? -16.407 -4.389 13.795 1.00 98.44 329 ASN A CA 1
ATOM 2591 C C . ASN A 1 329 ? -17.491 -3.761 12.910 1.00 98.44 329 ASN A C 1
ATOM 2593 O O . ASN A 1 329 ? -18.348 -4.481 12.398 1.00 98.44 329 ASN A O 1
ATOM 2597 N N . LEU A 1 330 ? -17.421 -2.450 12.662 1.00 98.56 330 LEU A N 1
ATOM 2598 C CA . LEU A 1 330 ? -18.334 -1.751 11.758 1.00 98.56 330 LEU A CA 1
ATOM 2599 C C . LEU A 1 330 ? -18.293 -2.334 10.336 1.00 98.56 330 LEU A C 1
ATOM 2601 O O . LEU A 1 330 ? -19.334 -2.661 9.763 1.00 98.56 330 LEU A O 1
ATOM 2605 N N . PHE A 1 331 ? -17.101 -2.479 9.752 1.00 98.62 331 PHE A N 1
ATOM 2606 C CA . PHE A 1 331 ? -16.958 -2.951 8.373 1.00 98.62 331 PHE A CA 1
ATOM 2607 C C . PHE A 1 331 ? -17.343 -4.421 8.211 1.00 98.62 331 PHE A C 1
ATOM 2609 O O . PHE A 1 331 ? -18.024 -4.761 7.241 1.00 98.62 331 PHE A O 1
ATOM 2616 N N . LEU A 1 332 ? -16.974 -5.288 9.158 1.00 98.44 332 LEU A N 1
ATOM 2617 C CA . LEU A 1 332 ? -17.372 -6.696 9.127 1.00 98.44 332 LEU A CA 1
ATOM 2618 C C . LEU A 1 332 ? -18.888 -6.857 9.303 1.00 98.44 332 LEU A C 1
ATOM 2620 O O . LEU A 1 332 ? -19.499 -7.609 8.544 1.00 98.44 332 LEU A O 1
ATOM 2624 N N . ALA A 1 333 ? -19.520 -6.096 10.204 1.00 98.19 333 ALA A N 1
ATOM 2625 C CA . ALA A 1 333 ? -20.980 -6.078 10.345 1.00 98.19 333 ALA A CA 1
ATOM 2626 C C . ALA A 1 333 ? -21.688 -5.544 9.083 1.00 98.19 333 ALA A C 1
ATOM 2628 O O . ALA A 1 333 ? -22.798 -5.961 8.759 1.00 98.19 333 ALA A O 1
ATOM 2629 N N . ALA A 1 334 ? -21.037 -4.658 8.322 1.00 98.19 334 ALA A N 1
ATOM 2630 C CA . ALA A 1 334 ? -21.510 -4.186 7.019 1.00 98.19 334 ALA A CA 1
ATOM 2631 C C . ALA A 1 334 ? -21.224 -5.162 5.855 1.00 98.19 334 ALA A C 1
ATOM 2633 O O . ALA A 1 334 ? -21.578 -4.879 4.707 1.00 98.19 334 ALA A O 1
ATOM 2634 N N . GLY A 1 335 ? -20.608 -6.315 6.134 1.00 97.81 335 GLY A N 1
ATOM 2635 C CA . GLY A 1 335 ? -20.353 -7.373 5.161 1.00 97.81 335 GLY A CA 1
ATOM 2636 C C . GLY A 1 335 ? -19.050 -7.224 4.376 1.00 97.81 335 GLY A C 1
ATOM 2637 O O . GLY A 1 335 ? -18.947 -7.796 3.288 1.00 97.81 335 GLY A O 1
ATOM 2638 N N . ALA A 1 336 ? -18.071 -6.463 4.873 1.00 98.25 336 ALA A N 1
ATOM 2639 C CA . ALA A 1 336 ? -16.723 -6.455 4.306 1.00 98.25 336 ALA A CA 1
ATOM 2640 C C . ALA A 1 336 ? -16.113 -7.869 4.312 1.00 98.25 336 ALA A C 1
ATOM 2642 O O . ALA A 1 336 ? -16.381 -8.682 5.198 1.00 98.25 336 ALA A O 1
ATOM 2643 N N . LYS A 1 337 ? -15.277 -8.162 3.313 1.00 97.75 337 LYS A N 1
ATOM 2644 C CA . LYS A 1 337 ? -14.552 -9.437 3.212 1.00 97.75 337 LYS A CA 1
ATOM 2645 C C . LYS A 1 337 ? -13.466 -9.538 4.284 1.00 97.75 337 LYS A C 1
ATOM 2647 O O . LYS A 1 337 ? -13.304 -10.590 4.892 1.00 97.75 337 LYS A O 1
ATOM 2652 N N . GLU A 1 338 ? -12.723 -8.453 4.462 1.00 98.12 338 GLU A N 1
ATOM 2653 C CA . GLU A 1 338 ? -11.561 -8.340 5.342 1.00 98.12 338 GLU A CA 1
ATOM 2654 C C . GLU A 1 338 ? -11.321 -6.858 5.657 1.00 98.12 338 GLU A C 1
ATOM 2656 O O . GLU A 1 338 ? -11.638 -5.986 4.838 1.00 98.12 338 GLU A O 1
ATOM 2661 N N . VAL A 1 339 ? -10.732 -6.577 6.819 1.00 98.44 339 VAL A N 1
ATOM 2662 C CA . VAL A 1 339 ? -10.280 -5.234 7.191 1.00 98.44 339 VAL A CA 1
ATOM 2663 C C . VAL A 1 339 ? -8.768 -5.227 7.401 1.00 98.44 339 VAL A C 1
ATOM 2665 O O . VAL A 1 339 ? -8.235 -5.926 8.257 1.00 98.44 339 VAL A O 1
ATOM 2668 N N . VAL A 1 340 ? -8.068 -4.404 6.630 1.00 98.38 340 VAL A N 1
ATOM 2669 C CA . VAL A 1 340 ? -6.630 -4.174 6.761 1.00 98.38 340 VAL A CA 1
ATOM 2670 C C . VAL A 1 340 ? -6.423 -2.851 7.484 1.00 98.38 340 VAL A C 1
ATOM 2672 O O . VAL A 1 340 ? -6.828 -1.794 7.011 1.00 98.38 340 VAL A O 1
ATOM 2675 N N . MET A 1 341 ? -5.806 -2.903 8.653 1.00 97.94 341 MET A N 1
ATOM 2676 C CA . MET A 1 341 ? -5.620 -1.774 9.553 1.00 97.94 341 MET A CA 1
ATOM 2677 C C . MET A 1 341 ? -4.165 -1.321 9.497 1.00 97.94 341 MET A C 1
ATOM 2679 O O . MET A 1 341 ? -3.255 -2.105 9.768 1.00 97.94 341 MET A O 1
ATOM 2683 N N . ILE A 1 342 ? -3.935 -0.057 9.154 1.00 95.75 342 ILE A N 1
ATOM 2684 C CA . ILE A 1 342 ? -2.596 0.504 8.970 1.00 95.75 342 ILE A CA 1
ATOM 2685 C C . ILE A 1 342 ? -2.439 1.724 9.869 1.00 95.75 342 ILE A C 1
ATOM 2687 O O . ILE A 1 342 ? -3.214 2.672 9.780 1.00 95.75 342 ILE A O 1
ATOM 2691 N N . ALA A 1 343 ? -1.409 1.727 10.713 1.00 92.88 343 ALA A N 1
ATOM 2692 C CA . ALA A 1 343 ? -1.029 2.905 11.487 1.00 92.88 343 ALA A CA 1
ATOM 2693 C C . ALA A 1 343 ? 0.395 3.360 11.158 1.00 92.88 343 ALA A C 1
ATOM 2695 O O . ALA A 1 343 ? 1.309 2.546 11.000 1.00 92.88 343 ALA A O 1
ATOM 2696 N N . MET A 1 344 ? 0.609 4.674 11.101 1.00 89.00 344 MET A N 1
ATOM 2697 C CA . MET A 1 344 ? 1.946 5.230 10.854 1.00 89.00 344 MET A CA 1
ATOM 2698 C C . MET A 1 344 ? 2.868 5.027 12.057 1.00 89.00 344 MET A C 1
ATOM 2700 O O . MET A 1 344 ? 4.043 4.695 11.899 1.00 89.00 344 MET A O 1
ATOM 2704 N N . GLY A 1 345 ? 2.328 5.200 13.264 1.00 89.31 345 GLY A N 1
ATOM 2705 C CA . GLY A 1 345 ? 3.052 4.989 14.509 1.00 89.31 345 GLY A CA 1
ATOM 2706 C C . GLY A 1 345 ? 2.367 4.005 15.453 1.00 89.31 345 GLY A C 1
ATOM 2707 O O . GLY A 1 345 ? 1.155 3.808 15.404 1.00 89.31 345 GLY A O 1
ATOM 2708 N N . ARG A 1 346 ? 3.140 3.426 16.374 1.00 89.50 346 ARG A N 1
ATOM 2709 C CA . ARG A 1 346 ? 2.624 2.665 17.521 1.00 89.50 346 ARG A CA 1
ATOM 2710 C C . ARG A 1 346 ? 3.142 3.235 18.837 1.00 89.50 346 ARG A C 1
ATOM 2712 O O . ARG A 1 346 ? 4.350 3.307 19.039 1.00 89.50 346 ARG A O 1
ATOM 2719 N N . PHE A 1 347 ? 2.248 3.573 19.759 1.00 86.88 347 PHE A N 1
ATOM 2720 C CA . PHE A 1 347 ? 2.600 3.878 21.147 1.00 86.88 347 PHE A CA 1
ATOM 2721 C C . PHE A 1 347 ? 2.432 2.650 22.047 1.00 86.88 347 PHE A C 1
ATOM 2723 O O . PHE A 1 347 ? 1.457 1.906 21.948 1.00 86.88 347 PHE A O 1
ATOM 2730 N N . GLY A 1 348 ? 3.322 2.523 23.024 1.00 80.38 348 GLY A N 1
ATOM 2731 C CA . GLY A 1 348 ? 3.435 1.369 23.907 1.00 80.38 348 GLY A CA 1
ATOM 2732 C C . GLY A 1 348 ? 4.648 0.515 23.554 1.00 80.38 348 GLY A C 1
ATOM 2733 O O . GLY A 1 348 ? 5.032 0.409 22.389 1.00 80.38 348 GLY A O 1
ATOM 2734 N N . GLY A 1 349 ? 5.276 -0.076 24.573 1.00 77.50 349 GLY A N 1
ATOM 2735 C CA . GLY A 1 349 ? 6.429 -0.963 24.401 1.00 77.50 349 GLY A CA 1
ATOM 2736 C C . GLY A 1 349 ? 6.121 -2.185 23.529 1.00 77.50 349 GLY A C 1
ATOM 2737 O O . GLY A 1 349 ? 4.962 -2.467 23.220 1.00 77.50 349 GLY A O 1
ATOM 2738 N N . ARG A 1 350 ? 7.166 -2.942 23.167 1.00 80.75 350 ARG A N 1
ATOM 2739 C CA . ARG A 1 350 ? 7.047 -4.154 22.331 1.00 80.75 350 ARG A CA 1
ATOM 2740 C C . ARG A 1 350 ? 6.073 -5.192 22.895 1.00 80.75 350 ARG A C 1
ATOM 2742 O O . ARG A 1 350 ? 5.424 -5.881 22.125 1.00 80.75 350 ARG A O 1
ATOM 2749 N N . SER A 1 351 ? 5.960 -5.269 24.219 1.00 83.25 351 SER A N 1
ATOM 2750 C CA . SER A 1 351 ? 5.083 -6.205 24.926 1.00 83.25 351 SER A CA 1
ATOM 2751 C C . SER A 1 351 ? 3.628 -5.753 25.024 1.00 83.25 351 SER A C 1
ATOM 2753 O O . SER A 1 351 ? 2.778 -6.553 25.404 1.00 83.25 351 SER A O 1
ATOM 2755 N N . LYS A 1 352 ? 3.311 -4.488 24.707 1.00 88.00 352 LYS A N 1
ATOM 2756 C CA . LYS A 1 352 ? 1.928 -4.015 24.785 1.00 88.00 352 LYS A CA 1
ATOM 2757 C C . LYS A 1 352 ? 1.089 -4.790 23.760 1.00 88.00 352 LYS A C 1
ATOM 2759 O O . LYS A 1 352 ? 1.503 -4.819 22.601 1.00 88.00 352 LYS A O 1
ATOM 2764 N N . PRO A 1 353 ? -0.060 -5.374 24.126 1.00 93.19 353 PRO A N 1
ATOM 2765 C CA . PRO A 1 353 ? -0.901 -6.089 23.174 1.00 93.19 353 PRO A CA 1
ATOM 2766 C C . PRO A 1 353 ? -1.715 -5.134 22.287 1.00 93.19 353 PRO A C 1
ATOM 2768 O O . PRO A 1 353 ? -1.745 -3.911 22.475 1.00 93.19 353 PRO A O 1
ATOM 2771 N N . HIS A 1 354 ? -2.339 -5.695 21.261 1.00 95.38 354 HIS A N 1
ATOM 2772 C CA . HIS A 1 354 ? -3.541 -5.163 20.637 1.00 95.38 354 HIS A CA 1
ATOM 2773 C C . HIS A 1 354 ? -4.731 -5.864 21.295 1.00 95.38 354 HIS A C 1
ATOM 2775 O O . HIS A 1 354 ? -4.796 -7.085 21.263 1.00 95.38 354 HIS A O 1
ATOM 2781 N N . THR A 1 355 ? -5.666 -5.119 21.868 1.00 96.50 355 THR A N 1
ATOM 2782 C CA . THR A 1 355 ? -6.887 -5.696 22.431 1.00 96.50 355 THR A CA 1
ATOM 2783 C C . THR A 1 355 ? -7.925 -5.786 21.324 1.00 96.50 355 THR A C 1
ATOM 2785 O O . THR A 1 355 ? -8.396 -4.746 20.866 1.00 96.50 355 THR A O 1
ATOM 2788 N N . ALA A 1 356 ? -8.259 -7.002 20.901 1.00 97.00 356 ALA A N 1
ATOM 2789 C CA . ALA A 1 356 ? -9.371 -7.261 20.001 1.00 97.00 356 ALA A CA 1
ATOM 2790 C C . ALA A 1 356 ? -10.695 -7.182 20.768 1.00 97.00 356 ALA A C 1
ATOM 2792 O O . ALA A 1 356 ? -10.773 -7.647 21.905 1.00 97.00 356 ALA A O 1
ATOM 2793 N N . TYR A 1 357 ? -11.720 -6.604 20.142 1.00 97.12 357 TYR A N 1
ATOM 2794 C CA . TYR A 1 357 ? -13.069 -6.510 20.707 1.00 97.12 357 TYR A CA 1
ATOM 2795 C C . TYR A 1 357 ? -14.047 -7.247 19.799 1.00 97.12 357 TYR A C 1
ATOM 2797 O O . TYR A 1 357 ? -14.305 -6.816 18.674 1.00 97.12 357 TYR A O 1
ATOM 2805 N N . GLU A 1 358 ? -14.602 -8.355 20.268 1.00 96.88 358 GLU A N 1
ATOM 2806 C CA . GLU A 1 358 ? -15.522 -9.192 19.505 1.00 96.88 358 GLU A CA 1
ATOM 2807 C C . GLU A 1 358 ? -16.952 -8.982 19.983 1.00 96.88 358 GLU A C 1
ATOM 2809 O O . GLU A 1 358 ? -17.210 -9.103 21.179 1.00 96.88 358 GLU A O 1
ATOM 2814 N N . PRO A 1 359 ? -17.901 -8.672 19.088 1.00 97.31 359 PRO A N 1
ATOM 2815 C CA . PRO A 1 359 ? -19.291 -8.582 19.494 1.00 97.31 359 PRO A CA 1
ATOM 2816 C C . PRO A 1 359 ? -19.800 -9.950 19.959 1.00 97.31 359 PRO A C 1
ATOM 2818 O O . PRO A 1 359 ? -19.550 -10.962 19.304 1.00 97.31 359 PRO A O 1
ATOM 2821 N N . VAL A 1 360 ? -20.577 -9.978 21.044 1.00 96.88 360 VAL A N 1
ATOM 2822 C CA . VAL A 1 360 ? -21.165 -11.224 21.579 1.00 96.88 360 VAL A CA 1
ATOM 2823 C C . VAL A 1 360 ? -22.117 -11.921 20.598 1.00 96.88 360 VAL A C 1
ATOM 2825 O O . VAL A 1 360 ? -22.389 -13.112 20.730 1.00 96.88 360 VAL A O 1
ATOM 2828 N N . SER A 1 361 ? -22.633 -11.194 19.602 1.00 94.56 361 SER A N 1
ATOM 2829 C CA . SER A 1 361 ? -23.457 -11.736 18.523 1.00 94.56 361 SER A CA 1
ATOM 2830 C C . SER A 1 361 ? -23.246 -10.972 17.214 1.00 94.56 361 SER A C 1
ATOM 2832 O O . SER A 1 361 ? -22.896 -9.791 17.209 1.00 94.56 361 SER A O 1
ATOM 2834 N N . VAL A 1 362 ? -23.553 -11.609 16.082 1.00 87.75 362 VAL A N 1
ATOM 2835 C CA . VAL A 1 362 ? -23.489 -10.968 14.754 1.00 87.75 362 VAL A CA 1
ATOM 2836 C C . VAL A 1 362 ? -24.412 -9.743 14.661 1.00 87.75 362 VAL A C 1
ATOM 2838 O O . VAL A 1 362 ? -24.089 -8.774 13.981 1.00 87.75 362 VAL A O 1
ATOM 2841 N N . SER A 1 363 ? -25.542 -9.756 15.374 1.00 91.88 363 SER A N 1
ATOM 2842 C CA . SER A 1 363 ? -26.518 -8.660 15.424 1.00 91.88 363 SER A CA 1
ATOM 2843 C C . SER A 1 363 ? -26.170 -7.546 16.412 1.00 91.88 363 SER A C 1
ATOM 2845 O O . SER A 1 363 ? -26.886 -6.548 16.472 1.00 91.88 363 SER A O 1
ATOM 2847 N N . THR A 1 364 ? -25.111 -7.699 17.212 1.00 96.31 364 THR A N 1
ATOM 2848 C CA . THR A 1 364 ? -24.772 -6.718 18.250 1.00 9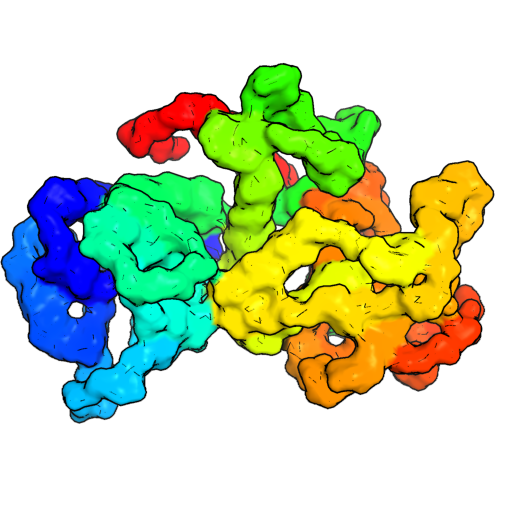6.31 364 THR A CA 1
ATOM 2849 C C . THR A 1 364 ? -24.484 -5.352 17.634 1.00 96.31 364 THR A C 1
ATOM 2851 O O . THR A 1 364 ? -24.992 -4.346 18.132 1.00 96.31 364 THR A O 1
ATOM 2854 N N . VAL A 1 365 ? -23.701 -5.322 16.551 1.00 97.44 365 VAL A N 1
ATOM 2855 C CA . VAL A 1 365 ? -23.226 -4.097 15.896 1.00 97.44 365 VAL A CA 1
ATOM 2856 C C . VAL A 1 365 ? -24.222 -3.630 14.837 1.00 97.44 365 VAL A C 1
ATOM 2858 O O . VAL A 1 365 ? -24.524 -4.351 13.890 1.00 97.44 365 VAL A O 1
ATOM 2861 N N . THR A 1 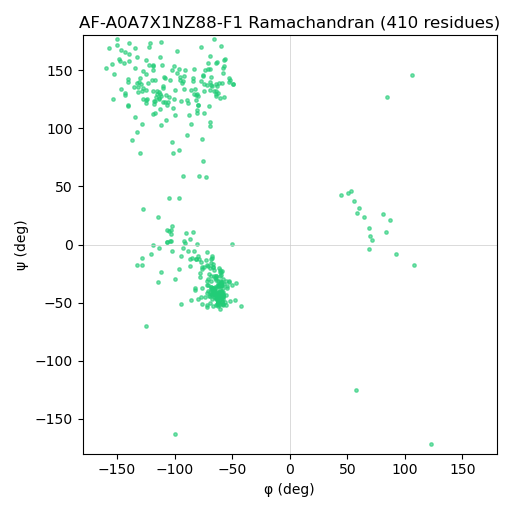366 ? -24.679 -2.385 14.961 1.00 96.94 366 THR A N 1
ATOM 2862 C CA . THR A 1 366 ? -25.500 -1.672 13.974 1.00 96.94 366 THR A CA 1
ATOM 2863 C C . THR A 1 366 ? -24.623 -0.680 13.204 1.00 96.94 366 THR A C 1
ATOM 2865 O O . THR A 1 366 ? -24.494 0.475 13.604 1.00 96.94 366 THR A O 1
ATOM 2868 N N . PRO A 1 367 ? -23.980 -1.080 12.093 1.00 97.56 367 PRO A N 1
ATOM 2869 C CA . PRO A 1 367 ? -22.843 -0.330 11.561 1.00 97.56 367 PRO A CA 1
ATOM 2870 C C . PRO A 1 367 ? -23.180 1.049 10.989 1.00 97.56 367 PRO A C 1
ATOM 2872 O O . PRO A 1 367 ? -22.288 1.862 10.775 1.00 97.56 367 PRO A O 1
ATOM 2875 N N . PHE A 1 368 ? -24.453 1.324 10.725 1.00 97.75 368 PHE A N 1
ATOM 2876 C CA . PHE A 1 368 ? -24.904 2.553 10.077 1.00 97.75 368 PHE A CA 1
ATOM 2877 C C . PHE A 1 368 ? -25.747 3.445 10.985 1.00 97.75 368 PHE A C 1
ATOM 2879 O O . PHE A 1 368 ? -26.174 4.513 10.553 1.00 97.75 368 PHE A O 1
ATOM 2886 N N . ASP A 1 369 ? -26.023 3.002 12.207 1.00 96.25 369 ASP A N 1
ATOM 2887 C CA . ASP A 1 369 ? -26.963 3.643 13.112 1.00 96.25 369 ASP A CA 1
ATOM 2888 C C . ASP A 1 369 ? -26.305 3.789 14.476 1.00 96.25 369 ASP A C 1
ATOM 2890 O O . ASP A 1 369 ? -25.659 2.862 14.972 1.00 96.25 369 ASP A O 1
ATOM 2894 N N . LEU A 1 370 ? -26.464 4.971 15.070 1.00 93.62 370 LEU A N 1
ATOM 2895 C CA . LEU A 1 370 ? -26.035 5.186 16.439 1.00 93.62 370 LEU A CA 1
ATOM 2896 C C . LEU A 1 370 ? -26.852 4.287 17.359 1.00 93.62 370 LEU A C 1
ATOM 2898 O O . LEU A 1 370 ? -28.078 4.228 17.280 1.00 93.62 370 LEU A O 1
ATOM 2902 N N . LYS A 1 371 ? -26.130 3.608 18.235 1.00 93.56 371 LYS A N 1
ATOM 2903 C CA . LYS A 1 371 ? -26.659 2.749 19.276 1.00 93.56 371 LYS A CA 1
ATOM 2904 C C . LYS A 1 371 ? -25.802 2.980 20.508 1.00 93.56 371 LYS A C 1
ATOM 2906 O O . LYS A 1 371 ? -24.594 3.187 20.398 1.00 93.56 371 LYS A O 1
ATOM 2911 N N . GLU A 1 372 ? -26.438 2.978 21.666 1.00 94.19 372 GLU A N 1
ATOM 2912 C CA . GLU A 1 372 ? -25.721 2.964 22.929 1.00 94.19 372 GLU A CA 1
ATOM 2913 C C . GLU A 1 372 ? -25.285 1.527 23.216 1.00 94.19 372 GLU A C 1
ATOM 2915 O O . GLU A 1 372 ? -26.117 0.625 23.326 1.00 94.19 372 GLU A O 1
ATOM 2920 N N . TYR A 1 373 ? -23.974 1.312 23.252 1.00 95.88 373 TYR A N 1
ATOM 2921 C CA . TYR A 1 373 ? -23.371 0.034 23.597 1.00 95.88 373 TYR A CA 1
ATOM 2922 C C . TYR A 1 373 ? -22.882 0.043 25.044 1.00 95.88 373 TYR A C 1
ATOM 2924 O O . TYR A 1 373 ? -22.512 1.084 25.596 1.00 95.88 373 TYR A O 1
ATOM 2932 N N . SER A 1 374 ? -22.832 -1.153 25.613 1.00 95.69 374 SER A N 1
ATOM 2933 C CA . SER A 1 374 ? -22.307 -1.480 26.932 1.00 95.69 374 SER A CA 1
ATOM 2934 C C . SER A 1 374 ? -21.039 -2.330 26.813 1.00 95.69 374 SER A C 1
ATOM 2936 O O . SER A 1 374 ? -20.794 -2.955 25.783 1.00 95.69 374 SER A O 1
ATOM 2938 N N . GLU A 1 375 ? -20.224 -2.400 27.869 1.00 93.62 375 GLU A N 1
ATOM 2939 C CA . GLU A 1 375 ? -19.039 -3.278 27.869 1.00 93.62 375 GLU A CA 1
ATOM 2940 C C . GLU A 1 375 ? -19.435 -4.761 27.687 1.00 93.62 375 GLU A C 1
ATOM 2942 O O . GLU A 1 375 ? -18.714 -5.514 27.043 1.00 93.62 375 GLU A O 1
ATOM 2947 N N . SER A 1 376 ? -20.614 -5.179 28.170 1.00 95.81 376 SER A N 1
ATOM 2948 C CA . SER A 1 376 ? -21.127 -6.551 28.007 1.00 95.81 376 SER A CA 1
ATOM 2949 C C . SER A 1 376 ? -21.500 -6.925 26.571 1.00 95.81 376 SER A C 1
ATOM 2951 O O . SER A 1 376 ? -21.702 -8.104 26.287 1.00 95.81 376 SER A O 1
ATOM 2953 N N . ASP A 1 377 ? -21.581 -5.955 25.657 1.00 97.56 377 ASP A N 1
ATOM 2954 C CA . ASP A 1 377 ? -21.793 -6.229 24.234 1.00 97.56 377 ASP A CA 1
ATOM 2955 C C . ASP A 1 377 ? -20.542 -6.811 23.553 1.00 97.56 377 ASP A C 1
ATOM 2957 O O . ASP A 1 377 ? -20.641 -7.319 22.429 1.00 97.56 377 ASP A O 1
ATOM 2961 N N . PHE A 1 378 ? -19.375 -6.757 24.209 1.00 97.56 378 PHE A N 1
ATOM 2962 C CA . PHE A 1 378 ? -18.102 -7.155 23.620 1.00 97.56 378 PHE A CA 1
ATOM 2963 C C . PHE A 1 378 ? -17.275 -8.063 24.532 1.00 97.56 378 PHE A C 1
ATOM 2965 O O . PHE A 1 378 ? -17.118 -7.827 25.726 1.00 97.56 378 PHE A O 1
ATOM 2972 N N . LEU A 1 379 ? -16.664 -9.078 23.929 1.00 97.06 379 LEU A N 1
ATOM 2973 C CA . LEU A 1 379 ? -15.590 -9.856 24.528 1.00 97.06 379 LEU A CA 1
ATOM 2974 C C . LEU A 1 379 ? -14.258 -9.227 24.132 1.00 97.06 379 LEU A C 1
ATOM 2976 O O . LEU A 1 379 ? -14.045 -8.906 22.963 1.00 97.06 379 LEU A O 1
ATOM 2980 N N . SER A 1 380 ? -13.358 -9.049 25.095 1.00 96.31 380 SER A N 1
ATOM 2981 C CA . SER A 1 380 ? -12.017 -8.535 24.833 1.00 96.31 380 SER A CA 1
ATOM 2982 C C . SER A 1 380 ? -10.983 -9.654 24.885 1.00 96.31 380 SER A C 1
ATOM 2984 O O . SER A 1 380 ? -11.067 -10.582 25.689 1.00 96.31 380 SER A O 1
ATOM 2986 N N . THR A 1 381 ? -10.000 -9.602 23.992 1.00 96.94 381 THR A N 1
ATOM 2987 C CA . THR A 1 381 ? -8.872 -10.539 23.984 1.00 96.94 381 THR A CA 1
ATOM 2988 C C . THR A 1 381 ? -7.607 -9.805 23.585 1.00 96.94 381 THR A C 1
ATOM 2990 O O . THR A 1 381 ? -7.567 -9.132 22.557 1.00 96.94 381 THR A O 1
ATOM 2993 N N . ASP A 1 382 ? -6.557 -9.944 24.385 1.00 96.88 382 ASP A N 1
ATOM 2994 C CA . ASP A 1 382 ? -5.260 -9.361 24.075 1.00 96.88 382 ASP A CA 1
ATOM 2995 C C . ASP A 1 382 ? -4.484 -10.250 23.099 1.00 96.88 382 ASP A C 1
ATOM 2997 O O . ASP A 1 382 ? -4.246 -11.432 23.339 1.00 96.88 382 ASP A O 1
ATOM 3001 N N . LEU A 1 383 ? -4.083 -9.652 21.982 1.00 96.00 383 LEU A N 1
ATOM 3002 C CA . LEU A 1 383 ? -3.324 -10.269 20.905 1.00 96.00 383 LEU A CA 1
ATOM 3003 C C . LEU A 1 383 ? -1.934 -9.637 20.838 1.00 96.00 383 LEU A C 1
ATOM 3005 O O . LEU A 1 383 ? -1.776 -8.411 20.824 1.00 96.00 383 LEU A O 1
ATOM 3009 N N . HIS A 1 384 ? -0.905 -10.473 20.771 1.00 93.94 384 HIS A N 1
ATOM 3010 C CA . HIS A 1 384 ? 0.470 -10.006 20.651 1.00 93.94 384 HIS A CA 1
ATOM 3011 C C . HIS A 1 384 ? 0.812 -9.707 19.195 1.00 93.94 384 HIS A C 1
ATOM 3013 O O . HIS A 1 384 ? 0.599 -10.534 18.315 1.00 93.94 384 HIS A O 1
ATOM 3019 N N . LEU A 1 385 ? 1.365 -8.519 18.949 1.00 92.31 385 LEU A N 1
ATOM 3020 C CA . LEU A 1 385 ? 1.910 -8.184 17.641 1.00 92.31 385 LEU A CA 1
ATOM 3021 C C . LEU A 1 385 ? 3.335 -8.711 17.543 1.00 92.31 385 LEU A C 1
ATOM 3023 O O . LEU A 1 385 ? 4.119 -8.549 18.479 1.00 92.31 385 LEU A O 1
ATOM 3027 N N . SER A 1 386 ? 3.684 -9.237 16.379 1.00 91.69 386 SER A N 1
ATOM 3028 C CA . SER A 1 386 ? 5.044 -9.631 16.033 1.00 91.69 386 SER A CA 1
ATOM 3029 C C . SER A 1 386 ? 5.885 -8.379 15.759 1.00 91.69 386 SER A C 1
ATOM 3031 O O . SER A 1 386 ? 5.595 -7.660 14.795 1.00 91.69 386 SER A O 1
ATOM 3033 N N . PRO A 1 387 ? 6.901 -8.059 16.586 1.00 89.56 387 PRO A N 1
ATOM 3034 C CA . PRO A 1 387 ? 7.824 -6.975 16.284 1.00 89.56 387 PRO A CA 1
ATOM 3035 C C . PRO A 1 387 ? 8.820 -7.401 15.193 1.00 89.56 387 PRO A C 1
ATOM 3037 O O . PRO A 1 387 ? 9.268 -8.543 15.182 1.00 89.56 387 PRO A O 1
ATOM 3040 N N . SER A 1 388 ? 9.236 -6.467 14.336 1.00 86.75 388 SER A N 1
ATOM 3041 C CA . SER A 1 388 ? 10.403 -6.631 13.454 1.00 86.75 388 SER A CA 1
ATOM 3042 C C . SER A 1 388 ? 11.353 -5.451 13.632 1.00 86.75 388 SER A C 1
ATOM 3044 O O . SER A 1 388 ? 10.971 -4.283 13.505 1.00 86.75 388 SER A O 1
ATOM 3046 N N . ASP A 1 389 ? 12.611 -5.766 13.938 1.00 83.12 389 ASP A N 1
ATOM 3047 C CA . ASP A 1 389 ? 13.692 -4.783 13.953 1.00 83.12 389 ASP A CA 1
ATOM 3048 C C . ASP A 1 389 ? 14.190 -4.453 12.539 1.00 83.12 389 ASP A C 1
ATOM 3050 O O . ASP A 1 389 ? 14.687 -3.345 12.323 1.00 83.12 389 ASP A O 1
ATOM 3054 N N . GLU A 1 390 ? 14.024 -5.351 11.559 1.00 83.06 390 GLU A N 1
ATOM 3055 C CA . GLU A 1 390 ? 14.460 -5.083 10.184 1.00 83.06 390 GLU A CA 1
ATOM 3056 C C . GLU A 1 390 ? 13.698 -3.904 9.580 1.00 83.06 390 GLU A C 1
ATOM 3058 O O . GLU A 1 390 ? 14.320 -3.008 9.005 1.00 83.06 390 GLU A O 1
ATOM 3063 N N . GLY A 1 391 ? 12.373 -3.850 9.771 1.00 80.31 391 GLY A N 1
ATOM 3064 C CA . GLY A 1 391 ? 11.546 -2.743 9.281 1.00 80.31 391 GLY A CA 1
ATOM 3065 C C . GLY A 1 391 ? 12.037 -1.384 9.790 1.00 80.31 391 GLY A C 1
ATOM 3066 O O . GLY A 1 391 ? 12.203 -0.441 9.012 1.00 80.31 391 GLY A O 1
ATOM 3067 N N . ARG A 1 392 ? 12.385 -1.312 11.082 1.00 84.69 392 ARG A N 1
ATOM 3068 C CA . ARG A 1 392 ? 12.973 -0.118 11.704 1.00 84.69 392 ARG A CA 1
ATOM 3069 C C . ARG A 1 392 ? 14.310 0.258 11.082 1.00 84.69 392 ARG A C 1
ATOM 3071 O O . ARG A 1 392 ? 14.506 1.417 10.722 1.00 84.69 392 ARG A O 1
ATOM 3078 N N . VAL A 1 393 ? 15.233 -0.698 10.993 1.00 85.75 393 VAL A N 1
ATOM 3079 C CA . VAL A 1 393 ? 16.599 -0.454 10.512 1.00 85.75 393 VAL A CA 1
ATOM 3080 C C . VAL A 1 393 ? 16.580 0.018 9.062 1.00 85.75 393 VAL A C 1
ATOM 3082 O O . VAL A 1 393 ? 17.264 0.983 8.726 1.00 85.75 393 VAL A O 1
ATOM 3085 N N . VAL A 1 394 ? 15.774 -0.614 8.206 1.00 84.19 394 VAL A N 1
ATOM 3086 C CA . VAL A 1 394 ? 15.647 -0.213 6.799 1.00 84.19 394 VAL A CA 1
ATOM 3087 C C . VAL A 1 394 ? 15.060 1.193 6.684 1.00 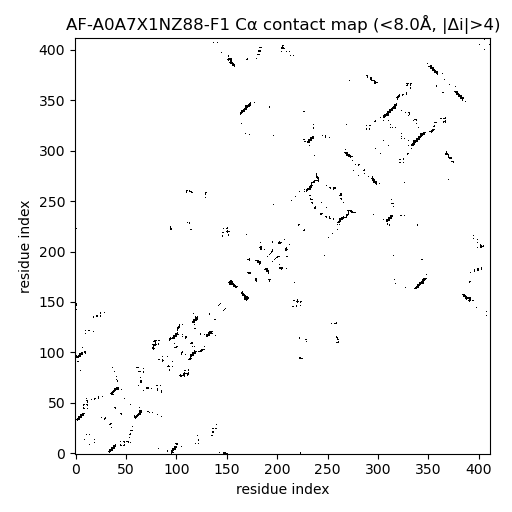84.19 394 VAL A C 1
ATOM 3089 O O . VAL A 1 394 ? 15.558 2.000 5.898 1.00 84.19 394 VAL A O 1
ATOM 3092 N N . LEU A 1 395 ? 14.046 1.520 7.489 1.00 87.12 395 LEU A N 1
ATOM 3093 C CA . LEU A 1 395 ? 13.455 2.853 7.494 1.00 87.12 395 LEU A CA 1
ATOM 3094 C C . LEU A 1 395 ? 14.462 3.920 7.955 1.00 87.12 395 LEU A C 1
ATOM 3096 O O . LEU A 1 395 ? 14.615 4.933 7.283 1.00 87.12 395 LEU A O 1
ATOM 3100 N N . GLN A 1 396 ? 15.212 3.687 9.039 1.00 88.75 396 GLN A N 1
ATOM 3101 C CA . GLN A 1 396 ? 16.250 4.619 9.509 1.00 88.75 396 GLN A CA 1
ATOM 3102 C C . GLN A 1 396 ? 17.356 4.829 8.463 1.00 88.75 396 GLN A C 1
ATOM 3104 O O . GLN A 1 396 ? 17.652 5.972 8.108 1.00 88.75 396 GLN A O 1
ATOM 3109 N N . LYS A 1 397 ? 17.882 3.740 7.884 1.00 87.31 397 LYS A N 1
ATOM 3110 C CA . LYS A 1 397 ? 18.874 3.797 6.797 1.00 87.31 397 LYS A CA 1
ATOM 3111 C C . LYS A 1 397 ? 18.355 4.546 5.574 1.00 87.31 397 LYS A C 1
ATOM 3113 O O . LYS A 1 397 ? 19.114 5.223 4.891 1.00 87.31 397 LYS A O 1
ATOM 3118 N N . SER A 1 398 ? 17.062 4.438 5.279 1.00 86.69 398 SER A N 1
ATOM 3119 C CA . SER A 1 398 ? 16.441 5.186 4.190 1.00 86.69 398 SER A CA 1
ATOM 3120 C C . SER A 1 398 ? 16.522 6.700 4.415 1.00 86.69 398 SER A C 1
ATOM 3122 O O . SER A 1 398 ? 16.874 7.432 3.486 1.00 86.69 398 SER A O 1
ATOM 3124 N N . PHE A 1 399 ? 16.247 7.177 5.629 1.00 89.81 399 PHE A N 1
ATOM 3125 C CA . PHE A 1 399 ? 16.421 8.591 5.959 1.00 89.81 399 PHE A CA 1
ATOM 3126 C C . PHE A 1 399 ? 17.889 9.007 5.837 1.00 89.81 399 PHE A C 1
ATOM 3128 O O . PHE A 1 399 ? 18.195 10.001 5.192 1.00 89.81 399 PHE A O 1
ATOM 3135 N N . GLU A 1 400 ? 18.823 8.213 6.350 1.00 88.50 400 GLU A N 1
ATOM 3136 C CA . GLU A 1 400 ? 20.256 8.497 6.201 1.00 88.50 400 GLU A CA 1
ATOM 3137 C C . GLU A 1 400 ? 20.687 8.581 4.726 1.00 88.50 400 GLU A C 1
ATOM 3139 O O . GLU A 1 400 ? 21.344 9.544 4.334 1.00 88.50 400 GLU A O 1
ATOM 3144 N N . LYS A 1 401 ? 20.252 7.634 3.880 1.00 84.06 401 LYS A N 1
ATOM 3145 C CA . LYS A 1 401 ? 20.550 7.636 2.437 1.00 84.06 401 LYS A CA 1
ATOM 3146 C C . LYS A 1 401 ? 19.993 8.884 1.733 1.00 84.06 401 LYS A C 1
ATOM 3148 O O . LYS A 1 401 ? 20.694 9.469 0.911 1.00 84.06 401 LYS A O 1
ATOM 3153 N N . ASN A 1 402 ? 18.771 9.319 2.063 1.00 84.38 402 ASN A N 1
ATOM 3154 C CA . ASN A 1 402 ? 18.186 10.538 1.482 1.00 84.38 402 ASN A CA 1
ATOM 3155 C C . ASN A 1 402 ? 18.905 11.814 1.936 1.00 84.38 402 ASN A C 1
ATOM 3157 O O . ASN A 1 402 ? 18.966 12.774 1.174 1.00 84.38 402 ASN A O 1
ATOM 3161 N N . LEU A 1 403 ? 19.457 11.839 3.151 1.00 84.56 403 LEU A N 1
ATOM 3162 C CA . LEU A 1 403 ? 20.142 13.018 3.678 1.00 84.56 403 LEU A CA 1
ATOM 3163 C C . LEU A 1 403 ? 21.431 13.335 2.912 1.00 84.56 403 LEU A C 1
ATOM 3165 O O . LEU A 1 403 ? 21.750 14.502 2.698 1.00 84.56 403 LEU A O 1
ATOM 3169 N N . VAL A 1 404 ? 22.165 12.299 2.499 1.00 76.38 404 VAL A N 1
ATOM 3170 C CA . VAL A 1 404 ? 23.486 12.446 1.871 1.00 76.38 404 VAL A CA 1
ATOM 3171 C C . VAL A 1 404 ? 23.383 12.785 0.373 1.00 76.38 404 VAL A C 1
ATOM 3173 O O . VAL A 1 404 ? 24.379 13.197 -0.208 1.00 76.38 404 VAL A O 1
ATOM 3176 N N . ASN A 1 405 ? 22.200 12.672 -0.258 1.00 64.38 405 ASN A N 1
ATOM 3177 C CA . ASN A 1 405 ? 22.013 12.873 -1.710 1.00 64.38 405 ASN A CA 1
ATOM 3178 C C . ASN A 1 405 ? 23.117 12.170 -2.536 1.00 64.38 405 ASN A C 1
ATOM 3180 O O . ASN A 1 405 ? 23.676 12.757 -3.464 1.00 64.38 405 ASN A O 1
ATOM 3184 N N . LYS A 1 406 ? 23.491 10.934 -2.169 1.00 57.19 406 LYS A N 1
ATOM 3185 C CA . LYS A 1 406 ? 24.607 10.252 -2.838 1.00 57.19 406 LYS A CA 1
ATOM 3186 C C . LYS A 1 406 ? 24.311 10.049 -4.331 1.00 57.19 406 LYS A C 1
ATOM 3188 O O . LYS A 1 406 ? 23.182 9.679 -4.664 1.00 57.19 406 LYS A O 1
ATOM 3193 N N . PRO A 1 407 ? 25.300 10.251 -5.222 1.00 50.09 407 PRO A N 1
ATOM 3194 C CA . PRO A 1 407 ? 25.158 9.916 -6.630 1.00 50.09 407 PRO A CA 1
ATOM 3195 C C . PRO A 1 407 ? 24.831 8.429 -6.807 1.00 50.09 407 PRO A C 1
ATOM 3197 O O . PRO A 1 407 ? 25.242 7.588 -6.009 1.00 50.09 407 PRO A O 1
ATOM 3200 N N . PHE A 1 408 ? 24.123 8.115 -7.892 1.00 46.81 408 PHE A N 1
ATOM 3201 C CA . PHE A 1 408 ? 23.706 6.766 -8.297 1.00 46.81 408 PHE A CA 1
ATOM 3202 C C . PHE A 1 408 ? 24.828 5.703 -8.231 1.00 46.81 408 PHE A C 1
ATOM 3204 O O . PHE A 1 408 ? 24.568 4.542 -7.897 1.00 46.81 408 PHE A O 1
ATOM 3211 N N . GLU A 1 409 ? 26.070 6.111 -8.491 1.00 45.84 409 GLU A N 1
ATOM 3212 C CA . GLU A 1 409 ? 27.265 5.256 -8.507 1.00 45.84 409 GLU A CA 1
ATOM 3213 C C . GLU A 1 409 ? 27.702 4.772 -7.112 1.00 45.84 409 GLU A C 1
ATOM 3215 O O . GLU A 1 409 ? 28.394 3.767 -7.010 1.00 45.84 409 GLU A O 1
ATOM 3220 N N . GLU A 1 410 ? 27.255 5.417 -6.028 1.00 46.12 410 GLU A N 1
ATOM 3221 C CA . GLU A 1 410 ? 27.684 5.094 -4.655 1.00 46.12 410 GLU A CA 1
ATOM 3222 C C . GLU A 1 410 ? 26.623 4.365 -3.809 1.00 46.12 410 GLU A C 1
ATOM 3224 O O . GLU A 1 410 ? 26.824 4.134 -2.612 1.00 46.12 410 GLU A O 1
ATOM 3229 N N . ILE A 1 411 ? 25.457 4.047 -4.380 1.00 49.00 411 ILE A N 1
ATOM 3230 C CA . ILE A 1 411 ? 24.334 3.462 -3.630 1.00 49.00 411 ILE A CA 1
ATOM 3231 C C . ILE A 1 411 ? 24.344 1.942 -3.771 1.00 49.00 411 ILE A C 1
ATOM 3233 O O . ILE A 1 411 ? 23.593 1.418 -4.591 1.00 49.00 411 ILE A O 1
ATOM 3237 N N . ASP A 1 412 ? 25.165 1.242 -2.988 1.00 45.41 412 ASP A N 1
ATOM 3238 C CA . ASP A 1 412 ? 25.029 -0.211 -2.769 1.00 45.41 412 ASP A CA 1
ATOM 3239 C C . ASP A 1 412 ? 24.089 -0.576 -1.602 1.00 45.41 412 ASP A C 1
ATOM 3241 O O . ASP A 1 412 ? 23.925 0.214 -0.626 1.00 45.41 412 ASP A O 1
#

Secondary structure (DSSP, 8-state):
---EEEEEHHHHHSS-HHHHHHHHHHHHHHHHTT-EEEEEESSHHHHHHHHHSS--PPPSEEEEHHHHHSS--GGGTT-SHHHHHHHHHHT--GGGEEEEESBHHHHHHHHHHT-EEEEEGGG--BS---SEEESSHHHHHHHIIIIISS----SEEEEETTTTEEEEEEEE---STT---EE-STT-SEE-HHHHHTS----EETTEEHHHHHHHHHHHHHHHTTSS-TT-EEEE---SSTT---HHHHHHHHHHHHHTT-EE-TTSEEESS----HHHHHHTT---THHHHTTEEE-GGGHHHHTT-EEEEEEEEESSSHHHHHHHHHHHHTT-SEEEEEEEEE-S-TTPPEEEEEESSTTS--TTS-----GGGEEEEEE--EE-HHHHHHHHHHHHHHHHT--GGG--